Protein AF-A0A3M2A9G2-F1 (afdb_monomer_lite)

Radius of gyration: 32.05 Å; chains: 1; bounding box: 90×82×94 Å

pLDDT: mean 74.88, std 25.93, range [30.84, 98.81]

Secondary structure (DSSP, 8-state):
---PPPPPP--------------PPPPP-PPPPP---------------------------------------PPPP----------------------------------------------------------------------------------EEEEEEEE--SSSTHHHHHHIIIIIHHHHHHHHTTGGG--SEEEEEEEES--BS-PPP-EETTEE---TTSSSSEETT-TTHHHHHHHHTS--SB-GGGPBPB----SS-TT----HHHHHHHHTSTTGGGTTTTT-S-TTSEEEEEEE-SS----B-TTS-B--HHHHHHHHHHTTSSGGGEEEEEEEBSSSEE-SS-EE-B-HHHHHHHHHHHTTT-EEEEEGGG--HHHHHHHHHHHHHHHTTS----

Structure (mmCIF, N/CA/C/O backbone):
data_AF-A0A3M2A9G2-F1
#
_entry.id   AF-A0A3M2A9G2-F1
#
loop_
_atom_site.group_PDB
_atom_site.id
_atom_site.type_symbol
_atom_site.label_atom_id
_atom_site.label_alt_id
_atom_site.label_comp_id
_atom_site.label_asym_id
_atom_site.label_entity_id
_atom_site.label_seq_id
_atom_site.pdbx_PDB_ins_code
_atom_site.Cartn_x
_atom_site.Cartn_y
_atom_site.Cartn_z
_atom_site.occupancy
_atom_site.B_iso_or_equiv
_atom_site.auth_seq_id
_atom_site.auth_comp_id
_atom_site.auth_asym_id
_atom_site.auth_atom_id
_atom_site.pdbx_PDB_model_num
ATOM 1 N N . MET A 1 1 ? 32.021 -18.984 40.369 1.00 47.16 1 MET A N 1
ATOM 2 C CA . MET A 1 1 ? 30.982 -18.150 41.006 1.00 47.16 1 MET A CA 1
ATOM 3 C C . MET A 1 1 ? 29.652 -18.614 40.449 1.00 47.16 1 MET A C 1
ATOM 5 O O . MET A 1 1 ? 29.306 -18.253 39.336 1.00 47.16 1 MET A O 1
ATOM 9 N N . SER A 1 2 ? 29.020 -19.534 41.176 1.00 45.06 2 SER A N 1
ATOM 10 C CA . SER A 1 2 ? 27.722 -20.128 40.849 1.00 45.06 2 SER A CA 1
ATOM 11 C C . SER A 1 2 ? 26.631 -19.107 41.165 1.00 45.06 2 SER A C 1
ATOM 13 O O . SER A 1 2 ? 26.707 -18.471 42.217 1.00 45.06 2 SER A O 1
ATOM 15 N N . ARG A 1 3 ? 25.655 -18.920 40.275 1.00 52.47 3 ARG A N 1
ATOM 16 C CA . ARG A 1 3 ? 24.421 -18.194 40.588 1.00 52.47 3 ARG A CA 1
ATOM 17 C C . ARG A 1 3 ? 23.249 -19.131 40.351 1.00 52.47 3 ARG A C 1
ATOM 19 O O . ARG A 1 3 ? 23.037 -19.592 39.234 1.00 52.47 3 ARG A O 1
ATOM 26 N N . ASP A 1 4 ? 22.576 -19.415 41.455 1.00 56.94 4 ASP A N 1
ATOM 27 C CA . ASP A 1 4 ? 21.369 -20.213 41.572 1.00 56.94 4 ASP A CA 1
ATOM 28 C C . ASP A 1 4 ? 20.184 -19.527 40.881 1.00 56.94 4 ASP A C 1
ATOM 30 O O . ASP A 1 4 ? 19.992 -18.315 41.000 1.00 56.94 4 ASP A O 1
ATOM 34 N N . ALA A 1 5 ? 19.382 -20.326 40.179 1.00 55.22 5 ALA A N 1
ATOM 35 C CA . ALA A 1 5 ? 18.057 -19.958 39.694 1.00 55.22 5 ALA A CA 1
ATOM 36 C C . ALA A 1 5 ? 16.988 -20.404 40.717 1.00 55.22 5 ALA A C 1
ATOM 38 O O . ALA A 1 5 ? 17.153 -21.466 41.324 1.00 55.22 5 ALA A O 1
ATOM 39 N N . PRO A 1 6 ? 15.899 -19.639 40.924 1.00 58.66 6 PRO A N 1
ATOM 40 C CA . PRO A 1 6 ? 14.812 -20.033 41.820 1.00 58.66 6 PRO A CA 1
ATOM 41 C C . PRO A 1 6 ? 13.831 -21.029 41.157 1.00 58.66 6 PRO A C 1
ATOM 43 O O . PRO A 1 6 ? 13.781 -21.114 39.926 1.00 58.66 6 PRO A O 1
ATOM 46 N N . PRO A 1 7 ? 13.064 -21.798 41.959 1.00 61.69 7 PRO A N 1
ATOM 47 C CA . PRO A 1 7 ? 12.241 -22.905 41.479 1.00 61.69 7 PRO A CA 1
ATOM 48 C C . PRO A 1 7 ? 10.905 -22.434 40.889 1.00 61.69 7 PRO A C 1
ATOM 50 O O . PRO A 1 7 ? 10.378 -21.384 41.250 1.00 61.69 7 PRO A O 1
ATOM 53 N N . ARG A 1 8 ? 10.368 -23.247 39.973 1.00 50.00 8 ARG A N 1
ATOM 54 C CA . ARG A 1 8 ? 9.016 -23.128 39.420 1.00 50.00 8 ARG A CA 1
ATOM 55 C C . ARG A 1 8 ? 8.030 -23.809 40.368 1.00 50.00 8 ARG A C 1
ATOM 57 O O . ARG A 1 8 ? 8.241 -24.967 40.716 1.00 50.00 8 ARG A O 1
ATOM 64 N N . ASP A 1 9 ? 6.979 -23.092 40.750 1.00 52.78 9 ASP A N 1
ATOM 65 C CA . ASP A 1 9 ? 5.850 -23.641 41.494 1.00 52.78 9 ASP A CA 1
ATOM 66 C C . ASP A 1 9 ? 4.874 -24.334 40.533 1.00 52.78 9 ASP A C 1
ATOM 68 O O . ASP A 1 9 ? 4.316 -23.716 39.622 1.00 52.78 9 ASP A O 1
ATOM 72 N N . ASP A 1 10 ? 4.681 -25.633 40.758 1.00 45.62 10 ASP A N 1
ATOM 73 C CA . ASP A 1 10 ? 3.654 -26.463 40.140 1.00 45.62 10 ASP A CA 1
ATOM 74 C C . ASP A 1 10 ? 2.282 -26.139 40.753 1.00 45.62 10 ASP A C 1
ATOM 76 O O . ASP A 1 10 ? 2.024 -26.414 41.928 1.00 45.62 10 ASP A O 1
ATOM 80 N N . VAL A 1 11 ? 1.370 -25.588 39.949 1.00 51.56 11 VAL A N 1
ATOM 81 C CA . VAL A 1 11 ? -0.047 -25.456 40.315 1.00 51.56 11 VAL A CA 1
ATOM 82 C C . VAL A 1 11 ? -0.813 -26.655 39.767 1.00 51.56 11 VAL A C 1
ATOM 84 O O . VAL A 1 11 ? -1.068 -26.771 38.570 1.00 51.56 11 VAL A O 1
ATOM 87 N N . ALA A 1 12 ? -1.195 -27.546 40.678 1.00 47.69 12 ALA A N 1
ATOM 88 C CA . ALA A 1 12 ? -2.173 -28.596 40.446 1.00 47.69 12 ALA A CA 1
ATOM 89 C C . ALA A 1 12 ? -3.587 -27.999 40.332 1.00 47.69 12 ALA A C 1
ATOM 91 O O . ALA A 1 12 ? -4.037 -27.290 41.233 1.00 47.69 12 ALA A O 1
ATOM 92 N N . LEU A 1 13 ? -4.310 -28.336 39.261 1.00 45.44 13 LEU A N 1
ATOM 93 C CA . LEU A 1 13 ? -5.758 -28.145 39.160 1.00 45.44 13 LEU A CA 1
ATOM 94 C C . LEU A 1 13 ? -6.442 -29.516 39.121 1.00 45.44 13 LEU A C 1
ATOM 96 O O . LEU A 1 13 ? -6.479 -30.188 38.093 1.00 45.44 13 LEU A O 1
ATOM 100 N N . ASP A 1 14 ? -6.968 -29.911 40.280 1.00 48.59 14 ASP A N 1
ATOM 101 C CA . ASP A 1 14 ? -8.044 -30.891 40.441 1.00 48.59 14 ASP A CA 1
ATOM 102 C C . ASP A 1 14 ? -9.372 -30.119 40.528 1.00 48.59 14 ASP A C 1
ATOM 104 O O . ASP A 1 14 ? -9.434 -29.057 41.153 1.00 48.59 14 ASP A O 1
ATOM 108 N N . GLY A 1 15 ? -10.432 -30.615 39.889 1.00 44.97 15 GLY A N 1
ATOM 109 C CA . GLY A 1 15 ? -11.699 -29.885 39.840 1.00 44.97 15 GLY A CA 1
ATOM 110 C C . GLY A 1 15 ? -12.766 -30.458 38.919 1.00 44.97 15 GLY A C 1
ATOM 111 O O . GLY A 1 15 ? -13.205 -29.814 37.974 1.00 44.97 15 GLY A O 1
ATOM 112 N N . THR A 1 16 ? -13.196 -31.678 39.217 1.00 45.38 16 THR A N 1
ATOM 113 C CA . THR A 1 16 ? -14.441 -32.303 38.744 1.00 45.38 16 THR A CA 1
ATOM 114 C C . THR A 1 16 ? -15.693 -31.398 38.804 1.00 45.38 16 THR A C 1
ATOM 116 O O . THR A 1 16 ? -15.899 -30.669 39.770 1.00 45.38 16 THR A O 1
ATOM 119 N N . GLY A 1 17 ? -16.619 -31.565 37.845 1.00 36.78 17 GLY A N 1
ATOM 120 C CA . GLY A 1 17 ? -18.058 -31.426 38.124 1.00 36.78 17 GLY A CA 1
ATOM 121 C C . GLY A 1 17 ? -18.934 -30.726 37.076 1.00 36.78 17 GLY A C 1
ATOM 122 O O . GLY A 1 17 ? -18.749 -29.558 36.769 1.00 36.78 17 GLY A O 1
ATOM 123 N N . GLY A 1 18 ? -20.009 -31.412 36.662 1.00 37.34 18 GLY A N 1
ATOM 124 C CA . GLY A 1 18 ? -21.300 -30.742 36.450 1.00 37.34 18 GLY A CA 1
ATOM 125 C C . GLY A 1 18 ? -21.882 -30.749 35.038 1.00 37.34 18 GLY A C 1
ATOM 126 O O . GLY A 1 18 ? -21.982 -29.711 34.394 1.00 37.34 18 GLY A O 1
ATOM 127 N N . GLY A 1 19 ? -22.386 -31.902 34.591 1.00 46.75 19 GLY A N 1
ATOM 128 C CA . GLY A 1 19 ? -23.297 -31.973 33.449 1.00 46.75 19 GLY A CA 1
ATOM 129 C C . GLY A 1 19 ? -24.630 -31.266 33.731 1.00 46.75 19 GLY A C 1
ATOM 130 O O . GLY A 1 19 ? -25.329 -31.594 34.688 1.00 46.75 19 GLY A O 1
ATOM 131 N N . GLY A 1 20 ? -25.009 -30.336 32.854 1.00 39.00 20 GLY A N 1
ATOM 132 C CA . GLY A 1 20 ? -26.287 -29.629 32.891 1.00 39.00 20 GLY A CA 1
ATOM 133 C C . GLY A 1 20 ? -26.903 -29.507 31.500 1.00 39.00 20 GLY A C 1
ATOM 134 O O . GLY A 1 20 ? -26.732 -28.500 30.823 1.00 39.00 20 GLY A O 1
ATOM 135 N N . ARG A 1 21 ? -27.661 -30.527 31.073 1.00 46.06 21 ARG A N 1
ATOM 136 C CA . ARG A 1 21 ? -28.533 -30.455 29.888 1.00 46.06 21 ARG A CA 1
ATOM 137 C C . ARG A 1 21 ? -29.661 -29.454 30.149 1.00 46.06 21 ARG A C 1
ATOM 139 O O . ARG A 1 21 ? -30.577 -29.755 30.913 1.00 46.06 21 ARG A O 1
ATOM 146 N N . ARG A 1 22 ? -29.649 -28.308 29.467 1.00 44.62 22 ARG A N 1
ATOM 147 C CA . ARG A 1 22 ? -30.828 -27.442 29.325 1.00 44.62 22 ARG A CA 1
ATOM 148 C C . ARG A 1 22 ? -31.389 -27.585 27.914 1.00 44.62 22 ARG A C 1
ATOM 150 O O . ARG A 1 22 ? -30.748 -27.225 26.936 1.00 44.62 22 ARG A O 1
ATOM 157 N N . LYS A 1 23 ? -32.600 -28.140 27.830 1.00 46.69 23 LYS A N 1
ATOM 158 C CA . LYS A 1 23 ? -33.470 -28.050 26.654 1.00 46.69 23 LYS A CA 1
ATOM 159 C C . LYS A 1 23 ? -33.882 -26.585 26.508 1.00 46.69 23 LYS A C 1
ATOM 161 O O . LYS A 1 23 ? -34.568 -26.082 27.395 1.00 46.69 23 LYS A O 1
ATOM 166 N N . SER A 1 24 ? -33.477 -25.926 25.426 1.00 42.03 24 SER A N 1
ATOM 167 C CA . SER A 1 24 ? -34.030 -24.624 25.053 1.00 42.03 24 SER A CA 1
ATOM 168 C C . SER A 1 24 ? -35.071 -24.820 23.958 1.00 42.03 24 SER A C 1
ATOM 170 O O . SER A 1 24 ? -34.843 -25.530 22.979 1.00 42.03 24 SER A O 1
ATOM 172 N N . ALA A 1 25 ? -36.253 -24.267 24.204 1.00 38.50 25 ALA A N 1
ATOM 173 C CA . ALA A 1 25 ? -37.430 -24.399 23.371 1.00 38.50 25 ALA A CA 1
ATOM 174 C C . ALA A 1 25 ? -37.285 -23.569 22.090 1.00 38.50 25 ALA A C 1
ATOM 176 O O . ALA A 1 25 ? -36.962 -22.384 22.128 1.00 38.50 25 ALA A O 1
ATOM 177 N N . HIS A 1 26 ? -37.576 -24.215 20.965 1.00 36.66 26 HIS A N 1
ATOM 178 C CA . HIS A 1 26 ? -37.719 -23.611 19.649 1.00 36.66 26 HIS A CA 1
ATOM 179 C C . HIS A 1 26 ? -38.883 -22.604 19.668 1.00 36.66 26 HIS A C 1
ATOM 181 O O . HIS A 1 26 ? -40.025 -22.976 19.948 1.00 36.66 26 HIS A O 1
ATOM 187 N N . ARG A 1 27 ? -38.597 -21.330 19.379 1.00 39.25 27 ARG A N 1
ATOM 188 C CA . ARG A 1 27 ? -39.601 -20.324 19.010 1.00 39.25 27 ARG A CA 1
ATOM 189 C C . ARG A 1 27 ? -39.558 -20.136 17.489 1.00 39.25 27 ARG A C 1
ATOM 191 O O . ARG A 1 27 ? -38.460 -19.994 16.958 1.00 39.25 27 ARG A O 1
ATOM 198 N N . PRO A 1 28 ? -40.705 -20.121 16.791 1.00 38.22 28 PRO A N 1
ATOM 199 C CA . PRO A 1 28 ? -40.745 -19.838 15.364 1.00 38.22 28 PRO A CA 1
ATOM 200 C C . PRO A 1 28 ? -40.532 -18.337 15.140 1.00 38.22 28 PRO A C 1
ATOM 202 O O . PRO A 1 28 ? -41.290 -17.517 15.661 1.00 38.22 28 PRO A O 1
ATOM 205 N N . VAL A 1 29 ? -39.495 -17.983 14.382 1.00 44.16 29 VAL A N 1
ATOM 206 C CA . VAL A 1 29 ? -39.301 -16.625 13.868 1.00 44.16 29 VAL A CA 1
ATOM 207 C C . VAL A 1 29 ? -40.131 -16.508 12.594 1.00 44.16 29 VAL A C 1
ATOM 209 O O . VAL A 1 29 ? -39.918 -17.224 11.619 1.00 44.16 29 VAL A O 1
ATOM 212 N N . SER A 1 30 ? -41.143 -15.650 12.643 1.00 45.25 30 SER A N 1
ATOM 213 C CA . SER A 1 30 ? -41.950 -15.246 11.499 1.00 45.25 30 SER A CA 1
ATOM 214 C C . SER A 1 30 ? -41.139 -14.325 10.588 1.00 45.25 30 SER A C 1
ATOM 216 O O . SER A 1 30 ? -40.681 -13.272 11.026 1.00 45.25 30 SER A O 1
ATOM 218 N N . ASN A 1 31 ? -41.011 -14.740 9.331 1.00 39.94 31 ASN A N 1
ATOM 219 C CA . ASN A 1 31 ? -40.402 -14.028 8.210 1.00 39.94 31 ASN A CA 1
ATOM 220 C C . ASN A 1 31 ? -41.147 -12.708 7.910 1.00 39.94 31 ASN A C 1
ATOM 222 O O . ASN A 1 31 ? -42.349 -12.773 7.630 1.00 39.94 31 ASN A O 1
ATOM 226 N N . PRO A 1 32 ? -40.498 -11.529 7.896 1.00 45.34 32 PRO A N 1
ATOM 227 C CA . PRO A 1 32 ? -40.993 -10.395 7.137 1.00 45.34 32 PRO A CA 1
ATOM 228 C C . PRO A 1 32 ? -40.431 -10.431 5.708 1.00 45.34 32 PRO A C 1
ATOM 230 O O . PRO A 1 32 ? -39.304 -10.843 5.458 1.00 45.34 32 PRO A O 1
ATOM 233 N N . ALA A 1 33 ? -41.292 -10.050 4.771 1.00 34.72 33 ALA A N 1
ATOM 234 C CA . ALA A 1 33 ? -41.111 -10.119 3.331 1.00 34.72 33 ALA A CA 1
ATOM 235 C C . ALA A 1 33 ? -39.822 -9.447 2.823 1.00 34.72 33 ALA A C 1
ATOM 237 O O . ALA A 1 33 ? -39.508 -8.320 3.205 1.00 34.72 33 ALA A O 1
ATOM 238 N N . MET A 1 34 ? -39.144 -10.131 1.895 1.00 34.91 34 MET A N 1
ATOM 239 C CA . MET A 1 34 ? -38.126 -9.545 1.028 1.00 34.91 34 MET A CA 1
ATOM 240 C C . MET A 1 34 ? -38.757 -8.430 0.189 1.00 34.91 34 MET A C 1
ATOM 242 O O . MET A 1 34 ? -39.712 -8.663 -0.554 1.00 34.91 34 MET A O 1
ATOM 246 N N . PHE A 1 35 ? -38.202 -7.229 0.305 1.00 35.25 35 PHE A N 1
ATOM 247 C CA . PHE A 1 35 ? -38.319 -6.204 -0.719 1.00 35.25 35 PHE A CA 1
ATOM 248 C C . PHE A 1 35 ? -37.322 -6.552 -1.826 1.00 35.25 35 PHE A C 1
ATOM 250 O O . PHE A 1 35 ? -36.113 -6.490 -1.615 1.00 35.25 35 PHE A O 1
ATOM 257 N N . GLU A 1 36 ? -37.835 -6.919 -2.997 1.00 34.91 36 GLU A N 1
ATOM 258 C CA . GLU A 1 36 ? -37.062 -6.927 -4.236 1.00 34.91 36 GLU A CA 1
ATOM 259 C C . GLU A 1 36 ? -36.547 -5.503 -4.489 1.00 34.91 36 GLU A C 1
ATOM 261 O O . GLU A 1 36 ? -37.326 -4.582 -4.751 1.00 34.91 36 GLU A O 1
ATOM 266 N N . ARG A 1 37 ? -35.233 -5.302 -4.374 1.00 38.19 37 ARG A N 1
ATOM 267 C CA . ARG A 1 37 ? -34.565 -4.120 -4.918 1.00 38.19 37 ARG A CA 1
ATOM 268 C C . ARG A 1 37 ? -34.054 -4.480 -6.316 1.00 38.19 37 ARG A C 1
ATOM 270 O O . ARG A 1 37 ? -33.320 -5.459 -6.439 1.00 38.19 37 ARG A O 1
ATOM 277 N N . PRO A 1 38 ? -34.452 -3.751 -7.372 1.00 41.56 38 PRO A N 1
ATOM 278 C CA . PRO A 1 38 ? -33.949 -4.009 -8.709 1.00 41.56 38 PRO A CA 1
ATOM 279 C C . PRO A 1 38 ? -32.482 -3.581 -8.785 1.00 41.56 38 PRO A C 1
ATOM 281 O O . PRO A 1 38 ? -32.141 -2.450 -8.443 1.00 41.56 38 PRO A O 1
ATOM 284 N N . TRP A 1 39 ? -31.638 -4.495 -9.254 1.00 33.16 39 TRP A N 1
ATOM 285 C CA . TRP A 1 39 ? -30.286 -4.211 -9.715 1.00 33.16 39 TRP A CA 1
ATOM 286 C C . TRP A 1 39 ? -30.361 -3.132 -10.800 1.00 33.16 39 TRP A C 1
ATOM 288 O O . TRP A 1 39 ? -30.905 -3.360 -11.884 1.00 33.16 39 TRP A O 1
ATOM 298 N N . VAL A 1 40 ? -29.863 -1.936 -10.494 1.00 37.06 40 VAL A N 1
ATOM 299 C CA . VAL A 1 40 ? -29.602 -0.914 -11.505 1.00 37.06 40 VAL A CA 1
ATOM 300 C C . VAL A 1 40 ? -28.334 -1.352 -12.219 1.00 37.06 40 VAL A C 1
ATOM 302 O O . VAL A 1 40 ? -27.242 -1.284 -11.667 1.00 37.06 40 VAL A O 1
ATOM 305 N N . ALA A 1 41 ? -28.501 -1.848 -13.441 1.00 33.62 41 ALA A N 1
ATOM 306 C CA . ALA A 1 41 ? -27.407 -2.049 -14.370 1.00 33.62 41 ALA A CA 1
ATOM 307 C C . ALA A 1 41 ? -26.714 -0.699 -14.613 1.00 33.62 41 ALA A C 1
ATOM 309 O O . ALA A 1 41 ? -27.254 0.160 -15.315 1.00 33.62 41 ALA A O 1
ATOM 310 N N . TYR A 1 42 ? -25.524 -0.512 -14.046 1.00 37.88 42 TYR A N 1
ATOM 311 C CA . TYR A 1 42 ? -24.590 0.491 -14.537 1.00 37.88 42 TYR A CA 1
ATOM 312 C C . TYR A 1 42 ? -24.004 -0.034 -15.849 1.00 37.88 42 TYR A C 1
ATOM 314 O O . TYR A 1 42 ? -23.007 -0.744 -15.893 1.00 37.88 42 TYR A O 1
ATOM 322 N N . CYS A 1 43 ? -24.692 0.276 -16.948 1.00 32.00 43 CYS A N 1
ATOM 323 C CA . CYS A 1 43 ? -24.075 0.242 -18.262 1.00 32.00 43 CYS A CA 1
ATOM 324 C C . CYS A 1 43 ? -23.073 1.394 -18.348 1.00 32.00 43 CYS A C 1
ATOM 326 O O . CYS A 1 43 ? -23.448 2.554 -18.174 1.00 32.00 43 CYS A O 1
ATOM 328 N N . ALA A 1 44 ? -21.833 1.050 -18.685 1.00 38.00 44 ALA A N 1
ATOM 329 C CA . ALA A 1 44 ? -20.789 1.955 -19.131 1.00 38.00 44 ALA A CA 1
ATOM 330 C C . ALA A 1 44 ? -21.340 3.008 -20.110 1.00 38.00 44 ALA A C 1
ATOM 332 O O . ALA A 1 44 ? -21.734 2.699 -21.240 1.00 38.00 44 ALA A O 1
ATOM 333 N N . ALA A 1 45 ? -21.369 4.266 -19.675 1.00 34.09 45 ALA A N 1
ATOM 334 C CA . ALA A 1 45 ? -21.555 5.400 -20.562 1.00 34.09 45 ALA A CA 1
ATOM 335 C C . ALA A 1 45 ? -20.174 5.817 -21.071 1.00 34.09 45 ALA A C 1
ATOM 337 O O . ALA A 1 45 ? -19.435 6.527 -20.398 1.00 34.09 45 ALA A O 1
ATOM 338 N N . ALA A 1 46 ? -19.828 5.351 -22.270 1.00 35.75 46 ALA A N 1
ATOM 339 C CA . ALA A 1 46 ? -18.668 5.829 -23.003 1.00 35.75 46 ALA A CA 1
ATOM 340 C C . ALA A 1 46 ? -18.744 7.359 -23.167 1.00 35.75 46 ALA A C 1
ATOM 342 O O . ALA A 1 46 ? -19.675 7.885 -23.787 1.00 35.75 46 ALA A O 1
ATOM 343 N N . VAL A 1 47 ? -17.754 8.068 -22.624 1.00 34.84 47 VAL A N 1
ATOM 344 C CA . VAL A 1 47 ? -17.550 9.500 -22.849 1.00 34.84 47 VAL A CA 1
ATOM 345 C C . VAL A 1 47 ? -17.101 9.691 -24.297 1.00 34.84 47 VAL A C 1
ATOM 347 O O . VAL A 1 47 ? -15.947 9.482 -24.662 1.00 34.84 47 VAL A O 1
ATOM 350 N N . LEU A 1 48 ? -18.043 10.076 -25.156 1.00 30.84 48 LEU A N 1
ATOM 351 C CA . LEU A 1 48 ? -17.758 10.512 -26.517 1.00 30.84 48 LEU A CA 1
ATOM 352 C C . LEU A 1 48 ? -17.311 11.984 -26.468 1.00 30.84 48 LEU A C 1
ATOM 354 O O . LEU A 1 48 ? -18.142 12.893 -26.436 1.00 30.84 48 LEU A O 1
ATOM 358 N N . VAL A 1 49 ? -15.999 12.233 -26.452 1.00 34.47 49 VAL A N 1
ATOM 359 C CA . VAL A 1 49 ? -15.437 13.585 -26.610 1.00 34.47 49 VAL A CA 1
ATOM 360 C C . VAL A 1 49 ? -15.698 14.059 -28.042 1.00 34.47 49 VAL A C 1
ATOM 362 O O . VAL A 1 49 ? -15.028 13.660 -28.994 1.00 34.47 49 VAL A O 1
ATOM 365 N N . ALA A 1 50 ? -16.705 14.916 -28.205 1.00 37.59 50 ALA A N 1
ATOM 366 C CA . ALA A 1 50 ? -16.969 15.613 -29.452 1.00 37.59 50 ALA A CA 1
ATOM 367 C C . ALA A 1 50 ? -16.021 16.813 -29.586 1.00 37.59 50 ALA A C 1
ATOM 369 O O . ALA A 1 50 ? -16.177 17.839 -28.925 1.00 37.59 50 ALA A O 1
ATOM 370 N N . ALA A 1 51 ? -15.057 16.685 -30.494 1.00 40.81 51 ALA A N 1
ATOM 371 C CA . ALA A 1 51 ? -14.297 17.802 -31.023 1.00 40.81 51 ALA A CA 1
ATOM 372 C C . ALA A 1 51 ? -15.230 18.777 -31.766 1.00 40.81 51 ALA A C 1
ATOM 374 O O . ALA A 1 51 ? -15.817 18.433 -32.790 1.00 40.81 51 ALA A O 1
ATOM 375 N N . CYS A 1 52 ? -15.305 20.017 -31.288 1.00 38.22 52 CYS A N 1
ATOM 376 C CA . CYS A 1 52 ? -15.732 21.165 -32.081 1.00 38.22 52 CYS A CA 1
ATOM 377 C C . CYS A 1 52 ? -14.697 22.269 -31.895 1.00 38.22 52 CYS A C 1
ATOM 379 O O . CYS A 1 52 ? -14.642 22.937 -30.866 1.00 38.22 52 CYS A O 1
ATOM 381 N N . GLY A 1 53 ? -13.846 22.421 -32.905 1.00 31.92 53 GLY A N 1
ATOM 382 C CA . GLY A 1 53 ? -12.919 23.531 -32.993 1.00 31.92 53 GLY A CA 1
ATOM 383 C C . GLY A 1 53 ? -13.584 24.816 -33.484 1.00 31.92 53 GLY A C 1
ATOM 384 O O . GLY A 1 53 ? -14.548 24.784 -34.249 1.00 31.92 53 GLY A O 1
ATOM 385 N N . SER A 1 54 ? -12.889 25.915 -33.186 1.00 39.44 54 SER A N 1
ATOM 386 C CA . SER A 1 54 ? -12.525 27.019 -34.094 1.00 39.44 54 SER A CA 1
ATOM 387 C C . SER A 1 54 ? -13.051 28.412 -33.738 1.00 39.44 54 SER A C 1
ATOM 389 O O . SER A 1 54 ? -14.252 28.656 -33.676 1.00 39.44 54 SER A O 1
ATOM 391 N N . ASN A 1 55 ? -12.071 29.326 -33.748 1.00 35.56 55 ASN A N 1
ATOM 392 C CA . ASN A 1 55 ? -12.109 30.785 -33.902 1.00 35.56 55 ASN A CA 1
ATOM 393 C C . ASN A 1 55 ? -12.342 31.561 -32.598 1.00 35.56 55 ASN A C 1
ATOM 395 O O . ASN A 1 55 ? -13.406 31.496 -32.008 1.00 35.56 55 ASN A O 1
ATOM 399 N N . GLY A 1 56 ? -11.400 32.344 -32.079 1.00 35.00 56 GLY A N 1
ATOM 400 C CA . GLY A 1 56 ? -10.271 33.027 -32.705 1.00 35.00 56 GLY A CA 1
ATOM 401 C C . GLY A 1 56 ? -10.409 34.511 -32.387 1.00 35.00 56 GLY A C 1
ATOM 402 O O . GLY A 1 56 ? -11.464 35.076 -32.649 1.00 35.00 56 GLY A O 1
ATOM 403 N N . SER A 1 57 ? -9.377 35.135 -31.823 1.00 41.50 57 SER A N 1
ATOM 404 C CA . SER A 1 57 ? -9.124 36.578 -31.915 1.00 41.50 57 SER A CA 1
ATOM 405 C C . SER A 1 57 ? -7.711 36.865 -31.424 1.00 41.50 57 SER A C 1
ATOM 407 O O . SER A 1 57 ? -7.374 36.609 -30.272 1.00 41.50 57 SER A O 1
ATOM 409 N N . ASN A 1 58 ? -6.905 37.368 -32.357 1.00 42.31 58 ASN A N 1
ATOM 410 C CA . ASN A 1 58 ? -5.668 38.093 -32.112 1.00 42.31 58 ASN A CA 1
ATOM 411 C C . ASN A 1 58 ? -5.886 39.162 -31.041 1.00 42.31 58 ASN A C 1
ATOM 413 O O . ASN A 1 58 ? -6.842 39.929 -31.157 1.00 42.31 58 ASN A O 1
ATOM 417 N N . ASP A 1 59 ? -4.911 39.344 -30.156 1.00 44.53 59 ASP A N 1
ATOM 418 C CA . ASP A 1 59 ? -4.456 40.708 -29.938 1.00 44.53 59 ASP A CA 1
ATOM 419 C C . ASP A 1 59 ? -2.941 40.782 -29.797 1.00 44.53 59 ASP A C 1
A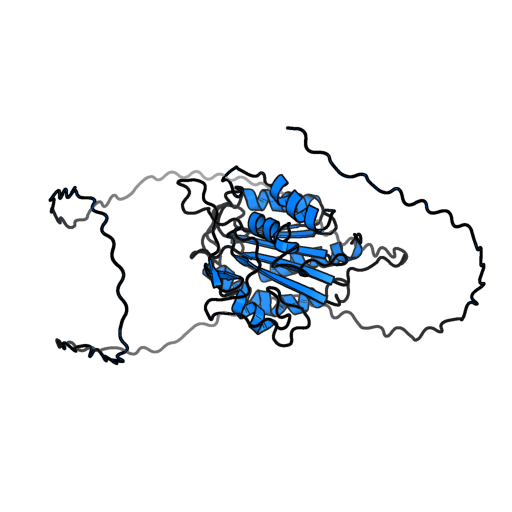TOM 421 O O . ASP A 1 59 ? -2.269 39.880 -29.296 1.00 44.53 59 ASP A O 1
ATOM 425 N N . THR A 1 60 ? -2.419 41.850 -30.376 1.00 40.59 60 THR A N 1
ATOM 426 C CA . THR A 1 60 ? -1.020 42.044 -30.721 1.00 40.59 60 THR A CA 1
ATOM 427 C C . THR A 1 60 ? -0.451 43.125 -29.807 1.00 40.59 60 THR A C 1
ATOM 429 O O . THR A 1 60 ? -1.082 44.154 -29.607 1.00 40.59 60 THR A O 1
ATOM 432 N N . GLN A 1 61 ? 0.822 42.950 -29.452 1.00 40.31 61 GLN A N 1
ATOM 433 C CA . GLN A 1 61 ? 1.847 44.003 -29.402 1.00 40.31 61 GLN A CA 1
ATOM 434 C C . GLN A 1 61 ? 2.110 44.825 -28.123 1.00 40.31 61 GLN A C 1
ATOM 436 O O . GLN A 1 61 ? 1.222 45.388 -27.499 1.00 40.31 61 GLN A O 1
ATOM 441 N N . ALA A 1 62 ? 3.431 45.017 -27.949 1.00 37.34 62 ALA A N 1
ATOM 442 C CA . ALA A 1 62 ? 4.176 46.075 -27.251 1.00 37.34 62 ALA A CA 1
ATOM 443 C C . ALA A 1 62 ? 4.137 46.024 -25.710 1.00 37.34 62 ALA A C 1
ATOM 445 O O . ALA A 1 62 ? 3.081 46.073 -25.108 1.00 37.34 62 ALA A O 1
ATOM 446 N N . GLY A 1 63 ? 5.242 45.912 -24.970 1.00 38.62 63 GLY A N 1
ATOM 447 C CA . GLY A 1 63 ? 6.620 46.339 -25.211 1.00 38.62 63 GLY A CA 1
ATOM 448 C C . GLY A 1 63 ? 6.930 47.519 -24.291 1.00 38.62 63 GLY A C 1
ATOM 449 O O . GLY A 1 63 ? 6.271 48.534 -24.437 1.00 38.62 63 GLY A O 1
ATOM 450 N N . THR A 1 64 ? 7.919 47.398 -23.397 1.00 44.75 64 THR A N 1
ATOM 451 C CA . THR A 1 64 ? 8.779 48.504 -22.924 1.00 44.75 64 THR A CA 1
ATOM 452 C C . THR A 1 64 ? 9.951 47.970 -22.102 1.00 44.75 64 THR A C 1
ATOM 454 O O . THR A 1 64 ? 9.766 47.199 -21.163 1.00 44.75 64 THR A O 1
ATOM 457 N N . ASP A 1 65 ? 11.133 48.454 -22.472 1.00 44.00 65 ASP A N 1
ATOM 458 C CA . ASP A 1 65 ? 12.384 48.468 -21.722 1.00 44.00 65 ASP A CA 1
ATOM 459 C C . ASP A 1 65 ? 12.281 49.161 -20.351 1.00 44.00 65 ASP A C 1
ATOM 461 O O . ASP A 1 65 ? 11.519 50.115 -20.180 1.00 44.00 65 ASP A O 1
ATOM 465 N N . GLY A 1 66 ? 13.208 48.796 -19.457 1.00 39.28 66 GLY A N 1
ATOM 466 C CA . GLY A 1 66 ? 13.903 49.763 -18.601 1.00 39.28 66 GLY A CA 1
ATOM 467 C C . GLY A 1 66 ? 13.772 49.563 -17.090 1.00 39.28 66 GLY A C 1
ATOM 468 O O . GLY A 1 66 ? 12.670 49.545 -16.552 1.00 39.28 66 GLY A O 1
ATOM 469 N N . GLY A 1 67 ? 14.915 49.544 -16.391 1.00 36.59 67 GLY A N 1
ATOM 470 C CA . GLY A 1 67 ? 14.975 49.972 -14.988 1.00 36.59 67 GLY A CA 1
ATOM 471 C C . GLY A 1 67 ? 15.967 49.236 -14.093 1.00 36.59 67 GLY A C 1
ATOM 472 O O . GLY A 1 67 ? 15.588 48.323 -13.371 1.00 36.59 67 GLY A O 1
ATOM 473 N N . GLU A 1 68 ? 17.220 49.695 -14.079 1.00 45.75 68 GLU A N 1
ATOM 474 C CA . GLU A 1 68 ? 18.154 49.498 -12.964 1.00 45.75 68 GLU A CA 1
ATOM 475 C C . GLU A 1 68 ? 17.588 50.089 -11.657 1.00 45.75 68 GLU A C 1
ATOM 477 O O . GLU A 1 68 ? 16.962 51.150 -11.667 1.00 45.75 68 GLU A O 1
ATOM 482 N N . GLY A 1 69 ? 17.878 49.462 -10.514 1.00 40.03 69 GLY A N 1
ATOM 483 C CA . GLY A 1 69 ? 17.570 50.039 -9.205 1.00 40.03 69 GLY A CA 1
ATOM 484 C C . GLY A 1 69 ? 18.031 49.175 -8.037 1.00 40.03 69 GLY A C 1
ATOM 485 O O . GLY A 1 69 ? 17.292 48.324 -7.557 1.00 40.03 69 GLY A O 1
ATOM 486 N N . GLY A 1 70 ? 19.261 49.406 -7.571 1.00 43.19 70 GLY A N 1
ATOM 487 C CA . GLY A 1 70 ? 19.786 48.824 -6.338 1.00 43.19 70 GLY A CA 1
ATOM 488 C C . GLY A 1 70 ? 19.111 49.383 -5.081 1.00 43.19 70 GLY A C 1
ATOM 489 O O . GLY A 1 70 ? 18.734 50.552 -5.023 1.00 43.19 70 GLY A O 1
ATOM 490 N N . GLY A 1 71 ? 19.014 48.547 -4.048 1.00 38.59 71 GLY A N 1
ATOM 491 C CA . GLY A 1 71 ? 18.492 48.926 -2.739 1.00 38.59 71 GLY A CA 1
ATOM 492 C C . GLY A 1 71 ? 18.942 47.954 -1.656 1.00 38.59 71 GLY A C 1
ATOM 493 O O . GLY A 1 71 ? 18.335 46.913 -1.443 1.00 38.59 71 GLY A O 1
ATOM 494 N N . THR A 1 72 ? 20.027 48.306 -0.972 1.00 45.69 72 THR A N 1
ATOM 495 C CA . THR A 1 72 ? 20.501 47.693 0.273 1.00 45.69 72 THR A CA 1
ATOM 496 C C . THR A 1 72 ? 19.540 48.006 1.424 1.00 45.69 72 THR A C 1
ATOM 498 O O . THR A 1 72 ? 19.283 49.180 1.691 1.00 45.69 72 THR A O 1
ATOM 501 N N . GLY A 1 73 ? 19.064 46.982 2.140 1.00 37.56 73 GLY A N 1
ATOM 502 C CA . GLY A 1 73 ? 18.201 47.120 3.317 1.00 37.56 73 GLY A CA 1
ATOM 503 C C . GLY A 1 73 ? 18.639 46.198 4.453 1.00 37.56 73 GLY A C 1
ATOM 504 O O . GLY A 1 73 ? 18.431 44.994 4.414 1.00 37.56 73 GLY A O 1
ATOM 505 N N . THR A 1 74 ? 19.284 46.801 5.443 1.00 37.28 74 THR A N 1
ATOM 506 C CA . THR A 1 74 ? 19.840 46.261 6.691 1.00 37.28 74 THR A CA 1
ATOM 507 C C . THR A 1 74 ? 18.798 45.609 7.611 1.00 37.28 74 THR A C 1
ATOM 509 O O . THR A 1 74 ? 17.823 46.256 7.989 1.00 37.28 74 THR A O 1
ATOM 512 N N . SER A 1 75 ? 19.065 44.379 8.065 1.00 47.25 75 SER A N 1
ATOM 513 C CA . SER A 1 75 ? 18.319 43.700 9.135 1.00 47.25 75 SER A CA 1
ATOM 514 C C . SER A 1 75 ? 18.740 44.204 10.518 1.00 47.25 75 SER A C 1
ATOM 516 O O . SER A 1 75 ? 19.913 44.142 10.889 1.00 47.25 75 SER A O 1
ATOM 518 N N . GLY A 1 76 ? 17.769 44.700 11.287 1.00 42.25 76 GLY A N 1
ATOM 519 C CA . GLY A 1 76 ? 17.925 45.081 12.689 1.00 42.25 76 GLY A CA 1
ATOM 520 C C . GLY A 1 76 ? 17.799 43.874 13.619 1.00 42.25 76 GLY A C 1
ATOM 521 O O . GLY A 1 76 ? 16.779 43.191 13.628 1.00 42.25 76 GLY A O 1
ATOM 522 N N . ALA A 1 77 ? 18.837 43.638 14.419 1.00 37.81 77 ALA A N 1
ATOM 523 C CA . ALA A 1 77 ? 18.841 42.687 15.522 1.00 37.81 77 ALA A CA 1
ATOM 524 C C . ALA A 1 77 ? 18.152 43.294 16.758 1.00 37.81 77 ALA A C 1
ATOM 526 O O . ALA A 1 77 ? 18.485 44.405 17.173 1.00 37.81 77 ALA A O 1
ATOM 527 N N . THR A 1 78 ? 17.221 42.551 17.363 1.00 46.84 78 THR A N 1
ATOM 528 C CA . THR A 1 78 ? 16.626 42.884 18.666 1.00 46.84 78 THR A CA 1
ATOM 529 C C . THR A 1 78 ? 17.285 42.039 19.749 1.00 46.84 78 THR A C 1
ATOM 531 O O . THR A 1 78 ? 17.131 40.821 19.783 1.00 46.84 78 THR A O 1
ATOM 534 N N . THR A 1 79 ? 18.014 42.703 20.642 1.00 37.19 79 THR A N 1
ATOM 535 C CA . THR A 1 79 ? 18.624 42.129 21.843 1.00 37.19 79 THR A CA 1
ATOM 536 C C . THR A 1 79 ? 17.671 42.321 23.023 1.00 37.19 79 THR A C 1
ATOM 538 O O . THR A 1 79 ? 17.357 43.460 23.367 1.00 37.19 79 THR A O 1
ATOM 541 N N . ILE A 1 80 ? 17.252 41.241 23.688 1.00 45.28 80 ILE A N 1
ATOM 542 C CA . ILE A 1 80 ? 16.673 41.309 25.038 1.00 45.28 80 ILE A CA 1
ATOM 543 C C . ILE A 1 80 ? 17.686 40.715 26.012 1.00 45.28 80 ILE A C 1
ATOM 545 O O . ILE A 1 80 ? 18.030 39.538 25.954 1.00 45.28 80 ILE A O 1
ATOM 549 N N . ALA A 1 81 ? 18.179 41.575 26.898 1.00 38.97 81 ALA A N 1
ATOM 550 C CA . ALA A 1 81 ? 19.005 41.219 28.036 1.00 38.97 81 ALA A CA 1
ATOM 551 C C . ALA A 1 81 ? 18.120 40.783 29.209 1.00 38.97 81 ALA A C 1
ATOM 553 O O . ALA A 1 81 ? 17.144 41.456 29.541 1.00 38.97 81 ALA A O 1
ATOM 554 N N . THR A 1 82 ? 18.504 39.723 29.919 1.00 44.38 82 THR A N 1
ATOM 555 C CA . THR A 1 82 ? 18.168 39.587 31.342 1.00 44.38 82 THR A CA 1
ATOM 556 C C . THR A 1 82 ? 19.329 38.934 32.084 1.00 44.38 82 THR A C 1
ATOM 558 O O . THR A 1 82 ? 19.828 37.873 31.726 1.00 44.38 82 THR A O 1
ATOM 561 N N . SER A 1 83 ? 19.789 39.659 33.095 1.00 49.38 83 SER A N 1
ATOM 562 C CA . SER A 1 83 ? 20.884 39.385 34.019 1.00 49.38 83 SER A CA 1
ATOM 563 C C . SER A 1 83 ? 20.501 38.387 35.117 1.00 49.38 83 SER A C 1
ATOM 565 O O . SER A 1 83 ? 19.405 38.483 35.662 1.00 49.38 83 SER A O 1
ATOM 567 N N . GLY A 1 84 ? 21.444 37.547 35.551 1.00 40.25 84 GLY A N 1
ATOM 568 C CA . GLY A 1 84 ? 21.326 36.761 36.785 1.00 40.25 84 GLY A CA 1
ATOM 569 C C . GLY A 1 84 ? 22.582 35.940 37.067 1.00 40.25 84 GLY A C 1
ATOM 570 O O . GLY A 1 84 ? 22.952 35.103 36.262 1.00 40.25 84 GLY A O 1
ATOM 571 N N . ALA A 1 85 ? 23.278 36.230 38.164 1.00 37.59 85 ALA A N 1
ATOM 572 C CA . ALA A 1 85 ? 24.686 35.917 38.385 1.00 37.59 85 ALA A CA 1
ATOM 573 C C . ALA A 1 85 ? 25.003 34.559 39.058 1.00 37.59 85 ALA A C 1
ATOM 575 O O . ALA A 1 85 ? 24.226 34.041 39.852 1.00 37.59 85 ALA A O 1
ATOM 576 N N . THR A 1 86 ? 26.271 34.155 38.872 1.00 40.41 86 THR A N 1
ATOM 577 C CA . THR A 1 86 ? 27.191 33.450 39.805 1.00 40.41 86 THR A CA 1
ATOM 578 C C . THR A 1 86 ? 26.936 31.990 40.204 1.00 40.41 86 THR A C 1
ATOM 580 O O . THR A 1 86 ? 26.096 31.716 41.049 1.00 40.41 86 THR A O 1
ATOM 583 N N . ALA A 1 87 ? 27.848 31.095 39.793 1.00 37.91 87 ALA A N 1
ATOM 584 C CA . ALA A 1 87 ? 28.885 30.542 40.682 1.00 37.91 87 ALA A CA 1
ATOM 585 C C . ALA A 1 87 ? 29.964 29.758 39.903 1.00 37.91 87 ALA A C 1
ATOM 587 O O . ALA A 1 87 ? 29.671 28.987 38.994 1.00 37.91 87 ALA A O 1
ATOM 588 N N . SER A 1 88 ? 31.220 29.983 40.296 1.00 42.62 88 SER A N 1
ATOM 589 C CA . SER A 1 88 ? 32.446 29.326 39.835 1.00 42.62 88 SER A CA 1
ATOM 590 C C . SER A 1 88 ? 32.509 27.828 40.143 1.00 42.62 88 SER A C 1
ATOM 592 O O . SER A 1 88 ? 32.228 27.435 41.272 1.00 42.62 88 SER A O 1
ATOM 594 N N . ALA A 1 89 ? 33.090 27.044 39.231 1.00 43.34 89 ALA A N 1
ATOM 595 C CA . ALA A 1 89 ? 34.044 25.990 39.586 1.00 43.34 89 ALA A CA 1
ATOM 596 C C . ALA A 1 89 ? 34.975 25.649 38.408 1.00 43.34 89 ALA A C 1
ATOM 598 O O . ALA A 1 89 ? 34.577 25.560 37.253 1.00 43.34 89 ALA A O 1
ATOM 599 N N . THR A 1 90 ? 36.240 25.500 38.770 1.00 40.91 90 THR A N 1
ATOM 600 C CA . THR A 1 90 ? 37.460 25.338 37.979 1.00 40.91 90 THR A CA 1
ATOM 601 C C . THR A 1 90 ? 37.699 23.886 37.538 1.00 40.91 90 THR A C 1
ATOM 603 O O . THR A 1 90 ? 37.510 22.980 38.342 1.00 40.91 90 THR A O 1
ATOM 606 N N . SER A 1 91 ? 38.213 23.664 36.320 1.00 44.50 91 SER A N 1
ATOM 607 C CA . SER A 1 91 ? 39.280 22.686 35.958 1.00 44.50 91 SER A CA 1
ATOM 608 C C . SER A 1 91 ? 39.449 22.685 34.426 1.00 44.50 91 SER A C 1
ATOM 610 O O . SER A 1 91 ? 38.532 22.353 33.693 1.00 44.50 91 SER A O 1
ATOM 612 N N . GLN A 1 92 ? 40.463 23.347 33.859 1.00 40.12 92 GLN A N 1
ATOM 613 C CA . GLN A 1 92 ? 41.800 22.815 33.539 1.00 40.12 92 GLN A CA 1
ATOM 614 C C . GLN A 1 92 ? 41.815 21.395 32.949 1.00 40.12 92 GLN A C 1
ATOM 616 O O . GLN A 1 92 ? 41.665 20.414 33.667 1.00 40.12 92 GLN A O 1
ATOM 621 N N . GLY A 1 93 ? 42.115 21.319 31.649 1.00 39.03 93 GLY A N 1
ATOM 622 C CA . GLY A 1 93 ? 42.422 20.090 30.922 1.00 39.03 93 GLY A CA 1
ATOM 623 C C . GLY A 1 93 ? 42.841 20.392 29.483 1.00 39.03 93 GLY A C 1
ATOM 624 O O . GLY A 1 93 ? 42.023 20.368 28.575 1.00 39.03 93 GLY A O 1
ATOM 625 N N . SER A 1 94 ? 44.112 20.745 29.305 1.00 43.97 94 SER A N 1
ATOM 626 C CA . SER A 1 94 ? 44.777 21.032 28.032 1.00 43.97 94 SER A CA 1
ATOM 627 C C . SER A 1 94 ? 44.810 19.833 27.076 1.00 43.97 94 SER A C 1
ATOM 629 O O . SER A 1 94 ? 45.212 18.749 27.486 1.00 43.97 94 SER A O 1
ATOM 631 N N . ALA A 1 95 ? 44.579 20.066 25.780 1.00 40.97 95 ALA A N 1
ATOM 632 C CA . ALA A 1 95 ? 45.258 19.334 24.709 1.00 40.97 95 ALA A CA 1
ATOM 633 C C . ALA A 1 95 ? 45.380 20.213 23.453 1.00 40.97 95 ALA A C 1
ATOM 635 O O . ALA A 1 95 ? 44.419 20.818 22.989 1.00 40.97 95 ALA A O 1
ATOM 636 N N . SER A 1 96 ? 46.620 20.316 22.980 1.00 41.19 96 SER A N 1
ATOM 637 C CA . SER A 1 96 ? 47.099 21.081 21.830 1.00 41.19 96 SER A CA 1
ATOM 638 C C . SER A 1 96 ? 47.106 20.259 20.541 1.00 41.19 96 SER A C 1
ATOM 640 O O . SER A 1 96 ? 47.152 19.034 20.591 1.00 41.19 96 SER A O 1
ATOM 642 N N . ALA A 1 97 ? 47.283 21.013 19.449 1.00 41.09 97 ALA A N 1
ATOM 643 C CA . ALA A 1 97 ? 47.805 20.675 18.118 1.00 41.09 97 ALA A CA 1
ATOM 644 C C . ALA A 1 97 ? 46.740 20.286 17.074 1.00 41.09 97 ALA A C 1
ATOM 646 O O . ALA A 1 97 ? 46.080 19.267 17.196 1.00 41.09 97 ALA A O 1
ATOM 647 N N . SER A 1 98 ? 46.415 21.164 16.115 1.00 40.75 98 SER A N 1
ATOM 648 C CA . SER A 1 98 ? 47.232 21.701 14.999 1.00 40.75 98 SER A CA 1
ATOM 649 C C . SER A 1 98 ? 47.311 20.723 13.831 1.00 40.75 98 SER A C 1
ATOM 651 O O . SER A 1 98 ? 48.005 19.716 13.909 1.00 40.75 98 SER A O 1
ATOM 653 N N . GLY A 1 99 ? 46.665 21.088 12.724 1.00 40.28 99 GLY A N 1
ATOM 654 C CA . GLY A 1 99 ? 46.728 20.353 11.465 1.00 40.28 99 GLY A CA 1
ATOM 655 C C . GLY A 1 99 ? 45.926 21.017 10.350 1.00 40.28 99 GLY A C 1
ATOM 656 O O . GLY A 1 99 ? 45.067 20.386 9.752 1.00 40.28 99 GLY A O 1
ATOM 657 N N . THR A 1 100 ? 46.170 22.301 10.090 1.00 43.41 100 THR A N 1
ATOM 658 C CA . THR A 1 100 ? 45.688 23.001 8.893 1.00 43.41 100 THR A CA 1
ATOM 659 C C . THR A 1 100 ? 46.516 22.553 7.689 1.00 43.41 100 THR A C 1
ATOM 661 O O . THR A 1 100 ? 47.743 22.631 7.715 1.00 43.41 100 THR A O 1
ATOM 664 N N . SER A 1 101 ? 45.872 22.120 6.609 1.00 43.62 101 SER A N 1
ATOM 665 C CA . SER A 1 101 ? 46.502 22.029 5.290 1.00 43.62 101 SER A CA 1
ATOM 666 C C . SER A 1 101 ? 45.534 22.548 4.241 1.00 43.62 101 SER A C 1
ATOM 668 O O . SER A 1 101 ? 44.543 21.914 3.896 1.00 43.62 101 SER A O 1
ATOM 670 N N . ALA A 1 102 ? 45.838 23.762 3.795 1.00 42.59 102 ALA A N 1
ATOM 671 C CA . ALA A 1 102 ? 45.296 24.377 2.605 1.00 42.59 102 ALA A CA 1
ATOM 672 C C . ALA A 1 102 ? 46.064 23.849 1.387 1.00 42.59 102 ALA A C 1
ATOM 674 O O . ALA A 1 102 ? 47.296 23.845 1.389 1.00 42.59 102 ALA A O 1
ATOM 675 N N . SER A 1 103 ? 45.346 23.486 0.328 1.00 45.78 103 SER A N 1
ATOM 676 C CA . SER A 1 103 ? 45.906 23.397 -1.019 1.00 45.78 103 SER A CA 1
ATOM 677 C C . SER A 1 103 ? 44.986 24.105 -2.005 1.00 45.78 103 SER A C 1
ATOM 679 O O . SER A 1 103 ? 43.892 23.661 -2.337 1.00 45.78 103 SER A O 1
ATOM 681 N N . THR A 1 104 ? 45.495 25.252 -2.422 1.00 37.94 104 THR A N 1
ATOM 682 C CA . THR A 1 104 ? 45.169 26.093 -3.568 1.00 37.94 104 THR A CA 1
ATOM 683 C C . THR A 1 104 ? 45.027 25.348 -4.897 1.00 37.94 104 THR A C 1
ATOM 685 O O . THR A 1 104 ? 45.920 24.595 -5.272 1.00 37.94 104 THR A O 1
ATOM 688 N N . GLY A 1 105 ? 44.020 25.767 -5.672 1.00 35.47 105 GLY A N 1
ATOM 689 C CA . GLY A 1 105 ? 44.189 26.149 -7.079 1.00 35.47 105 GLY A CA 1
ATOM 690 C C . GLY A 1 105 ? 43.755 25.133 -8.136 1.00 35.47 105 GLY A C 1
ATOM 691 O O . GLY A 1 105 ? 44.402 24.113 -8.312 1.00 35.47 105 GLY A O 1
ATOM 692 N N . SER A 1 106 ? 42.757 25.493 -8.946 1.00 45.03 106 SER A N 1
ATOM 693 C CA . SER A 1 106 ? 42.991 25.766 -10.371 1.00 45.03 106 SER A CA 1
ATOM 694 C C . SER A 1 106 ? 41.729 26.320 -11.032 1.00 45.03 106 SER A C 1
ATOM 696 O O . SER A 1 106 ? 40.669 25.704 -11.030 1.00 45.03 106 SER A O 1
ATOM 698 N N . SER A 1 107 ? 41.877 27.512 -11.591 1.00 47.72 107 SER A N 1
ATOM 699 C CA . SER A 1 107 ? 40.931 28.222 -12.440 1.00 47.72 107 SER A CA 1
ATOM 700 C C . SER A 1 107 ? 41.317 28.040 -13.908 1.00 47.72 107 SER A C 1
ATOM 702 O O . SER A 1 107 ? 42.460 28.312 -14.274 1.00 47.72 107 SER A O 1
ATOM 704 N N . GLY A 1 108 ? 40.352 27.678 -14.747 1.00 38.22 108 GLY A N 1
ATOM 705 C CA . GLY A 1 108 ? 40.437 27.676 -16.210 1.00 38.22 108 GLY A CA 1
ATOM 706 C C . GLY A 1 108 ? 39.328 26.781 -16.760 1.00 38.22 108 GLY A C 1
ATOM 707 O O . GLY A 1 108 ? 39.117 25.700 -16.238 1.00 38.22 108 GLY A O 1
ATOM 708 N N . GLY A 1 109 ? 38.534 27.137 -17.755 1.00 34.94 109 GLY A N 1
ATOM 709 C CA . GLY A 1 109 ? 38.468 28.307 -18.612 1.00 34.94 109 GLY A CA 1
ATOM 710 C C . GLY A 1 109 ? 37.336 28.037 -19.607 1.00 34.94 109 GLY A C 1
ATOM 711 O O . GLY A 1 109 ? 37.144 26.904 -20.041 1.00 34.94 109 GLY A O 1
ATOM 712 N N . GLN A 1 110 ? 36.562 29.070 -19.921 1.00 45.53 110 GLN A N 1
ATOM 713 C CA . GLN A 1 110 ? 35.529 29.053 -20.954 1.00 45.53 110 GLN A CA 1
ATOM 714 C C . GLN A 1 110 ? 36.112 28.662 -22.319 1.00 45.53 110 GLN A C 1
ATOM 716 O O . GLN A 1 110 ? 37.147 29.197 -22.706 1.00 45.53 110 GLN A O 1
ATOM 721 N N . THR A 1 111 ? 35.383 27.859 -23.097 1.00 42.38 111 THR A N 1
ATOM 722 C CA . THR A 1 111 ? 35.244 28.079 -24.546 1.00 42.38 111 THR A CA 1
ATOM 723 C C . THR A 1 111 ? 33.852 27.666 -25.009 1.00 42.38 111 THR A C 1
ATOM 725 O O . THR A 1 111 ? 33.246 26.719 -24.519 1.00 42.38 111 THR A O 1
ATOM 728 N N . SER A 1 112 ? 33.349 28.470 -25.929 1.00 50.06 112 SER A N 1
ATOM 729 C CA . SER A 1 112 ? 32.010 28.524 -26.488 1.00 50.06 112 SER A CA 1
ATOM 730 C C . SER A 1 112 ? 31.983 27.975 -27.922 1.00 50.06 112 SER A C 1
ATOM 732 O O . SER A 1 112 ? 32.924 28.210 -28.672 1.00 50.06 112 SER A O 1
ATOM 734 N N . SER A 1 113 ? 30.852 27.354 -28.290 1.00 48.19 113 SER A N 1
ATOM 735 C CA . SER A 1 113 ? 30.138 27.417 -29.590 1.00 48.19 113 SER A CA 1
ATOM 736 C C . SER A 1 113 ? 30.857 27.128 -30.924 1.00 48.19 113 SER A C 1
ATOM 738 O O . SER A 1 113 ? 31.734 27.889 -31.319 1.00 48.19 113 SER A O 1
ATOM 740 N N . THR A 1 114 ? 30.341 26.150 -31.690 1.00 37.44 114 THR A N 1
ATOM 741 C CA . THR A 1 114 ? 29.850 26.177 -33.110 1.00 37.44 114 THR A CA 1
ATOM 742 C C . THR A 1 114 ? 29.800 24.727 -33.630 1.00 37.44 114 THR A C 1
ATOM 744 O O . THR A 1 114 ? 30.769 23.996 -33.487 1.00 37.44 114 THR A O 1
ATOM 747 N N . ASP A 1 115 ? 28.631 24.152 -33.922 1.00 40.00 115 ASP A N 1
ATOM 748 C CA . ASP A 1 115 ? 27.801 24.251 -35.140 1.00 40.00 115 ASP A CA 1
ATOM 749 C C . ASP A 1 115 ? 28.377 23.561 -36.400 1.00 40.00 115 ASP A C 1
ATOM 751 O O . ASP A 1 115 ? 29.569 23.623 -36.682 1.00 40.00 115 ASP A O 1
ATOM 755 N N . SER A 1 116 ? 27.448 22.990 -37.179 1.00 44.19 116 SER A N 1
ATOM 756 C CA . SER A 1 116 ? 27.523 22.551 -38.578 1.00 44.19 116 SER A CA 1
ATOM 757 C C . SER A 1 116 ? 28.048 21.139 -38.888 1.00 44.19 116 SER A C 1
ATOM 759 O O . SER A 1 116 ? 29.238 20.892 -39.065 1.00 44.19 116 SER A O 1
ATOM 761 N N . GLY A 1 117 ? 27.094 20.225 -39.105 1.00 40.62 117 GLY A N 1
ATOM 762 C CA . GLY A 1 117 ? 27.307 18.901 -39.695 1.00 40.62 117 GLY A CA 1
ATOM 763 C C . GLY A 1 117 ? 26.064 18.374 -40.415 1.00 40.62 117 GLY A C 1
ATOM 764 O O . GLY A 1 117 ? 25.480 17.374 -40.016 1.00 40.62 117 GLY A O 1
ATOM 765 N N . THR A 1 118 ? 25.636 19.077 -41.463 1.00 44.50 118 THR A N 1
ATOM 766 C CA . THR A 1 118 ? 24.598 18.665 -42.418 1.00 44.50 118 THR A CA 1
ATOM 767 C C . THR A 1 118 ? 25.085 17.465 -43.243 1.00 44.50 118 THR A C 1
ATOM 769 O O . THR A 1 118 ? 26.101 17.560 -43.928 1.00 44.50 118 THR A O 1
ATOM 772 N N . GLY A 1 119 ? 24.349 16.349 -43.219 1.00 44.19 119 GLY A N 1
ATOM 773 C CA . GLY A 1 119 ? 24.613 15.160 -44.036 1.00 44.19 119 GLY A CA 1
ATOM 774 C C . GLY A 1 119 ? 23.323 14.593 -44.622 1.00 44.19 119 GLY A C 1
ATOM 775 O O . GLY A 1 119 ? 22.583 13.877 -43.958 1.00 44.19 119 GLY A O 1
ATOM 776 N N . THR A 1 120 ? 23.049 14.962 -45.867 1.00 42.28 120 THR A N 1
ATOM 777 C CA . THR A 1 120 ? 21.892 14.591 -46.683 1.00 42.28 120 THR A CA 1
ATOM 778 C C . THR A 1 120 ? 22.044 13.215 -47.352 1.00 42.28 120 THR A C 1
ATOM 780 O O . THR A 1 120 ? 23.078 12.907 -47.930 1.00 42.28 120 THR A O 1
ATOM 783 N N . THR A 1 121 ? 20.937 12.463 -47.331 1.00 39.78 121 THR A N 1
ATOM 784 C CA . THR A 1 121 ? 20.311 11.695 -48.433 1.00 39.78 121 THR A CA 1
ATOM 785 C C . THR A 1 121 ? 21.070 10.568 -49.159 1.00 39.78 121 THR A C 1
ATOM 787 O O . THR A 1 121 ? 22.039 10.804 -49.869 1.00 39.78 121 THR A O 1
ATOM 790 N N . ALA A 1 122 ? 20.438 9.383 -49.158 1.00 40.84 122 ALA A N 1
ATOM 791 C CA . ALA A 1 122 ? 19.995 8.600 -50.333 1.00 40.84 122 ALA A CA 1
ATOM 792 C C . ALA A 1 122 ? 20.308 7.097 -50.209 1.00 40.84 122 ALA A C 1
ATOM 794 O O . ALA A 1 122 ? 21.461 6.681 -50.202 1.00 40.84 122 ALA A O 1
ATOM 795 N N . GLY A 1 123 ? 19.256 6.274 -50.193 1.00 39.91 123 GLY A N 1
ATOM 796 C CA . GLY A 1 123 ? 19.366 4.816 -50.184 1.00 39.91 123 GLY A CA 1
ATOM 797 C C . GLY A 1 123 ? 18.026 4.135 -50.437 1.00 39.91 123 GLY A C 1
ATOM 798 O O . GLY A 1 123 ? 17.429 3.567 -49.533 1.00 39.91 123 GLY A O 1
ATOM 799 N N . SER A 1 124 ? 17.543 4.248 -51.673 1.00 47.16 124 SER A N 1
ATOM 800 C CA . SER A 1 124 ? 16.382 3.542 -52.218 1.00 47.16 124 SER A CA 1
ATOM 801 C C . SER A 1 124 ? 16.561 2.020 -52.190 1.00 47.16 124 SER A C 1
ATOM 803 O O . SER A 1 124 ? 17.624 1.522 -52.555 1.00 47.16 124 SER A O 1
ATOM 805 N N . GLY A 1 125 ? 15.494 1.274 -51.896 1.00 46.25 125 GLY A N 1
ATOM 806 C CA . GLY A 1 125 ? 15.470 -0.177 -52.098 1.00 46.25 125 GLY A CA 1
ATOM 807 C C . GLY A 1 125 ? 14.172 -0.818 -51.624 1.00 46.25 125 GLY A C 1
ATOM 808 O O . GLY A 1 125 ? 14.106 -1.338 -50.519 1.00 46.25 125 GLY A O 1
ATOM 809 N N . GLY A 1 126 ? 13.127 -0.758 -52.450 1.00 44.34 126 GLY A N 1
ATOM 810 C CA . GLY A 1 126 ? 11.872 -1.454 -52.181 1.00 44.34 126 GLY A CA 1
ATOM 811 C C . GLY A 1 126 ? 11.994 -2.970 -52.333 1.00 44.34 126 GLY A C 1
ATOM 812 O O . GLY A 1 126 ? 12.815 -3.463 -53.101 1.00 44.34 126 GLY A O 1
ATOM 813 N N . THR A 1 127 ? 11.113 -3.715 -51.670 1.00 46.56 127 THR A N 1
ATOM 814 C CA . THR A 1 127 ? 10.607 -4.999 -52.171 1.00 46.56 127 THR A CA 1
ATOM 815 C C . THR A 1 127 ? 9.198 -5.200 -51.627 1.00 46.56 127 THR A C 1
ATOM 817 O O . THR A 1 127 ? 8.977 -5.240 -50.421 1.00 46.56 127 THR A O 1
ATOM 820 N N . ALA A 1 128 ? 8.239 -5.286 -52.546 1.00 50.44 128 ALA A N 1
ATOM 821 C CA . ALA A 1 128 ? 6.865 -5.663 -52.270 1.00 50.44 128 ALA A CA 1
ATOM 822 C C . ALA A 1 128 ? 6.814 -7.150 -51.890 1.00 50.44 128 ALA A C 1
ATOM 824 O O . ALA A 1 128 ? 7.185 -8.008 -52.690 1.00 50.44 128 ALA A O 1
ATOM 825 N N . GLY A 1 129 ? 6.351 -7.439 -50.675 1.00 47.31 129 GLY A N 1
ATOM 826 C CA . GLY A 1 129 ? 6.052 -8.784 -50.195 1.00 47.31 129 GLY A CA 1
ATOM 827 C C . GLY A 1 129 ? 4.558 -8.924 -49.943 1.00 47.31 129 GLY A C 1
ATOM 828 O O . GLY A 1 129 ? 4.072 -8.624 -48.859 1.00 47.31 129 GLY A O 1
ATOM 829 N N . THR A 1 130 ? 3.829 -9.363 -50.963 1.00 53.19 130 THR A N 1
ATOM 830 C CA . THR A 1 130 ? 2.421 -9.757 -50.876 1.00 53.19 130 THR A CA 1
ATOM 831 C C . THR A 1 130 ? 2.334 -11.092 -50.135 1.00 53.19 130 THR A C 1
ATOM 833 O O . THR A 1 130 ? 2.657 -12.134 -50.701 1.00 53.19 130 THR A O 1
ATOM 836 N N . GLY A 1 131 ? 1.910 -11.068 -48.872 1.00 48.59 131 GLY A N 1
ATOM 837 C CA . GLY A 1 131 ? 1.685 -12.260 -48.054 1.00 48.59 131 GLY A CA 1
ATOM 838 C C . GLY A 1 131 ? 0.293 -12.231 -47.443 1.00 48.59 131 GLY A C 1
ATOM 839 O O . GLY A 1 131 ? 0.093 -11.670 -46.373 1.00 48.59 131 GLY A O 1
ATOM 840 N N . GLY A 1 132 ? -0.678 -12.810 -48.150 1.00 52.22 132 GLY A N 1
ATOM 841 C CA . GLY A 1 132 ? -2.005 -13.075 -47.612 1.00 52.22 132 GLY A CA 1
ATOM 842 C C . GLY A 1 132 ? -1.930 -14.157 -46.538 1.00 52.22 132 GLY A C 1
ATOM 843 O O . GLY A 1 132 ? -1.542 -15.288 -46.821 1.00 52.22 132 GLY A O 1
ATOM 844 N N . GLY A 1 133 ? -2.324 -13.799 -45.321 1.00 40.69 133 GLY A N 1
ATOM 845 C CA . GLY A 1 133 ? -2.488 -14.706 -44.193 1.00 40.69 133 GLY A CA 1
ATOM 846 C C . GLY A 1 133 ? -3.789 -14.376 -43.482 1.00 40.69 133 GLY A C 1
ATOM 847 O O . GLY A 1 133 ? -3.820 -13.570 -42.564 1.00 40.69 133 GLY A O 1
ATOM 848 N N . SER A 1 134 ? -4.877 -14.977 -43.960 1.00 55.00 134 SER A N 1
ATOM 849 C CA . SER A 1 134 ? -6.135 -15.079 -43.229 1.00 55.00 134 SER A CA 1
ATOM 850 C C . SER A 1 134 ? -5.876 -15.894 -41.961 1.00 55.00 134 SER A C 1
ATOM 852 O O . SER A 1 134 ? -5.563 -17.080 -42.052 1.00 55.00 134 SER A O 1
ATOM 854 N N . GLN A 1 135 ? -5.973 -15.266 -40.790 1.00 46.16 135 GLN A N 1
ATOM 855 C CA . GLN A 1 135 ? -6.085 -15.971 -39.516 1.00 46.16 135 GLN A CA 1
ATOM 856 C C . GLN A 1 135 ? -7.292 -15.437 -38.750 1.00 46.16 135 GLN A C 1
ATOM 858 O O . GLN A 1 135 ? -7.581 -14.243 -38.745 1.00 46.16 135 GLN A O 1
ATOM 863 N N . GLY A 1 136 ? -8.072 -16.396 -38.262 1.00 43.09 136 GLY A N 1
ATOM 864 C CA . GLY A 1 136 ? -9.477 -16.254 -37.939 1.00 43.09 136 GLY A CA 1
ATOM 865 C C . GLY A 1 136 ? -9.754 -15.445 -36.684 1.00 43.09 136 GLY A C 1
ATOM 866 O O . GLY A 1 136 ? -9.106 -15.584 -35.652 1.00 43.09 136 GLY A O 1
ATOM 867 N N . THR A 1 137 ? -10.821 -14.668 -36.788 1.00 43.53 137 THR A N 1
ATOM 868 C CA . THR A 1 137 ? -11.617 -14.133 -35.693 1.00 43.53 137 THR A CA 1
ATOM 869 C C . THR A 1 137 ? -12.252 -15.282 -34.904 1.00 43.53 137 THR A C 1
ATOM 871 O O . THR A 1 137 ? -13.355 -15.743 -35.198 1.00 43.53 137 THR A O 1
ATOM 874 N N . GLY A 1 138 ? -11.536 -15.765 -33.890 1.00 40.53 138 GLY A N 1
ATOM 875 C CA . GLY A 1 138 ? -12.071 -16.637 -32.848 1.00 40.53 138 GLY A CA 1
ATOM 876 C C . GLY A 1 138 ? -12.884 -15.826 -31.843 1.00 40.53 138 GLY A C 1
ATOM 877 O O . GLY A 1 138 ? -12.399 -15.513 -30.763 1.00 40.53 138 GLY A O 1
ATOM 878 N N . GLY A 1 139 ? -14.114 -15.468 -32.212 1.00 45.56 139 GLY A N 1
ATOM 879 C CA . GLY A 1 139 ? -15.110 -14.927 -31.291 1.00 45.56 139 GLY A CA 1
ATOM 880 C C . GLY A 1 139 ? -15.580 -16.008 -30.318 1.00 45.56 139 GLY A C 1
ATOM 881 O O . GLY A 1 139 ? -16.547 -16.713 -30.592 1.00 45.56 139 GLY A O 1
ATOM 882 N N . GLY A 1 140 ? -14.881 -16.145 -29.195 1.00 36.84 140 GLY A N 1
ATOM 883 C CA . GLY A 1 140 ? -15.298 -16.944 -28.048 1.00 36.84 140 GLY A CA 1
ATOM 884 C C . GLY A 1 140 ? -16.056 -16.076 -27.052 1.00 36.84 140 GLY A C 1
ATOM 885 O O . GLY A 1 140 ? -15.508 -15.686 -26.031 1.00 36.84 140 GLY A O 1
ATOM 886 N N . SER A 1 141 ? -17.312 -15.751 -27.362 1.00 47.50 141 SER A N 1
ATOM 887 C CA . SER A 1 141 ? -18.238 -15.185 -26.381 1.00 47.50 141 SER A CA 1
ATOM 888 C C . SER A 1 141 ? -18.602 -16.287 -25.385 1.00 47.50 141 SER A C 1
ATOM 890 O O . SER A 1 141 ? -19.474 -17.117 -25.643 1.00 47.50 141 SER A O 1
ATOM 892 N N . ALA A 1 142 ? -17.881 -16.344 -24.268 1.00 42.03 142 ALA A N 1
ATOM 893 C CA . ALA A 1 142 ? -18.218 -17.204 -23.146 1.00 42.03 142 ALA A CA 1
ATOM 894 C C . ALA A 1 142 ? -19.283 -16.510 -22.286 1.00 42.03 142 ALA A C 1
ATOM 896 O O . ALA A 1 142 ? -19.019 -16.022 -21.195 1.00 42.03 142 ALA A O 1
ATOM 897 N N . THR A 1 143 ? -20.520 -16.466 -22.785 1.00 46.00 143 THR A N 1
ATOM 898 C CA . THR A 1 143 ? -21.700 -16.174 -21.958 1.00 46.00 143 THR A CA 1
ATOM 899 C C . THR A 1 143 ? -22.069 -17.441 -21.181 1.00 46.00 143 THR A C 1
ATOM 901 O O . THR A 1 143 ? -23.040 -18.132 -21.480 1.00 46.00 143 THR A O 1
ATOM 904 N N . GLY A 1 144 ? -21.227 -17.800 -20.215 1.00 39.28 144 GLY A N 1
ATOM 905 C CA . GLY A 1 144 ? -21.435 -18.915 -19.296 1.00 39.28 144 GLY A CA 1
ATOM 906 C C . GLY A 1 144 ? -22.112 -18.446 -18.016 1.00 39.28 144 GLY A C 1
ATOM 907 O O . GLY A 1 144 ? -21.514 -18.518 -16.953 1.00 39.28 144 GLY A O 1
ATOM 908 N N . GLY A 1 145 ? -23.349 -17.951 -18.121 1.00 43.97 145 GLY A N 1
ATOM 909 C CA . GLY A 1 145 ? -24.202 -17.620 -16.976 1.00 43.97 145 GLY A CA 1
ATOM 910 C C . GLY A 1 145 ? -24.647 -18.883 -16.240 1.00 43.97 145 GLY A C 1
ATOM 911 O O . GLY A 1 145 ? -25.782 -19.331 -16.381 1.00 43.97 145 GLY A O 1
ATOM 912 N N . GLY A 1 146 ? -23.731 -19.490 -15.492 1.00 38.38 146 GLY A N 1
ATOM 913 C CA . GLY A 1 146 ? -24.032 -20.525 -14.518 1.00 38.38 146 GLY A CA 1
ATOM 914 C C . GLY A 1 146 ? -24.346 -19.867 -13.187 1.00 38.38 146 GLY A C 1
ATOM 915 O O . GLY A 1 146 ? -23.455 -19.703 -12.364 1.00 38.38 146 GLY A O 1
ATOM 916 N N . THR A 1 147 ? -25.605 -19.486 -12.966 1.00 43.34 147 THR A N 1
ATOM 917 C CA . THR A 1 147 ? -26.091 -19.089 -11.640 1.00 43.34 147 THR A CA 1
ATOM 918 C C . THR A 1 147 ? -26.044 -20.321 -10.740 1.00 43.34 147 THR A C 1
ATOM 920 O O . THR A 1 147 ? -27.008 -21.087 -10.645 1.00 43.34 147 THR A O 1
ATOM 923 N N . ALA A 1 148 ? -24.889 -20.564 -10.125 1.00 43.84 148 ALA A N 1
ATOM 924 C CA . ALA A 1 148 ? -24.738 -21.566 -9.092 1.00 43.84 148 ALA A CA 1
ATOM 925 C C . ALA A 1 148 ? -25.616 -21.134 -7.916 1.00 43.84 148 ALA A C 1
ATOM 927 O O . ALA A 1 148 ? -25.243 -20.313 -7.088 1.00 43.84 148 ALA A O 1
ATOM 928 N N . THR A 1 149 ? -26.825 -21.688 -7.861 1.00 48.34 149 THR A N 1
ATOM 929 C CA . THR A 1 149 ? -27.680 -21.653 -6.673 1.00 48.34 149 THR A CA 1
ATOM 930 C C . THR A 1 149 ? -27.077 -22.636 -5.664 1.00 48.34 149 THR A C 1
ATOM 932 O O . THR A 1 149 ? -27.612 -23.717 -5.421 1.00 48.34 149 THR A O 1
ATOM 935 N N . GLY A 1 150 ? -25.875 -22.316 -5.181 1.00 46.78 150 GLY A N 1
ATOM 936 C CA . GLY A 1 150 ? -25.193 -23.031 -4.114 1.00 46.78 150 GLY A CA 1
ATOM 937 C C . GLY A 1 150 ? -25.891 -22.705 -2.804 1.00 46.78 150 GLY A C 1
ATOM 938 O O . GLY A 1 150 ? -26.099 -21.540 -2.480 1.00 46.78 150 GLY A O 1
ATOM 939 N N . GLY A 1 151 ? -26.333 -23.739 -2.090 1.00 47.00 151 GLY A N 1
ATOM 940 C CA . GLY A 1 151 ? -27.036 -23.589 -0.825 1.00 47.00 151 GLY A CA 1
ATOM 941 C C . GLY A 1 151 ? -26.244 -22.728 0.155 1.00 47.00 151 GLY A C 1
ATOM 942 O O . GLY A 1 151 ? -25.069 -22.976 0.401 1.00 47.00 151 GLY A O 1
ATOM 943 N N . THR A 1 152 ? -26.934 -21.747 0.726 1.00 45.12 152 THR A N 1
ATOM 944 C CA . THR A 1 152 ? -26.521 -20.880 1.829 1.00 45.12 152 THR A CA 1
ATOM 945 C C . THR A 1 152 ? -26.250 -21.692 3.099 1.00 45.12 152 THR A C 1
ATOM 947 O O . THR A 1 152 ? -26.985 -21.642 4.084 1.00 45.12 152 THR A O 1
ATOM 950 N N . THR A 1 153 ? -25.165 -22.459 3.123 1.00 52.12 153 THR A N 1
ATOM 951 C CA . THR A 1 153 ? -24.374 -22.532 4.352 1.00 52.12 153 THR A CA 1
ATOM 952 C C . THR A 1 153 ? -23.889 -21.111 4.572 1.00 52.12 153 THR A C 1
ATOM 954 O O . THR A 1 153 ? -23.203 -20.596 3.701 1.00 52.12 153 THR A O 1
ATOM 957 N N . GLY A 1 154 ? -24.362 -20.451 5.633 1.00 59.34 154 GLY A N 1
ATOM 958 C CA . GLY A 1 154 ? -24.060 -19.050 5.932 1.00 59.34 154 GLY A CA 1
ATOM 959 C C . GLY A 1 154 ? -22.565 -18.836 6.129 1.00 59.34 154 GLY A C 1
ATOM 960 O O . GLY A 1 154 ? -22.101 -18.830 7.267 1.00 59.34 154 GLY A O 1
ATOM 961 N N . GLY A 1 155 ? -21.840 -18.733 5.014 1.00 65.88 155 GLY A N 1
ATOM 962 C CA . GLY A 1 155 ? -20.455 -18.317 4.957 1.00 65.88 155 GLY A CA 1
ATOM 963 C C . GLY A 1 155 ? -20.364 -16.967 5.636 1.00 65.88 155 GLY A C 1
ATOM 964 O O . GLY A 1 155 ? -21.240 -16.116 5.463 1.00 65.88 155 GLY A O 1
ATOM 965 N N . ILE A 1 156 ? -19.365 -16.836 6.497 1.00 70.62 156 ILE A N 1
ATOM 966 C CA . ILE A 1 156 ? -19.036 -15.563 7.110 1.00 70.62 156 ILE A CA 1
ATOM 967 C C . ILE A 1 156 ? -18.560 -14.700 5.949 1.00 70.62 156 ILE A C 1
ATOM 969 O O . ILE A 1 156 ? -17.510 -14.968 5.381 1.00 70.62 156 ILE A O 1
ATOM 973 N N . VAL A 1 157 ? -19.386 -13.747 5.538 1.00 82.94 157 VAL A N 1
ATOM 974 C CA . VAL A 1 157 ? -18.950 -12.713 4.606 1.00 82.94 157 VAL A CA 1
ATOM 975 C C . VAL A 1 157 ? -18.023 -11.801 5.399 1.00 82.94 157 VAL A C 1
ATOM 977 O O . VAL A 1 157 ? -18.349 -11.478 6.547 1.00 82.94 157 VAL A O 1
ATOM 980 N N . CYS A 1 158 ? -16.872 -11.433 4.834 1.00 88.62 158 CYS A N 1
ATOM 981 C CA . CYS A 1 158 ? -16.015 -10.423 5.447 1.00 88.62 158 CYS A CA 1
ATOM 982 C C . CYS A 1 158 ? -16.882 -9.179 5.718 1.00 88.62 158 CYS A C 1
ATOM 984 O O . CYS A 1 158 ? -17.613 -8.712 4.846 1.00 88.62 158 CYS A O 1
ATOM 986 N N . THR A 1 159 ? -16.856 -8.669 6.943 1.00 93.75 159 THR A N 1
ATOM 987 C CA . THR A 1 159 ? -17.510 -7.394 7.265 1.00 93.75 159 THR A CA 1
ATOM 988 C C . THR A 1 159 ? -16.496 -6.270 7.367 1.00 93.75 159 THR A C 1
ATOM 990 O O . THR A 1 159 ? -16.880 -5.130 7.602 1.00 93.75 159 THR A O 1
ATOM 993 N N . LYS A 1 160 ? -15.202 -6.575 7.214 1.00 95.94 160 LYS A N 1
ATOM 994 C CA . LYS A 1 160 ? -14.124 -5.620 7.422 1.00 95.94 160 LYS A CA 1
ATOM 995 C C . LYS A 1 160 ? -12.981 -5.800 6.441 1.00 95.94 160 LYS A C 1
ATOM 997 O O . LYS A 1 160 ? -12.671 -6.925 6.042 1.00 95.94 160 LYS A O 1
ATOM 1002 N N . VAL A 1 161 ? -12.327 -4.692 6.109 1.00 97.12 161 VAL A N 1
ATOM 1003 C CA . VAL A 1 161 ? -11.133 -4.669 5.257 1.00 97.12 161 VAL A CA 1
ATOM 1004 C C . VAL A 1 161 ? -10.076 -3.759 5.881 1.00 97.12 161 VAL A C 1
ATOM 1006 O O . VAL A 1 161 ? -10.367 -2.627 6.247 1.00 97.12 161 VAL A O 1
ATOM 1009 N N . ASP A 1 162 ? -8.840 -4.228 5.986 1.00 98.38 162 ASP A N 1
ATOM 1010 C CA . ASP A 1 162 ? -7.690 -3.382 6.305 1.00 98.38 162 ASP A CA 1
ATOM 1011 C C . ASP A 1 162 ? -6.973 -3.064 4.987 1.00 98.38 162 ASP A C 1
ATOM 1013 O O . ASP A 1 162 ? -6.628 -3.978 4.242 1.00 98.38 162 ASP A O 1
ATOM 1017 N N . VAL A 1 163 ? -6.758 -1.789 4.672 1.00 98.44 163 VAL A N 1
ATOM 1018 C CA . VAL A 1 163 ? -6.190 -1.318 3.403 1.00 98.44 163 VAL A CA 1
ATOM 1019 C C . VAL A 1 163 ? -4.843 -0.647 3.654 1.00 98.44 163 VAL A C 1
ATOM 1021 O O . VAL A 1 163 ? -4.750 0.261 4.480 1.00 98.44 163 VAL A O 1
ATOM 1024 N N . VAL A 1 164 ? -3.800 -1.069 2.937 1.00 98.62 164 VAL A N 1
ATOM 1025 C CA . VAL A 1 164 ? -2.462 -0.454 2.986 1.00 98.62 164 VAL A CA 1
ATOM 1026 C C . VAL A 1 164 ? -2.095 0.088 1.619 1.00 98.62 164 VAL A C 1
ATOM 1028 O O . VAL A 1 164 ? -2.007 -0.681 0.666 1.00 98.62 164 VAL A O 1
ATOM 1031 N N . PHE A 1 165 ? -1.804 1.383 1.543 1.00 98.56 165 PHE A N 1
ATOM 1032 C CA . PHE A 1 165 ? -1.166 2.008 0.390 1.00 98.56 165 PHE A CA 1
ATOM 1033 C C . PHE A 1 165 ? 0.307 2.247 0.685 1.00 98.56 165 PHE A C 1
ATOM 1035 O O . PHE A 1 165 ? 0.642 3.017 1.583 1.00 98.56 165 PHE A O 1
ATOM 1042 N N . ALA A 1 166 ? 1.172 1.580 -0.072 1.00 98.31 166 ALA A N 1
ATOM 1043 C CA . ALA A 1 166 ? 2.599 1.838 -0.115 1.00 98.31 166 ALA A CA 1
ATOM 1044 C C . ALA A 1 166 ? 2.936 2.437 -1.482 1.00 98.31 166 ALA A C 1
ATOM 1046 O O . ALA A 1 166 ? 2.800 1.772 -2.509 1.00 98.31 166 ALA A O 1
ATOM 1047 N N . VAL A 1 167 ? 3.304 3.713 -1.489 1.00 98.06 167 VAL A N 1
ATOM 1048 C CA . VAL A 1 167 ? 3.376 4.515 -2.713 1.00 98.06 167 VAL A CA 1
ATOM 1049 C C . VAL A 1 167 ? 4.748 5.144 -2.816 1.00 98.06 167 VAL A C 1
ATOM 1051 O O . VAL A 1 167 ? 5.194 5.827 -1.899 1.00 98.06 167 VAL A O 1
ATOM 1054 N N . ASP A 1 168 ? 5.400 4.923 -3.939 1.00 96.75 168 ASP A N 1
ATOM 1055 C CA . ASP A 1 168 ? 6.603 5.636 -4.325 1.00 96.75 168 ASP A CA 1
ATOM 1056 C C . ASP A 1 168 ? 6.360 7.154 -4.344 1.00 96.75 168 ASP A C 1
ATOM 1058 O O . ASP A 1 168 ? 5.440 7.653 -4.997 1.00 96.75 168 ASP A O 1
ATOM 1062 N N . ASN A 1 169 ? 7.145 7.877 -3.541 1.00 95.56 169 ASN A N 1
ATOM 1063 C CA . ASN A 1 169 ? 7.039 9.322 -3.371 1.00 95.56 169 ASN A CA 1
ATOM 1064 C C . ASN A 1 169 ? 8.113 10.089 -4.150 1.00 95.56 169 ASN A C 1
ATOM 1066 O O . ASN A 1 169 ? 8.344 11.271 -3.862 1.00 95.56 169 ASN A O 1
ATOM 1070 N N . SER A 1 170 ? 8.752 9.435 -5.119 1.00 94.56 170 SER A N 1
ATOM 1071 C CA . SER A 1 170 ? 9.744 10.036 -5.990 1.00 94.56 170 SER A CA 1
ATOM 1072 C C . SER A 1 170 ? 9.172 11.228 -6.772 1.00 94.56 170 SER A C 1
ATOM 1074 O O . SER A 1 170 ? 7.963 11.478 -6.896 1.00 94.56 170 SER A O 1
ATOM 1076 N N . GLY A 1 171 ? 10.077 12.046 -7.309 1.00 93.88 171 GLY A N 1
ATOM 1077 C CA . GLY A 1 171 ? 9.697 13.217 -8.098 1.00 93.88 171 GLY A CA 1
ATOM 1078 C C . GLY A 1 171 ? 9.029 12.874 -9.436 1.00 93.88 171 GLY A C 1
ATOM 1079 O O . GLY A 1 171 ? 8.352 13.737 -9.998 1.00 93.88 171 GLY A O 1
ATOM 1080 N N . SER A 1 172 ? 9.223 11.659 -9.959 1.00 94.38 172 SER A N 1
ATOM 1081 C CA . SER A 1 172 ? 8.597 11.188 -11.200 1.00 94.38 172 SER A CA 1
ATOM 1082 C C . SER A 1 172 ? 7.146 10.752 -10.995 1.00 94.38 172 SER A C 1
ATOM 1084 O O . SER A 1 172 ? 6.342 10.971 -11.899 1.00 94.38 172 SER A O 1
ATOM 1086 N N . MET A 1 173 ? 6.795 10.307 -9.785 1.00 95.94 173 MET A N 1
ATOM 1087 C CA . MET A 1 173 ? 5.471 9.804 -9.390 1.00 95.94 173 MET A CA 1
ATOM 1088 C C . MET A 1 173 ? 4.405 10.875 -9.090 1.00 95.94 173 MET A C 1
ATOM 1090 O O . MET A 1 173 ? 3.304 10.583 -8.617 1.00 95.94 173 MET A O 1
ATOM 1094 N N . GLN A 1 174 ? 4.690 12.158 -9.321 1.00 95.38 174 GLN A N 1
ATOM 1095 C CA . GLN A 1 174 ? 3.784 13.241 -8.908 1.00 95.38 174 GLN A CA 1
ATOM 1096 C C . GLN A 1 174 ? 2.440 13.228 -9.655 1.00 95.38 174 GLN A C 1
ATOM 1098 O O . GLN A 1 174 ? 1.416 13.641 -9.104 1.00 95.38 174 GLN A O 1
ATOM 1103 N N . GLN A 1 175 ? 2.409 12.744 -10.899 1.00 95.19 175 GLN A N 1
ATOM 1104 C CA . GLN A 1 175 ? 1.173 12.661 -11.682 1.00 95.19 175 GLN A CA 1
ATOM 1105 C C . GLN A 1 175 ? 0.285 11.511 -11.192 1.00 95.19 175 GLN A C 1
ATOM 1107 O O . GLN A 1 175 ? -0.937 11.649 -11.133 1.00 95.19 175 GLN A O 1
ATOM 1112 N N . GLU A 1 176 ? 0.909 10.402 -10.822 1.00 95.69 176 GLU A N 1
ATOM 1113 C CA . GLU A 1 176 ? 0.327 9.206 -10.238 1.00 95.69 176 GLU A CA 1
ATOM 1114 C C . GLU A 1 176 ? -0.295 9.518 -8.876 1.00 95.69 176 GLU A C 1
ATOM 1116 O O . GLU A 1 176 ? -1.475 9.239 -8.653 1.00 95.69 176 GLU A O 1
ATOM 1121 N N . ILE A 1 177 ? 0.458 10.188 -7.997 1.00 96.06 177 ILE A N 1
ATOM 1122 C CA . ILE A 1 177 ? -0.020 10.636 -6.683 1.00 96.06 177 ILE A CA 1
ATOM 1123 C C . ILE A 1 177 ? -1.211 11.587 -6.842 1.00 96.06 177 ILE A C 1
ATOM 1125 O O . ILE A 1 177 ? -2.228 11.415 -6.169 1.00 96.06 177 ILE A O 1
ATOM 1129 N N . ALA A 1 178 ? -1.143 12.548 -7.771 1.00 95.25 178 ALA A N 1
ATOM 1130 C CA . ALA A 1 178 ? -2.258 13.456 -8.039 1.00 95.25 178 ALA A CA 1
ATOM 1131 C C . ALA A 1 178 ? -3.510 12.720 -8.558 1.00 95.25 178 ALA A C 1
ATOM 1133 O O . ALA A 1 178 ? -4.634 13.085 -8.207 1.00 95.25 178 ALA A O 1
ATOM 1134 N N . ALA A 1 179 ? -3.337 11.676 -9.375 1.00 93.94 179 ALA A N 1
ATOM 1135 C CA . ALA A 1 179 ? -4.443 10.838 -9.833 1.00 93.94 179 ALA A CA 1
ATOM 1136 C C . ALA A 1 179 ? -5.062 10.024 -8.684 1.00 93.94 179 ALA A C 1
ATOM 1138 O O . ALA A 1 179 ? -6.287 9.893 -8.629 1.00 93.94 179 ALA A O 1
ATOM 1139 N N . MET A 1 180 ? -4.240 9.541 -7.745 1.00 94.31 180 MET A N 1
ATOM 1140 C CA . MET A 1 180 ? -4.721 8.866 -6.540 1.00 94.31 180 MET A CA 1
ATOM 1141 C C . MET A 1 180 ? -5.466 9.804 -5.592 1.00 94.31 180 MET A C 1
ATOM 1143 O O . MET A 1 180 ? -6.507 9.419 -5.080 1.00 94.31 180 MET A O 1
ATOM 1147 N N . GLN A 1 181 ? -4.998 11.040 -5.404 1.00 93.06 181 GLN A N 1
ATOM 1148 C CA . GLN A 1 181 ? -5.674 12.038 -4.564 1.00 93.06 181 GLN A CA 1
ATOM 1149 C C . GLN A 1 181 ? -7.035 12.496 -5.110 1.00 93.06 181 GLN A C 1
ATOM 1151 O O . GLN A 1 181 ? -7.867 12.960 -4.337 1.00 93.06 181 GLN A O 1
ATOM 1156 N N . GLY A 1 182 ? -7.236 12.436 -6.429 1.00 91.50 182 GLY A N 1
ATOM 1157 C CA . GLY A 1 182 ? -8.454 12.908 -7.085 1.00 91.50 182 GLY A CA 1
ATOM 1158 C C . GLY A 1 182 ? -9.372 11.762 -7.525 1.00 91.50 182 GLY A C 1
ATOM 1159 O O . GLY A 1 182 ? -9.971 11.115 -6.669 1.00 91.50 182 GLY A O 1
ATOM 1160 N N . PRO A 1 183 ? -9.500 11.484 -8.840 1.00 87.56 183 PRO A N 1
ATOM 1161 C CA . PRO A 1 183 ? -10.552 10.607 -9.368 1.00 87.56 183 PRO A CA 1
ATOM 1162 C C . PRO A 1 183 ? -10.604 9.200 -8.764 1.00 87.56 183 PRO A C 1
ATOM 1164 O O . PRO A 1 183 ? -11.686 8.640 -8.608 1.00 87.56 183 PRO A O 1
ATOM 1167 N N . VAL A 1 184 ? -9.447 8.626 -8.419 1.00 88.75 184 VAL A N 1
ATOM 1168 C CA . VAL A 1 184 ? -9.387 7.293 -7.808 1.00 88.75 184 VAL A CA 1
ATOM 1169 C C . VAL A 1 184 ? -10.000 7.322 -6.412 1.00 88.75 184 VAL A C 1
ATOM 1171 O O . VAL A 1 184 ? -10.889 6.523 -6.115 1.00 88.75 184 VAL A O 1
ATOM 1174 N N . PHE A 1 185 ? -9.553 8.241 -5.552 1.00 90.25 185 PHE A N 1
ATOM 1175 C CA . PHE A 1 185 ? -10.044 8.288 -4.180 1.00 90.25 185 PHE A CA 1
ATOM 1176 C C . PHE A 1 185 ? -11.452 8.863 -4.059 1.00 90.25 185 PHE A C 1
ATOM 1178 O O . PHE A 1 185 ? -12.180 8.451 -3.167 1.00 90.25 185 PHE A O 1
ATOM 1185 N N . ASP A 1 186 ? -11.894 9.710 -4.990 1.00 89.50 186 ASP A N 1
ATOM 1186 C CA . ASP A 1 186 ? -13.289 10.165 -5.038 1.00 89.50 186 ASP A CA 1
ATOM 1187 C C . ASP A 1 186 ? -14.282 8.985 -5.113 1.00 89.50 186 ASP A C 1
ATOM 1189 O O . ASP A 1 186 ? -15.417 9.093 -4.647 1.00 89.50 186 ASP A O 1
ATOM 1193 N N . ALA A 1 187 ? -13.874 7.855 -5.706 1.00 89.44 187 ALA A N 1
ATOM 1194 C CA . ALA A 1 187 ? -14.711 6.667 -5.863 1.00 89.44 187 ALA A CA 1
ATOM 1195 C C . ALA A 1 187 ? -14.376 5.534 -4.879 1.00 89.44 187 ALA A C 1
ATOM 1197 O O . ALA A 1 187 ? -15.253 4.734 -4.544 1.00 89.44 187 ALA A O 1
ATOM 1198 N N . LEU A 1 188 ? -13.123 5.431 -4.434 1.00 90.69 188 LEU A N 1
ATOM 1199 C CA . LEU A 1 188 ? -12.631 4.262 -3.709 1.00 90.69 188 LEU A CA 1
ATOM 1200 C C . LEU A 1 188 ? -13.362 3.983 -2.379 1.00 90.69 188 LEU A C 1
ATOM 1202 O O . LEU A 1 188 ? -13.776 2.836 -2.201 1.00 90.69 188 LEU A O 1
ATOM 1206 N N . PRO A 1 189 ? -13.552 4.940 -1.444 1.00 90.38 189 PRO A N 1
ATOM 1207 C CA . PRO A 1 189 ? -14.260 4.674 -0.191 1.00 90.38 189 PRO A CA 1
ATOM 1208 C C . PRO A 1 189 ? -15.674 4.142 -0.423 1.00 90.38 189 PRO A C 1
ATOM 1210 O O . PRO A 1 189 ? -16.068 3.148 0.187 1.00 90.38 189 PRO A O 1
ATOM 1213 N N . ASP A 1 190 ? -16.411 4.752 -1.355 1.00 89.62 190 ASP A N 1
ATOM 1214 C CA . ASP A 1 190 ? -17.760 4.320 -1.722 1.00 89.62 190 ASP A CA 1
ATOM 1215 C C . ASP A 1 190 ? -17.753 2.907 -2.321 1.00 89.62 190 ASP A C 1
ATOM 1217 O O . ASP A 1 190 ? -18.621 2.096 -1.995 1.00 89.62 190 ASP A O 1
ATOM 1221 N N . GLN A 1 191 ? -16.775 2.585 -3.172 1.00 92.19 191 GLN A N 1
ATOM 1222 C CA . GLN A 1 191 ? -16.639 1.254 -3.768 1.00 92.19 191 GLN A CA 1
ATOM 1223 C C . GLN A 1 191 ? -16.260 0.190 -2.731 1.00 92.19 191 GLN A C 1
ATOM 1225 O O . GLN A 1 191 ? -16.856 -0.887 -2.726 1.00 92.19 191 GLN A O 1
ATOM 1230 N N . LEU A 1 192 ? -15.330 0.493 -1.819 1.00 90.69 192 LEU A N 1
ATOM 1231 C CA . LEU A 1 192 ? -14.958 -0.406 -0.725 1.00 90.69 192 LEU A CA 1
ATOM 1232 C C . LEU A 1 192 ? -16.155 -0.696 0.179 1.00 90.69 192 LEU A C 1
ATOM 1234 O O . LEU A 1 192 ? -16.408 -1.855 0.486 1.00 90.69 192 LEU A O 1
ATOM 1238 N N . LEU A 1 193 ? -16.959 0.314 0.524 1.00 90.06 193 LEU A N 1
ATOM 1239 C CA . LEU A 1 193 ? -18.182 0.130 1.312 1.00 90.06 193 LEU A CA 1
ATOM 1240 C C . LEU A 1 193 ? -19.255 -0.716 0.610 1.00 90.06 193 LEU A C 1
ATOM 1242 O O . LEU A 1 193 ? -20.212 -1.122 1.262 1.00 90.06 193 LEU A O 1
ATOM 1246 N N . MET A 1 194 ? -19.134 -0.998 -0.690 1.00 88.50 194 MET A N 1
ATOM 1247 C CA . MET A 1 194 ? -20.060 -1.869 -1.428 1.00 88.50 194 MET A CA 1
ATOM 1248 C C . MET A 1 194 ? -19.588 -3.328 -1.538 1.00 88.50 194 MET A C 1
ATOM 1250 O O . MET A 1 194 ? -20.399 -4.189 -1.892 1.00 88.50 194 MET A O 1
ATOM 1254 N N . VAL A 1 195 ? -18.326 -3.619 -1.203 1.00 88.25 195 VAL A N 1
ATOM 1255 C CA . VAL A 1 195 ? -17.737 -4.972 -1.179 1.00 88.25 195 VAL A CA 1
ATOM 1256 C C . VAL A 1 195 ? -18.549 -5.903 -0.274 1.00 88.25 195 VAL A C 1
ATOM 1258 O O . VAL A 1 195 ? -19.052 -5.492 0.766 1.00 88.25 195 VAL A O 1
ATOM 1261 N N . GLY A 1 196 ? -18.715 -7.169 -0.653 1.00 76.69 196 GLY A N 1
ATOM 1262 C CA . GLY A 1 196 ? -19.350 -8.204 0.165 1.00 76.69 196 GLY A CA 1
ATOM 1263 C C . GLY A 1 196 ? -20.855 -8.007 0.381 1.00 76.69 196 GLY A C 1
ATOM 1264 O O . GLY A 1 196 ? -21.440 -8.640 1.258 1.00 76.69 196 GLY A O 1
ATOM 1265 N N . ASN A 1 197 ? -21.523 -7.178 -0.430 1.00 81.69 197 ASN A N 1
ATOM 1266 C CA . ASN A 1 197 ? -22.865 -6.619 -0.168 1.00 81.69 197 ASN A CA 1
ATOM 1267 C C . ASN A 1 197 ? -22.907 -5.564 0.954 1.00 81.69 197 ASN A C 1
ATOM 1269 O O . ASN A 1 197 ? -23.976 -5.323 1.528 1.00 81.69 197 ASN A O 1
ATOM 1273 N N . GLY A 1 198 ? -21.774 -4.932 1.236 1.00 84.62 198 GLY A N 1
ATOM 1274 C CA . GLY A 1 198 ? -21.599 -3.948 2.290 1.00 84.62 198 GLY A CA 1
ATOM 1275 C C . GLY A 1 198 ? -20.637 -4.448 3.354 1.00 84.62 198 GLY A C 1
ATOM 1276 O O . GLY A 1 198 ? -21.026 -5.290 4.164 1.00 84.62 198 GLY A O 1
ATOM 1277 N N . ILE A 1 199 ? -19.417 -3.912 3.378 1.00 91.88 199 ILE A N 1
ATOM 1278 C CA . ILE A 1 199 ? -18.555 -4.033 4.556 1.00 91.88 199 ILE A CA 1
ATOM 1279 C C . ILE A 1 199 ? -19.030 -3.032 5.612 1.00 91.88 199 ILE A C 1
ATOM 1281 O O . ILE A 1 199 ? -19.517 -1.948 5.288 1.00 91.88 199 ILE A O 1
ATOM 1285 N N . ASP A 1 200 ? -18.912 -3.415 6.877 1.00 93.06 200 ASP A N 1
ATOM 1286 C CA . ASP A 1 200 ? -19.268 -2.572 8.015 1.00 93.06 200 ASP A CA 1
ATOM 1287 C C . ASP A 1 200 ? -18.189 -1.513 8.270 1.00 93.06 200 ASP A C 1
ATOM 1289 O O . ASP A 1 200 ? -18.504 -0.396 8.670 1.00 93.06 200 ASP A O 1
ATOM 1293 N N . GLU A 1 201 ? -16.919 -1.874 8.061 1.00 95.25 201 GLU A N 1
ATOM 1294 C CA . GLU A 1 201 ? -15.779 -1.049 8.451 1.00 95.25 201 GLU A CA 1
ATOM 1295 C C . GLU A 1 201 ? -14.564 -1.289 7.548 1.00 95.25 201 GLU A C 1
ATOM 1297 O O . GLU A 1 201 ? -14.296 -2.415 7.129 1.00 95.25 201 GLU A O 1
ATOM 1302 N N . PHE A 1 202 ? -13.770 -0.249 7.305 1.00 97.44 202 PHE A N 1
ATOM 1303 C CA . PHE A 1 202 ? -12.392 -0.439 6.865 1.00 97.44 202 PHE A CA 1
ATOM 1304 C C . PHE A 1 202 ? -11.410 0.435 7.635 1.00 97.44 202 PHE A C 1
ATOM 1306 O O . PHE A 1 202 ? -11.734 1.548 8.059 1.00 97.44 202 PHE A O 1
ATOM 1313 N N . HIS A 1 203 ? -10.188 -0.071 7.779 1.00 98.31 203 HIS A N 1
ATOM 1314 C CA . HIS A 1 203 ? -9.031 0.719 8.179 1.00 98.31 203 HIS A CA 1
ATOM 1315 C C . HIS A 1 203 ? -8.202 1.053 6.943 1.00 98.31 203 HIS A C 1
ATOM 1317 O O . HIS A 1 203 ? -7.987 0.186 6.106 1.00 98.31 203 HIS A O 1
ATOM 1323 N N . LEU A 1 204 ? -7.711 2.284 6.827 1.00 98.19 204 LEU A N 1
ATOM 1324 C CA . LEU A 1 204 ? -6.866 2.714 5.713 1.00 98.19 204 LEU A CA 1
ATOM 1325 C C . LEU A 1 204 ? -5.569 3.327 6.241 1.00 98.19 204 LEU A C 1
ATOM 1327 O O . LEU A 1 204 ? -5.581 4.330 6.954 1.00 98.19 204 LEU A O 1
ATOM 1331 N N . GLY A 1 205 ? -4.448 2.712 5.883 1.00 98.38 205 GLY A N 1
ATOM 1332 C CA . GLY A 1 205 ? -3.104 3.190 6.166 1.00 98.38 205 GLY A CA 1
ATOM 1333 C C . GLY A 1 205 ? -2.384 3.589 4.884 1.00 98.38 205 GLY A C 1
ATOM 1334 O O . GLY A 1 205 ? -2.476 2.891 3.878 1.00 98.38 205 GLY A O 1
ATOM 1335 N N . VAL A 1 206 ? -1.634 4.687 4.938 1.00 98.38 206 VAL A N 1
ATOM 1336 C CA . VAL A 1 206 ? -0.772 5.154 3.845 1.00 98.38 206 VAL A CA 1
ATOM 1337 C C . VAL A 1 206 ? 0.672 5.203 4.335 1.00 98.38 206 VAL A C 1
ATOM 1339 O O . VAL A 1 206 ? 0.929 5.544 5.492 1.00 98.38 206 VAL A O 1
ATOM 1342 N N . LYS A 1 207 ? 1.617 4.843 3.471 1.00 97.75 207 LYS A N 1
ATOM 1343 C CA . LYS A 1 207 ? 3.049 5.019 3.686 1.00 97.75 207 LYS A CA 1
ATOM 1344 C C . LYS A 1 207 ? 3.746 5.275 2.347 1.00 97.75 207 LYS A C 1
ATOM 1346 O O . LYS A 1 207 ? 3.355 4.706 1.331 1.00 97.75 207 LYS A O 1
ATOM 1351 N N . ASN A 1 208 ? 4.789 6.099 2.352 1.00 97.06 208 ASN A N 1
ATOM 1352 C CA . ASN A 1 208 ? 5.698 6.178 1.211 1.00 97.06 208 ASN A CA 1
ATOM 1353 C C . ASN A 1 208 ? 6.491 4.872 1.016 1.00 97.06 208 ASN A C 1
ATOM 1355 O O . ASN A 1 208 ? 6.555 4.040 1.918 1.00 97.06 208 ASN A O 1
ATOM 1359 N N . ALA A 1 209 ? 7.126 4.690 -0.137 1.00 96.81 209 ALA A N 1
ATOM 1360 C CA . ALA A 1 209 ? 7.871 3.478 -0.467 1.00 96.81 209 ALA A CA 1
ATOM 1361 C C . ALA A 1 209 ? 9.183 3.279 0.317 1.00 96.81 209 ALA A C 1
ATOM 1363 O O . ALA A 1 209 ? 9.855 2.267 0.119 1.00 96.81 209 ALA A O 1
ATOM 1364 N N . CYS A 1 210 ? 9.529 4.173 1.246 1.00 96.19 210 CYS A N 1
ATOM 1365 C CA . CYS A 1 210 ? 10.666 3.999 2.138 1.00 96.19 210 CYS A CA 1
ATOM 1366 C C . CYS A 1 210 ? 10.308 3.082 3.332 1.00 96.19 210 CYS A C 1
ATOM 1368 O O . CYS A 1 210 ? 9.569 3.484 4.241 1.00 96.19 210 CYS A O 1
ATOM 1370 N N . PRO A 1 211 ? 10.878 1.869 3.437 1.00 96.06 211 PRO A N 1
ATOM 1371 C CA . PRO A 1 211 ? 10.411 0.832 4.365 1.00 96.06 211 PRO A CA 1
ATOM 1372 C C . PRO A 1 211 ? 10.738 1.093 5.845 1.00 96.06 211 PRO A C 1
ATOM 1374 O O . PRO A 1 211 ? 10.239 0.372 6.720 1.00 96.06 211 PRO A O 1
ATOM 1377 N N . LYS A 1 212 ? 11.575 2.092 6.166 1.00 95.25 212 LYS A N 1
ATOM 1378 C CA . LYS A 1 212 ? 12.003 2.396 7.541 1.00 95.25 212 LYS A CA 1
ATOM 1379 C C . LYS A 1 212 ? 11.558 3.792 7.992 1.00 95.25 212 LYS A C 1
ATOM 1381 O O . LYS A 1 212 ? 11.786 4.742 7.266 1.00 95.25 212 LYS A O 1
ATOM 1386 N N . PRO A 1 213 ? 11.065 3.943 9.233 1.00 96.44 213 PRO A N 1
ATOM 1387 C CA . PRO A 1 213 ? 10.480 2.868 10.030 1.00 96.44 213 PRO A CA 1
ATOM 1388 C C . PRO A 1 213 ? 9.221 2.320 9.335 1.00 96.44 213 PRO A C 1
ATOM 1390 O O . PRO A 1 213 ? 8.598 3.016 8.546 1.00 96.44 213 PRO A O 1
ATOM 1393 N N . GLY A 1 214 ? 8.794 1.101 9.670 1.00 97.19 214 GLY A N 1
ATOM 1394 C CA . GLY A 1 214 ? 7.570 0.494 9.122 1.00 97.19 214 GLY A CA 1
ATOM 1395 C C . GLY A 1 214 ? 6.265 1.108 9.651 1.00 97.19 214 GLY A C 1
ATOM 1396 O O . GLY A 1 214 ? 5.305 0.386 9.885 1.00 97.19 214 GLY A O 1
ATOM 1397 N N . TYR A 1 215 ? 6.229 2.407 9.943 1.00 98.25 215 TYR A N 1
ATOM 1398 C CA . TYR A 1 215 ? 5.073 3.069 10.547 1.00 98.25 215 TYR A CA 1
ATOM 1399 C C . TYR A 1 215 ? 4.242 3.755 9.473 1.00 98.25 215 TYR A C 1
ATOM 1401 O O . TYR A 1 215 ? 4.795 4.445 8.618 1.00 98.25 215 TYR A O 1
ATOM 1409 N N . LEU A 1 216 ? 2.924 3.585 9.550 1.00 98.50 216 LEU A N 1
ATOM 1410 C CA . LEU A 1 216 ? 1.996 4.330 8.706 1.00 98.50 216 LEU A CA 1
ATOM 1411 C C . LEU A 1 216 ? 2.131 5.832 8.970 1.00 98.50 216 LEU A C 1
ATOM 1413 O O . LEU A 1 216 ? 2.415 6.252 10.100 1.00 98.50 216 LEU A O 1
ATOM 1417 N N . HIS A 1 217 ? 1.937 6.617 7.918 1.00 98.25 217 HIS A N 1
ATOM 1418 C CA . HIS A 1 217 ? 1.995 8.070 7.949 1.00 98.25 217 HIS A CA 1
ATOM 1419 C C . HIS A 1 217 ? 0.777 8.659 8.669 1.00 98.25 217 HIS A C 1
ATOM 1421 O O . HIS A 1 217 ? -0.340 8.161 8.563 1.00 98.25 217 HIS A O 1
ATOM 1427 N N . ASP A 1 218 ? 1.001 9.749 9.399 1.00 97.94 218 ASP A N 1
ATOM 1428 C CA . ASP A 1 218 ? -0.035 10.582 10.030 1.00 97.94 218 ASP A CA 1
ATOM 1429 C C . ASP A 1 218 ? 0.220 12.085 9.807 1.00 97.94 218 ASP A C 1
ATOM 1431 O O . ASP A 1 218 ? -0.385 12.937 10.462 1.00 97.94 218 ASP A O 1
ATOM 1435 N N . THR A 1 219 ? 1.155 12.404 8.911 1.00 97.50 219 THR A N 1
ATOM 1436 C CA . THR A 1 219 ? 1.665 13.742 8.616 1.00 97.50 219 THR A CA 1
ATOM 1437 C C . THR A 1 219 ? 1.822 13.856 7.102 1.00 97.50 219 THR A C 1
ATOM 1439 O O . THR A 1 219 ? 2.350 12.937 6.484 1.00 97.50 219 THR A O 1
ATOM 1442 N N . GLY A 1 220 ? 1.356 14.964 6.532 1.00 96.19 220 GLY A N 1
ATOM 1443 C CA . GLY A 1 220 ? 1.611 15.364 5.145 1.00 96.19 220 GLY A CA 1
ATOM 1444 C C . GLY A 1 220 ? 2.483 16.619 5.084 1.00 96.19 220 GLY A C 1
ATOM 1445 O O . GLY A 1 220 ? 3.001 17.075 6.110 1.00 96.19 220 GLY A O 1
ATOM 1446 N N . ASP A 1 221 ? 2.597 17.235 3.907 1.00 94.94 221 ASP A N 1
ATOM 1447 C CA . ASP A 1 221 ? 3.366 18.477 3.709 1.00 94.94 221 ASP A CA 1
ATOM 1448 C C . ASP A 1 221 ? 2.851 19.626 4.597 1.00 94.94 221 ASP A C 1
ATOM 1450 O O . ASP A 1 221 ? 3.624 20.388 5.189 1.00 94.94 221 ASP A O 1
ATOM 1454 N N . GLY A 1 222 ? 1.530 19.698 4.800 1.00 95.56 222 GLY A N 1
ATOM 1455 C CA . GLY A 1 222 ? 0.897 20.651 5.716 1.00 95.56 222 GLY A CA 1
ATOM 1456 C C . GLY A 1 222 ? 1.107 20.392 7.221 1.00 95.56 222 GLY A C 1
ATOM 1457 O O . GLY A 1 222 ? 0.697 21.225 8.041 1.00 95.56 222 GLY A O 1
ATOM 1458 N N . GLY A 1 223 ? 1.728 19.274 7.614 1.00 96.62 223 GLY A N 1
ATOM 1459 C CA . GLY A 1 223 ? 1.866 18.827 9.004 1.00 96.62 223 GLY A CA 1
ATOM 1460 C C . GLY A 1 223 ? 0.895 17.693 9.386 1.00 96.62 223 GLY A C 1
A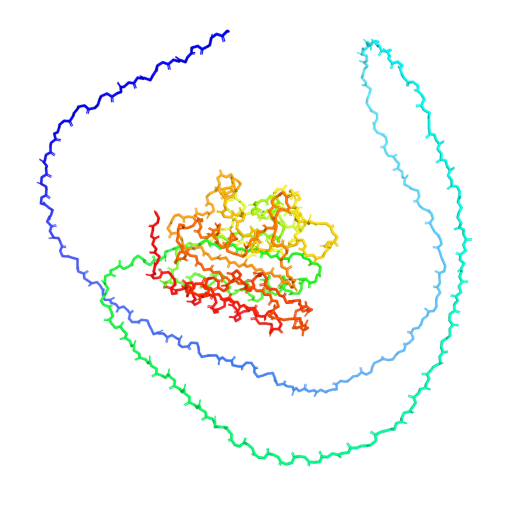TOM 1461 O O . GLY A 1 223 ? 0.460 16.940 8.519 1.00 96.62 223 GLY A O 1
ATOM 1462 N N . PRO A 1 224 ? 0.575 17.509 10.685 1.00 97.50 224 PRO A N 1
ATOM 1463 C CA . PRO A 1 224 ? -0.219 16.364 11.147 1.00 97.50 224 PRO A CA 1
ATOM 1464 C C . PRO A 1 224 ? -1.642 16.314 10.563 1.00 97.50 224 PRO A C 1
ATOM 1466 O O . PRO A 1 224 ? -2.382 17.299 10.642 1.00 97.50 224 PRO A O 1
ATOM 1469 N N . CYS A 1 225 ? -2.068 15.138 10.095 1.00 97.12 225 CYS A N 1
ATOM 1470 C CA . CYS A 1 225 ? -3.329 14.913 9.377 1.00 97.12 225 CYS A CA 1
ATOM 1471 C C . CYS A 1 225 ? -4.577 14.698 10.252 1.00 97.12 225 CYS A C 1
ATOM 1473 O O . CYS A 1 225 ? -5.652 14.417 9.737 1.00 97.12 225 CYS A O 1
ATOM 1475 N N . ASN A 1 226 ? -4.472 14.902 11.571 1.00 97.00 226 ASN A N 1
ATOM 1476 C CA . ASN A 1 226 ? -5.589 14.936 12.534 1.00 97.00 226 ASN A CA 1
ATOM 1477 C C . ASN A 1 226 ? -6.645 13.821 12.365 1.00 97.00 226 ASN A C 1
ATOM 1479 O O . ASN A 1 226 ? -7.842 14.102 12.454 1.00 97.00 226 ASN A O 1
ATOM 1483 N N . PHE A 1 227 ? -6.215 12.572 12.162 1.00 98.19 227 PHE A N 1
ATOM 1484 C CA . PHE A 1 227 ? -7.134 11.449 11.970 1.00 98.19 227 PHE A CA 1
ATOM 1485 C C . PHE A 1 227 ? -8.109 11.289 13.143 1.00 98.19 227 PHE A C 1
ATOM 1487 O O . PHE A 1 227 ? -7.721 11.329 14.316 1.00 98.19 227 PHE A O 1
ATOM 1494 N N . SER A 1 228 ? -9.380 11.049 12.828 1.00 98.00 228 SER A N 1
ATOM 1495 C CA . SER A 1 228 ? -10.480 10.862 13.782 1.00 98.00 228 SER A CA 1
ATOM 1496 C C . SER A 1 228 ? -10.254 9.706 14.762 1.00 98.00 228 SER A C 1
ATOM 1498 O O . SER A 1 228 ? -10.737 9.743 15.896 1.00 98.00 228 SER A O 1
ATOM 1500 N N . THR A 1 229 ? -9.466 8.712 14.355 1.00 97.81 229 THR A N 1
ATOM 1501 C CA . THR A 1 229 ? -9.045 7.562 15.165 1.00 97.81 229 THR A CA 1
ATOM 1502 C C . THR A 1 229 ? -8.073 7.957 16.285 1.00 97.81 229 THR A C 1
ATOM 1504 O O . THR A 1 229 ? -7.926 7.231 17.272 1.00 97.81 229 THR A O 1
ATOM 1507 N N . GLY A 1 230 ? -7.379 9.095 16.149 1.00 97.81 230 GLY A N 1
ATOM 1508 C CA . GLY A 1 230 ? -6.222 9.450 16.975 1.00 97.81 230 GLY A CA 1
ATOM 1509 C C . GLY A 1 230 ? -5.045 8.478 16.815 1.00 97.81 230 GLY A C 1
ATOM 1510 O O . GLY A 1 230 ? -4.203 8.383 17.713 1.00 97.81 230 GLY A O 1
ATOM 1511 N N . LYS A 1 231 ? -5.029 7.711 15.720 1.00 98.19 231 LYS A N 1
ATOM 1512 C CA . LYS A 1 231 ? -3.986 6.757 15.319 1.00 98.19 231 LYS A CA 1
ATOM 1513 C C . LYS A 1 231 ? -3.310 7.243 14.037 1.00 98.19 231 LYS A C 1
ATOM 1515 O O . LYS A 1 231 ? -3.653 8.304 13.537 1.00 98.19 231 LYS A O 1
ATOM 1520 N N . ASN A 1 232 ? -2.367 6.465 13.513 1.00 98.19 232 ASN A N 1
ATOM 1521 C CA . ASN A 1 232 ? -1.725 6.691 12.216 1.00 98.19 232 ASN A CA 1
ATOM 1522 C C . ASN A 1 232 ? -2.410 5.926 11.071 1.00 98.19 232 ASN A C 1
ATOM 1524 O O . ASN A 1 232 ? -1.771 5.494 10.121 1.00 98.19 232 ASN A O 1
ATOM 1528 N N . TRP A 1 233 ? -3.719 5.720 11.188 1.00 98.50 233 TRP A N 1
ATOM 1529 C CA . TRP A 1 233 ? -4.570 5.135 10.160 1.00 98.50 233 TRP A CA 1
ATOM 1530 C C . TRP A 1 233 ? -5.974 5.730 10.264 1.00 98.50 233 TRP A C 1
ATOM 1532 O O . TRP A 1 233 ? -6.396 6.183 11.334 1.00 98.50 233 TRP A O 1
ATOM 1542 N N . MET A 1 234 ? -6.689 5.735 9.148 1.00 98.31 234 MET A N 1
ATOM 1543 C CA . MET A 1 234 ? -8.048 6.255 9.016 1.00 98.31 234 MET A CA 1
ATOM 1544 C C . MET A 1 234 ? -9.070 5.129 9.169 1.00 98.31 234 MET A C 1
ATOM 1546 O O . MET A 1 234 ? -8.775 3.975 8.870 1.00 98.31 234 MET A O 1
ATOM 1550 N N . SER A 1 235 ? -10.276 5.469 9.614 1.00 97.44 235 SER A N 1
ATOM 1551 C CA . SER A 1 235 ? -11.418 4.550 9.674 1.00 97.44 235 SER A CA 1
ATOM 1552 C C . SER A 1 235 ? -12.488 5.008 8.690 1.00 97.44 235 SER A C 1
ATOM 1554 O O . SER A 1 235 ? -12.681 6.213 8.507 1.00 97.44 235 SER A O 1
ATOM 1556 N N . SER A 1 236 ? -13.217 4.061 8.104 1.00 96.38 236 SER A N 1
ATOM 1557 C CA . SER A 1 236 ? -14.386 4.322 7.257 1.00 96.38 236 SER A CA 1
ATOM 1558 C C . SER A 1 236 ? -15.469 5.169 7.932 1.00 96.38 236 SER A C 1
ATOM 1560 O O . SER A 1 236 ? -16.216 5.862 7.249 1.00 96.38 236 SER A O 1
ATOM 1562 N N . ASP A 1 237 ? -15.537 5.156 9.267 1.00 96.25 237 ASP A N 1
ATOM 1563 C CA . ASP A 1 237 ? -16.488 5.951 10.054 1.00 96.25 237 ASP A CA 1
ATOM 1564 C C . ASP A 1 237 ? -16.039 7.410 10.265 1.00 96.25 237 ASP A C 1
ATOM 1566 O O . ASP A 1 237 ? -16.724 8.199 10.931 1.00 96.25 237 ASP A O 1
ATOM 1570 N N . SER A 1 238 ? -14.878 7.792 9.726 1.00 96.75 238 SER A N 1
ATOM 1571 C CA . SER A 1 238 ? -14.364 9.151 9.836 1.00 96.75 238 SER A CA 1
ATOM 1572 C C . SER A 1 238 ? -15.294 10.150 9.134 1.00 96.75 238 SER A C 1
ATOM 1574 O O . SER A 1 238 ? -15.522 10.048 7.928 1.00 96.75 238 SER A O 1
ATOM 1576 N N . PRO A 1 239 ? -15.785 11.196 9.828 1.00 96.56 239 PRO A N 1
ATOM 1577 C CA . PRO A 1 239 ? -16.597 12.232 9.190 1.00 96.56 239 PRO A CA 1
ATOM 1578 C C . PRO A 1 239 ? -15.782 13.139 8.254 1.00 96.56 239 PRO A C 1
ATOM 1580 O O . PRO A 1 239 ? -16.368 13.997 7.598 1.00 96.56 239 PRO A O 1
ATOM 1583 N N . ASN A 1 240 ? -14.451 12.997 8.238 1.00 96.50 240 ASN A N 1
ATOM 1584 C CA . ASN A 1 240 ? -13.529 13.796 7.434 1.00 96.50 240 ASN A CA 1
ATOM 1585 C C . ASN A 1 240 ? -12.589 12.910 6.601 1.00 96.50 240 ASN A C 1
ATOM 1587 O O . ASN A 1 240 ? -11.478 13.349 6.311 1.00 96.50 240 ASN A O 1
ATOM 1591 N N . LEU A 1 241 ? -12.998 11.684 6.249 1.00 95.62 241 LEU A N 1
ATOM 1592 C CA . LEU A 1 241 ? -12.131 10.711 5.576 1.00 95.62 241 LEU A CA 1
ATOM 1593 C C . LEU A 1 241 ? -11.409 11.303 4.354 1.00 95.62 241 LEU A C 1
ATOM 1595 O O . LEU A 1 241 ? -10.194 11.177 4.255 1.00 95.62 241 LEU A O 1
ATOM 1599 N N . ASP A 1 242 ? -12.124 12.026 3.489 1.00 94.81 242 ASP A N 1
ATOM 1600 C CA . ASP A 1 242 ? -11.541 12.655 2.294 1.00 94.81 242 ASP A CA 1
ATOM 1601 C C . ASP A 1 242 ? -10.421 13.645 2.638 1.00 94.81 242 ASP A C 1
ATOM 1603 O O . ASP A 1 242 ? -9.388 13.687 1.978 1.00 94.81 242 ASP A O 1
ATOM 1607 N N . ALA A 1 243 ? -10.597 14.434 3.703 1.00 96.19 243 ALA A N 1
ATOM 1608 C CA . ALA A 1 243 ? -9.598 15.406 4.139 1.00 96.19 243 ALA A CA 1
ATOM 1609 C C . ALA A 1 243 ? -8.405 14.739 4.841 1.00 96.19 243 ALA A C 1
ATOM 1611 O O . ALA A 1 243 ? -7.273 15.200 4.700 1.00 96.19 243 ALA A O 1
ATOM 1612 N N . GLU A 1 244 ? -8.653 13.668 5.597 1.00 97.50 244 GLU A N 1
ATOM 1613 C CA . GLU A 1 244 ? -7.608 12.859 6.232 1.00 97.50 244 GLU A CA 1
ATOM 1614 C C . GLU A 1 244 ? -6.736 12.182 5.169 1.00 97.50 244 GLU A C 1
ATOM 1616 O O . GLU A 1 244 ? -5.508 12.273 5.233 1.00 97.50 244 GLU A O 1
ATOM 1621 N N . TYR A 1 245 ? -7.369 11.588 4.153 1.00 97.25 245 TYR A N 1
ATOM 1622 C CA . TYR A 1 245 ? -6.682 10.940 3.045 1.00 97.25 245 TYR A CA 1
ATOM 1623 C C . TYR A 1 245 ? -5.904 11.940 2.194 1.00 97.25 245 TYR A C 1
ATOM 1625 O O . TYR A 1 245 ? -4.714 11.745 1.961 1.00 97.25 245 TYR A O 1
ATOM 1633 N N . ALA A 1 246 ? -6.542 13.041 1.783 1.00 95.81 246 ALA A N 1
ATOM 1634 C CA . ALA A 1 246 ? -5.878 14.077 1.001 1.00 95.81 246 ALA A CA 1
ATOM 1635 C C . ALA A 1 246 ? -4.628 14.609 1.717 1.00 95.81 246 ALA A C 1
ATOM 1637 O O . ALA A 1 246 ? -3.594 14.766 1.080 1.00 95.81 246 ALA A O 1
ATOM 1638 N N . CYS A 1 247 ? -4.698 14.815 3.038 1.00 97.56 247 CYS A N 1
ATOM 1639 C CA . CYS A 1 247 ? -3.543 15.239 3.824 1.00 97.56 247 CYS A CA 1
ATOM 1640 C C . CYS A 1 247 ? -2.409 14.209 3.805 1.00 97.56 247 CYS A C 1
ATOM 1642 O O . CYS A 1 247 ? -1.269 14.567 3.535 1.00 97.56 247 CYS A O 1
ATOM 1644 N N . VAL A 1 248 ? -2.690 12.933 4.087 1.00 97.44 248 VAL A N 1
ATOM 1645 C CA . VAL A 1 248 ? -1.616 11.927 4.192 1.00 97.44 248 VAL A CA 1
ATOM 1646 C C . VAL A 1 248 ? -1.037 11.543 2.831 1.00 97.44 248 VAL A C 1
ATOM 1648 O O . VAL A 1 248 ? 0.101 11.097 2.745 1.00 97.44 248 VAL A O 1
ATOM 1651 N N . MET A 1 249 ? -1.799 11.751 1.758 1.00 96.56 249 MET A N 1
ATOM 1652 C CA . MET A 1 249 ? -1.317 11.583 0.394 1.00 96.56 249 MET A CA 1
ATOM 1653 C C . MET A 1 249 ? -0.438 12.739 -0.091 1.00 96.56 249 MET A C 1
ATOM 1655 O O . MET A 1 249 ? 0.121 12.630 -1.182 1.00 96.56 249 MET A O 1
ATOM 1659 N N . GLU A 1 250 ? -0.281 13.831 0.665 1.00 95.31 250 GLU A N 1
ATOM 1660 C CA . GLU A 1 250 ? 0.812 14.795 0.469 1.00 95.31 250 GLU A CA 1
ATOM 1661 C C . GLU A 1 250 ? 2.130 14.154 0.937 1.00 95.31 250 GLU A C 1
ATOM 1663 O O . GLU A 1 250 ? 2.733 14.591 1.917 1.00 95.31 250 GLU A O 1
ATOM 1668 N N . LEU A 1 251 ? 2.530 13.063 0.274 1.00 93.88 251 LEU A N 1
ATOM 1669 C CA . LEU A 1 251 ? 3.653 12.221 0.671 1.00 93.88 251 LEU A CA 1
ATOM 1670 C C . LEU A 1 251 ? 4.930 13.058 0.743 1.00 93.88 251 LEU A C 1
ATOM 1672 O O . LEU A 1 251 ? 5.362 13.654 -0.244 1.00 93.88 251 LEU A O 1
ATOM 1676 N N . THR A 1 252 ? 5.544 13.075 1.922 1.00 92.06 252 THR A N 1
ATOM 1677 C CA . THR A 1 252 ? 6.852 13.692 2.144 1.00 92.06 252 THR A CA 1
ATOM 1678 C C . THR A 1 252 ? 7.842 12.655 2.656 1.00 92.06 252 THR A C 1
ATOM 1680 O O . THR A 1 252 ? 7.465 11.535 3.009 1.00 92.06 252 THR A O 1
ATOM 1683 N N . ASP A 1 253 ? 9.108 13.050 2.779 1.00 92.00 253 ASP A N 1
ATOM 1684 C CA . ASP A 1 253 ? 10.119 12.243 3.465 1.00 92.00 253 ASP A CA 1
ATOM 1685 C C . ASP A 1 253 ? 9.813 12.078 4.961 1.00 92.00 253 ASP A C 1
ATOM 1687 O O . ASP A 1 253 ? 10.470 11.285 5.623 1.00 92.00 253 ASP A O 1
ATOM 1691 N N . ALA A 1 254 ? 8.876 12.844 5.529 1.00 92.00 254 ALA A N 1
ATOM 1692 C CA . ALA A 1 254 ? 8.456 12.747 6.918 1.00 92.00 254 ALA A CA 1
ATOM 1693 C C . ALA A 1 254 ? 7.053 12.132 7.027 1.00 92.00 254 ALA A C 1
ATOM 1695 O O . ALA A 1 254 ? 6.074 12.686 6.536 1.00 92.00 254 ALA A O 1
ATOM 1696 N N . GLY A 1 255 ? 6.963 11.007 7.732 1.00 93.88 255 GLY A N 1
ATOM 1697 C CA . GLY A 1 255 ? 5.722 10.274 7.946 1.00 93.88 255 GLY A CA 1
ATOM 1698 C C . GLY A 1 255 ? 5.230 10.403 9.384 1.00 93.88 255 GLY A C 1
ATOM 1699 O O . GLY A 1 255 ? 4.826 11.464 9.848 1.00 93.88 255 GLY A O 1
ATOM 1700 N N . TYR A 1 256 ? 5.278 9.301 10.129 1.00 95.56 256 TYR A N 1
ATOM 1701 C CA . TYR A 1 256 ? 4.753 9.227 11.495 1.00 95.56 256 TYR A CA 1
ATOM 1702 C C . TYR A 1 256 ? 5.344 10.294 12.434 1.00 95.56 256 TYR A C 1
ATOM 1704 O O . TYR A 1 256 ? 6.549 10.309 12.691 1.00 95.56 256 TYR A O 1
ATOM 1712 N N . MET A 1 257 ? 4.497 11.150 13.006 1.00 95.69 257 MET A N 1
ATOM 1713 C CA . MET A 1 257 ? 4.848 12.251 13.906 1.00 95.69 257 MET A CA 1
ATOM 1714 C C . MET A 1 257 ? 5.956 13.171 13.361 1.00 95.69 257 MET A C 1
ATOM 1716 O O . MET A 1 257 ? 6.768 13.695 14.133 1.00 95.69 257 MET A O 1
ATOM 1720 N N . GLY A 1 258 ? 6.017 13.346 12.037 1.00 93.69 258 GLY A N 1
ATOM 1721 C CA . GLY A 1 258 ? 7.064 14.113 11.362 1.00 93.69 258 GLY A CA 1
ATOM 1722 C C . GLY A 1 258 ? 8.460 13.484 11.451 1.00 93.69 258 GLY A C 1
ATOM 1723 O O . GLY A 1 258 ? 9.461 14.189 11.320 1.00 93.69 258 GLY A O 1
ATOM 1724 N N . MET A 1 259 ? 8.559 12.182 11.740 1.00 95.31 259 MET A N 1
ATOM 1725 C CA . MET A 1 259 ? 9.824 11.455 11.656 1.00 95.31 259 MET A CA 1
ATOM 1726 C C . MET A 1 259 ? 10.156 11.167 10.199 1.00 95.31 259 MET A C 1
ATOM 1728 O O . MET A 1 259 ? 9.291 10.715 9.454 1.00 95.31 259 MET A O 1
ATOM 1732 N N . ASN A 1 260 ? 11.419 11.365 9.830 1.00 96.06 260 ASN A N 1
ATOM 1733 C CA . ASN A 1 260 ? 11.877 11.036 8.489 1.00 96.06 260 ASN A CA 1
ATOM 1734 C C . ASN A 1 260 ? 11.832 9.526 8.250 1.00 96.06 260 ASN A C 1
ATOM 1736 O O . ASN A 1 260 ? 12.366 8.750 9.055 1.00 96.06 260 ASN A O 1
ATOM 1740 N N . ASP A 1 261 ? 11.267 9.146 7.117 1.00 95.12 261 ASP A N 1
ATOM 1741 C CA . ASP A 1 261 ? 11.454 7.841 6.530 1.00 95.12 261 ASP A CA 1
ATOM 1742 C C . ASP A 1 261 ? 12.857 7.716 5.933 1.00 95.12 261 ASP A C 1
ATOM 1744 O O . ASP A 1 261 ? 13.577 8.686 5.682 1.00 95.12 261 ASP A O 1
ATOM 1748 N N . GLN A 1 262 ? 13.286 6.474 5.808 1.00 93.81 262 GLN A N 1
ATOM 1749 C CA . GLN A 1 262 ? 14.582 6.077 5.309 1.00 93.81 262 GLN A CA 1
ATOM 1750 C 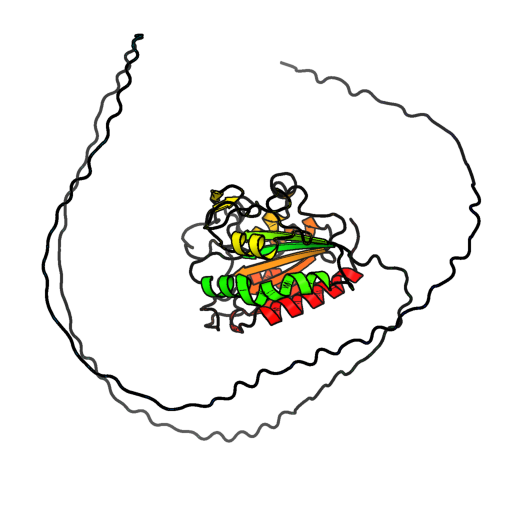C . GLN A 1 262 ? 14.337 4.979 4.294 1.00 93.81 262 GLN A C 1
ATOM 1752 O O . GLN A 1 262 ? 13.960 3.855 4.645 1.00 93.81 262 GLN A O 1
ATOM 1757 N N . CYS A 1 263 ? 14.558 5.323 3.039 1.00 92.50 263 CYS A N 1
ATOM 1758 C CA . CYS A 1 263 ? 14.730 4.331 2.009 1.00 92.50 263 CYS A CA 1
ATOM 1759 C C . CYS A 1 263 ? 16.017 3.541 2.290 1.00 92.50 263 CYS A C 1
ATOM 1761 O O . CYS A 1 263 ? 16.918 3.985 3.023 1.00 92.50 263 CYS A O 1
ATOM 1763 N N . VAL A 1 264 ? 16.039 2.289 1.844 1.00 85.25 264 VAL A N 1
ATOM 1764 C CA . VAL A 1 264 ? 17.215 1.438 2.001 1.00 85.25 264 VAL A CA 1
ATOM 1765 C C . VAL A 1 264 ? 17.849 1.358 0.634 1.00 85.25 264 VAL A C 1
ATOM 1767 O O . VAL A 1 264 ? 17.251 0.798 -0.268 1.00 85.25 264 VAL A O 1
ATOM 1770 N N . ASP A 1 265 ? 19.060 1.893 0.541 1.00 79.06 265 ASP A N 1
ATOM 1771 C CA . ASP A 1 265 ? 19.926 1.815 -0.632 1.00 79.06 265 ASP A CA 1
ATOM 1772 C C . ASP A 1 265 ? 21.123 0.915 -0.280 1.00 79.06 265 ASP A C 1
ATOM 1774 O O . ASP A 1 265 ? 21.766 1.092 0.771 1.00 79.06 265 ASP A O 1
ATOM 1778 N N . ALA A 1 266 ? 21.418 -0.072 -1.130 1.00 59.09 266 ALA A N 1
ATOM 1779 C CA . ALA A 1 266 ? 22.612 -0.905 -1.035 1.00 59.09 266 ALA A CA 1
ATOM 1780 C C . ALA A 1 266 ? 23.719 -0.508 -2.033 1.00 59.09 266 ALA A C 1
ATOM 1782 O O . ALA A 1 266 ? 24.382 -1.370 -2.607 1.00 59.09 266 ALA A O 1
ATOM 1783 N N . GLY A 1 267 ? 24.062 0.776 -2.160 1.00 64.19 267 GLY A N 1
ATOM 1784 C CA . GLY A 1 267 ? 25.368 1.192 -2.678 1.00 64.19 267 GLY A CA 1
ATOM 1785 C C . GLY A 1 267 ? 25.351 2.355 -3.663 1.00 64.19 267 GLY A C 1
ATOM 1786 O O . GLY A 1 267 ? 25.346 3.510 -3.251 1.00 64.19 267 GLY A O 1
ATOM 1787 N N . ASP A 1 268 ? 25.553 2.044 -4.948 1.00 56.88 268 ASP A N 1
ATOM 1788 C CA . ASP A 1 268 ? 25.658 3.022 -6.047 1.00 56.88 268 ASP A CA 1
ATOM 1789 C C . ASP A 1 268 ? 24.326 3.172 -6.827 1.00 56.88 268 ASP A C 1
ATOM 1791 O O . ASP A 1 268 ? 24.305 3.884 -7.834 1.00 56.88 268 ASP A O 1
ATOM 1795 N N . LEU A 1 269 ? 23.245 2.514 -6.389 1.00 55.12 269 LEU A N 1
ATOM 1796 C CA . LEU A 1 269 ? 21.938 2.432 -7.065 1.00 55.12 269 LEU A CA 1
ATOM 1797 C C . LEU A 1 269 ? 21.012 3.569 -6.615 1.00 55.12 269 LEU A C 1
ATOM 1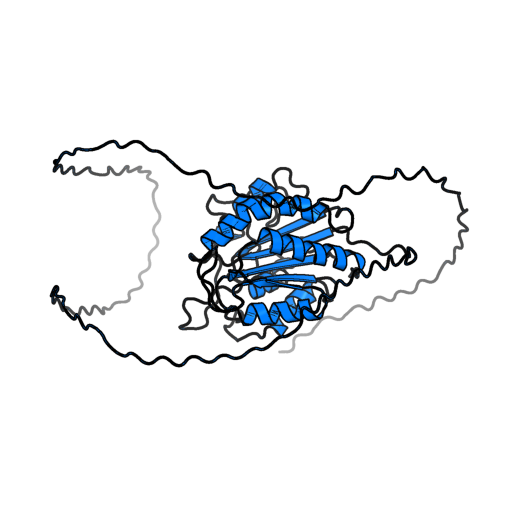799 O O . LEU A 1 269 ? 19.949 3.356 -6.057 1.00 55.12 269 LEU A O 1
ATOM 1803 N N . LYS A 1 270 ? 21.483 4.801 -6.823 1.00 59.12 270 LYS A N 1
ATOM 1804 C CA . LYS A 1 270 ? 20.952 6.056 -6.254 1.00 59.12 270 LYS A CA 1
ATOM 1805 C C . LYS A 1 270 ? 19.520 6.442 -6.670 1.00 59.12 270 LYS A C 1
ATOM 1807 O O . LYS A 1 270 ? 19.161 7.603 -6.471 1.00 59.12 270 LYS A O 1
ATOM 1812 N N . ASP A 1 271 ? 18.812 5.562 -7.354 1.00 62.91 271 ASP A N 1
ATOM 1813 C CA . ASP A 1 271 ? 17.542 5.806 -8.024 1.00 62.91 271 ASP A CA 1
ATOM 1814 C C . ASP A 1 271 ? 16.556 4.630 -7.946 1.00 62.91 271 ASP A C 1
ATOM 1816 O O . ASP A 1 271 ? 15.560 4.707 -8.634 1.00 62.91 271 ASP A O 1
ATOM 1820 N N . ASP A 1 272 ? 16.814 3.581 -7.151 1.00 68.50 272 ASP A N 1
ATOM 1821 C CA . ASP A 1 272 ? 15.875 2.455 -6.947 1.00 68.50 272 ASP A CA 1
ATOM 1822 C C . ASP A 1 272 ? 15.679 2.152 -5.432 1.00 68.50 272 ASP A C 1
ATOM 1824 O O . ASP A 1 272 ? 15.517 0.994 -5.021 1.00 68.50 272 ASP A O 1
ATOM 1828 N N . ASP A 1 273 ? 15.807 3.159 -4.552 1.00 82.62 273 ASP A N 1
ATOM 1829 C CA . ASP A 1 273 ? 15.791 2.947 -3.096 1.00 82.62 273 ASP A CA 1
ATOM 1830 C C . ASP A 1 273 ? 14.379 2.827 -2.487 1.00 82.62 273 ASP A C 1
ATOM 1832 O O . ASP A 1 273 ? 14.212 2.338 -1.353 1.00 82.62 273 ASP A O 1
ATOM 1836 N N . GLU A 1 274 ? 13.362 3.187 -3.265 1.00 92.88 274 GLU A N 1
ATOM 1837 C CA . GLU A 1 274 ? 11.944 2.998 -3.014 1.00 92.88 274 GLU A CA 1
ATOM 1838 C C . GLU A 1 274 ? 11.504 1.532 -3.219 1.00 92.88 274 GLU A C 1
ATOM 1840 O O . GLU A 1 274 ? 11.718 0.888 -4.242 1.00 92.88 274 GLU A O 1
ATOM 1845 N N . GLN A 1 275 ? 10.840 0.963 -2.209 1.00 96.12 275 GLN A N 1
ATOM 1846 C CA . GLN A 1 275 ? 10.388 -0.433 -2.204 1.00 96.12 275 GLN A CA 1
ATOM 1847 C C . GLN A 1 275 ? 8.947 -0.528 -1.677 1.00 96.12 275 GLN A C 1
ATOM 1849 O O . GLN A 1 275 ? 8.742 -0.905 -0.512 1.00 96.12 275 GLN A O 1
ATOM 1854 N N . PRO A 1 276 ? 7.909 -0.147 -2.449 1.00 97.94 276 PRO A N 1
ATOM 1855 C CA . PRO A 1 276 ? 6.537 -0.119 -1.952 1.00 97.94 276 PRO A CA 1
ATOM 1856 C C . PRO A 1 276 ? 6.025 -1.492 -1.491 1.00 97.94 276 PRO A C 1
ATOM 1858 O O . PRO A 1 276 ? 5.419 -1.576 -0.417 1.00 97.94 276 PRO A O 1
ATOM 1861 N N . ALA A 1 277 ? 6.298 -2.596 -2.194 1.00 98.31 277 ALA A N 1
ATOM 1862 C CA . ALA A 1 277 ? 5.861 -3.913 -1.729 1.00 98.31 277 ALA A CA 1
ATOM 1863 C C . ALA A 1 277 ? 6.564 -4.316 -0.424 1.00 98.31 277 ALA A C 1
ATOM 1865 O O . ALA A 1 277 ? 5.936 -4.841 0.506 1.00 98.31 277 ALA A O 1
ATOM 1866 N N . GLN A 1 278 ? 7.862 -4.023 -0.306 1.00 97.75 278 GLN A N 1
ATOM 1867 C CA . GLN A 1 278 ? 8.597 -4.276 0.929 1.00 97.75 278 GLN A CA 1
ATOM 1868 C C . GLN A 1 278 ? 8.111 -3.393 2.090 1.00 97.75 278 GLN A C 1
ATOM 1870 O O . GLN A 1 278 ? 7.972 -3.862 3.224 1.00 97.75 278 GLN A O 1
ATOM 1875 N N . THR A 1 279 ? 7.810 -2.129 1.811 1.00 98.19 279 THR A N 1
ATOM 1876 C CA . THR A 1 279 ? 7.216 -1.170 2.742 1.00 98.19 279 THR A CA 1
ATOM 1877 C C . THR A 1 279 ? 5.881 -1.677 3.266 1.00 98.19 279 THR A C 1
ATOM 1879 O O . THR A 1 279 ? 5.680 -1.716 4.484 1.00 98.19 279 THR A O 1
ATOM 1882 N N . ALA A 1 280 ? 4.989 -2.129 2.382 1.00 98.62 280 ALA A N 1
ATOM 1883 C CA . ALA A 1 280 ? 3.716 -2.713 2.783 1.00 98.62 280 ALA A CA 1
ATOM 1884 C C . ALA A 1 280 ? 3.932 -3.909 3.720 1.00 98.62 280 ALA A C 1
ATOM 1886 O O . ALA A 1 280 ? 3.328 -3.971 4.793 1.00 98.62 280 ALA A O 1
ATOM 1887 N N . ALA A 1 281 ? 4.870 -4.804 3.385 1.00 98.50 281 ALA A N 1
ATOM 1888 C CA . ALA A 1 281 ? 5.236 -5.931 4.240 1.00 98.50 281 ALA A CA 1
ATOM 1889 C C . ALA A 1 281 ? 5.721 -5.490 5.633 1.00 98.50 281 ALA A C 1
ATOM 1891 O O . ALA A 1 281 ? 5.392 -6.131 6.632 1.00 98.50 281 ALA A O 1
ATOM 1892 N N . ARG A 1 282 ? 6.483 -4.392 5.734 1.00 97.94 282 ARG A N 1
ATOM 1893 C CA . ARG A 1 282 ? 6.959 -3.839 7.015 1.00 97.94 282 ARG A CA 1
ATOM 1894 C C . ARG A 1 282 ? 5.838 -3.255 7.858 1.00 97.94 282 ARG A C 1
ATOM 1896 O O . ARG A 1 282 ? 5.823 -3.482 9.065 1.00 97.94 282 ARG A O 1
ATOM 1903 N N . VAL A 1 283 ? 4.917 -2.534 7.228 1.00 98.56 283 VAL A N 1
ATOM 1904 C CA . VAL A 1 283 ? 3.769 -1.900 7.887 1.00 98.56 283 VAL A CA 1
ATOM 1905 C C . VAL A 1 283 ? 2.883 -2.915 8.598 1.00 98.56 283 VAL A C 1
ATOM 1907 O O . VAL A 1 283 ? 2.413 -2.643 9.705 1.00 98.56 283 VAL A O 1
ATOM 1910 N N . VAL A 1 284 ? 2.687 -4.083 7.983 1.00 98.62 284 VAL A N 1
ATOM 1911 C CA . VAL A 1 284 ? 1.809 -5.147 8.496 1.00 98.62 284 VAL A CA 1
ATOM 1912 C C . VAL A 1 284 ? 2.538 -6.193 9.346 1.00 98.62 284 VAL A C 1
ATOM 1914 O O . VAL A 1 284 ? 1.915 -7.132 9.834 1.00 98.62 284 VAL A O 1
ATOM 1917 N N . SER A 1 285 ? 3.849 -6.040 9.558 1.00 98.38 285 SER A N 1
ATOM 1918 C CA . SER A 1 285 ? 4.666 -6.986 10.327 1.00 98.38 285 SER A CA 1
ATOM 1919 C C . SER A 1 285 ? 5.075 -6.432 11.695 1.00 98.38 285 SER A C 1
ATOM 1921 O O . SER A 1 285 ? 5.246 -5.220 11.865 1.00 98.38 285 SER A O 1
ATOM 1923 N N . PRO A 1 286 ? 5.336 -7.298 12.692 1.00 97.81 286 PRO A N 1
ATOM 1924 C CA . PRO A 1 286 ? 6.065 -6.896 13.885 1.00 97.81 286 PRO A CA 1
ATOM 1925 C C . PRO A 1 286 ? 7.437 -6.281 13.538 1.00 97.81 286 PRO A C 1
ATOM 1927 O O . PRO A 1 286 ? 8.116 -6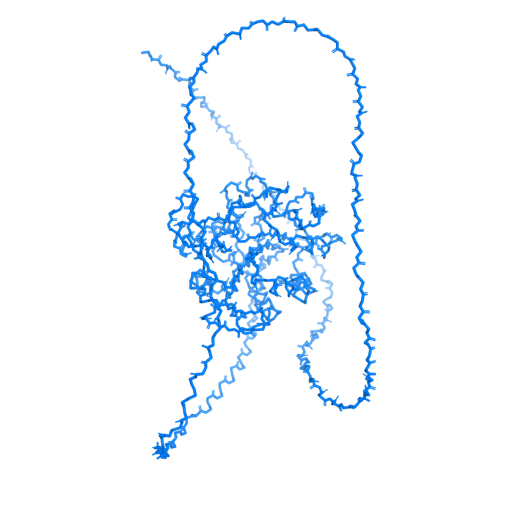.750 12.622 1.00 97.81 286 PRO A O 1
ATOM 1930 N N . PRO A 1 287 ? 7.890 -5.257 14.280 1.00 97.69 287 PRO A N 1
ATOM 1931 C CA . PRO A 1 287 ? 7.247 -4.713 15.474 1.00 97.69 287 PRO A CA 1
ATOM 1932 C C . PRO A 1 287 ? 6.157 -3.665 15.196 1.00 97.69 287 PRO A C 1
ATOM 1934 O O . PRO A 1 287 ? 5.545 -3.199 16.150 1.00 97.69 287 PRO A O 1
ATOM 1937 N N . ALA A 1 288 ? 5.925 -3.256 13.945 1.00 97.94 288 ALA A N 1
ATOM 1938 C CA . ALA A 1 288 ? 5.093 -2.095 13.639 1.00 97.94 288 ALA A CA 1
ATOM 1939 C C . ALA A 1 288 ? 3.647 -2.262 14.130 1.00 97.94 288 ALA A C 1
ATOM 1941 O O . ALA A 1 288 ? 3.143 -1.399 14.851 1.00 97.94 288 ALA A O 1
ATOM 1942 N N . VAL A 1 289 ? 3.018 -3.402 13.827 1.00 98.06 289 VAL A N 1
ATOM 1943 C CA . VAL A 1 289 ? 1.643 -3.734 14.261 1.00 98.06 289 VAL A CA 1
ATOM 1944 C C . VAL A 1 289 ? 1.510 -3.996 15.763 1.00 98.06 289 VAL A C 1
ATOM 1946 O O . VAL A 1 289 ? 0.419 -3.875 16.310 1.00 98.06 289 VAL A O 1
ATOM 1949 N N . ASP A 1 290 ? 2.617 -4.269 16.456 1.00 97.81 290 ASP A N 1
ATOM 1950 C CA . ASP A 1 290 ? 2.645 -4.405 17.919 1.00 97.81 290 ASP A CA 1
ATOM 1951 C C . ASP A 1 290 ? 2.891 -3.061 18.627 1.00 97.81 290 ASP A C 1
ATOM 1953 O O . ASP A 1 290 ? 2.834 -2.976 19.858 1.00 97.81 290 ASP A O 1
ATOM 1957 N N . GLN A 1 291 ? 3.219 -2.010 17.870 1.00 96.81 291 GLN A N 1
ATOM 1958 C CA . GLN A 1 291 ? 3.663 -0.724 18.395 1.00 96.81 291 GLN A CA 1
ATOM 1959 C C . GLN A 1 291 ? 2.889 0.443 17.765 1.00 96.81 291 GLN A C 1
ATOM 1961 O O . GLN A 1 291 ? 1.777 0.742 18.195 1.00 96.81 291 GLN A O 1
ATOM 1966 N N . GLN A 1 292 ? 3.478 1.152 16.801 1.00 98.12 292 GLN A N 1
ATOM 1967 C CA . GLN A 1 292 ? 2.932 2.398 16.260 1.00 98.12 292 GLN A CA 1
ATOM 1968 C C . GLN A 1 292 ? 1.680 2.146 15.419 1.00 98.12 292 GLN A C 1
ATOM 1970 O O . GLN A 1 292 ? 0.732 2.913 15.533 1.00 98.12 292 GLN A O 1
ATOM 1975 N N . ASN A 1 293 ? 1.624 1.028 14.688 1.00 98.50 293 ASN A N 1
ATOM 1976 C CA . ASN A 1 293 ? 0.452 0.614 13.911 1.00 98.50 293 ASN A CA 1
ATOM 1977 C C . ASN A 1 293 ? -0.505 -0.263 14.749 1.00 98.50 293 ASN A C 1
ATOM 1979 O O . ASN A 1 293 ? -1.319 -1.001 14.195 1.00 98.50 293 ASN A O 1
ATOM 1983 N N . ALA A 1 294 ? -0.410 -0.242 16.086 1.00 98.38 294 ALA A N 1
ATOM 1984 C CA . ALA A 1 294 ? -1.239 -1.092 16.936 1.00 98.38 294 ALA A CA 1
ATOM 1985 C C . ALA A 1 294 ? -2.738 -0.820 16.742 1.00 98.38 294 ALA A C 1
ATOM 1987 O O . ALA A 1 294 ? -3.212 0.315 16.868 1.00 98.38 294 ALA A O 1
ATOM 1988 N N . GLY A 1 295 ? -3.480 -1.900 16.490 1.00 97.75 295 GLY A N 1
ATOM 1989 C CA . GLY A 1 295 ? -4.912 -1.873 16.194 1.00 97.75 295 GLY A CA 1
ATOM 1990 C C . GLY A 1 295 ? -5.257 -1.599 14.729 1.00 97.75 295 GLY A C 1
ATOM 1991 O O . GLY A 1 295 ? -6.439 -1.534 14.425 1.00 97.75 295 GLY A O 1
ATOM 1992 N N . PHE A 1 296 ? -4.263 -1.446 13.844 1.00 98.56 296 PHE A N 1
ATOM 1993 C CA . PHE A 1 296 ? -4.505 -1.328 12.407 1.00 98.56 296 PHE A CA 1
ATOM 1994 C C . PHE A 1 296 ? -5.041 -2.638 11.814 1.00 98.56 296 PHE A C 1
ATOM 1996 O O . PHE A 1 296 ? -6.078 -2.621 11.168 1.00 98.56 296 PHE A O 1
ATOM 2003 N N . LEU A 1 297 ? -4.371 -3.769 12.057 1.00 98.12 297 LEU A N 1
ATOM 2004 C CA . LEU A 1 297 ? -4.842 -5.068 11.573 1.00 98.12 297 LEU A CA 1
ATOM 2005 C C . LEU A 1 297 ? -5.940 -5.627 12.475 1.00 98.12 297 LEU A C 1
ATOM 2007 O O . LEU A 1 297 ? -5.766 -5.708 13.694 1.00 98.12 297 LEU A O 1
ATOM 2011 N N . GLN A 1 298 ? -7.034 -6.063 11.861 1.00 96.94 298 GLN A N 1
ATOM 2012 C CA . GLN A 1 298 ? -8.143 -6.730 12.535 1.00 96.94 298 GLN A CA 1
ATOM 2013 C C . GLN A 1 298 ? -8.157 -8.224 12.200 1.00 96.94 298 GLN A C 1
ATOM 2015 O O . GLN A 1 298 ? -7.967 -8.611 11.047 1.00 96.94 298 GLN A O 1
ATOM 2020 N N . ASP A 1 299 ? -8.408 -9.079 13.192 1.00 95.19 299 ASP A N 1
ATOM 2021 C CA . ASP A 1 299 ? -8.365 -10.541 13.015 1.00 95.19 299 ASP A CA 1
ATOM 2022 C C . ASP A 1 299 ? -9.437 -11.058 12.030 1.00 95.19 299 ASP A C 1
ATOM 2024 O O . ASP A 1 299 ? -9.237 -12.067 11.355 1.00 95.19 299 ASP A O 1
ATOM 2028 N N . ASP A 1 300 ? -10.572 -10.356 11.933 1.00 93.44 300 ASP A N 1
ATOM 2029 C CA . ASP A 1 300 ? -11.732 -10.696 11.099 1.00 93.44 300 ASP A CA 1
ATOM 2030 C C . ASP A 1 300 ? -11.830 -9.886 9.793 1.00 93.44 300 ASP A C 1
ATOM 2032 O O . ASP A 1 300 ? -12.843 -9.967 9.096 1.00 93.44 300 ASP A O 1
ATOM 2036 N N . ALA A 1 301 ? -10.790 -9.122 9.448 1.00 95.88 301 ALA A N 1
ATOM 2037 C CA . ALA A 1 301 ? -10.737 -8.344 8.214 1.00 95.88 301 ALA A CA 1
ATOM 2038 C C . ALA A 1 301 ? -9.932 -9.036 7.108 1.00 95.88 301 ALA A C 1
ATOM 2040 O O . ALA A 1 301 ? -8.942 -9.722 7.375 1.00 95.88 301 ALA A O 1
ATOM 2041 N N . LEU A 1 302 ? -10.299 -8.781 5.856 1.00 97.31 302 LEU A N 1
ATOM 2042 C CA . LEU A 1 302 ? -9.439 -9.047 4.701 1.00 97.31 302 LEU A CA 1
ATOM 2043 C C . LEU A 1 302 ? -8.324 -7.984 4.645 1.00 97.31 302 LEU A C 1
ATOM 2045 O O . LEU A 1 302 ? -8.588 -6.826 4.950 1.00 97.31 302 LEU A O 1
ATOM 2049 N N . LEU A 1 303 ? -7.090 -8.338 4.272 1.00 98.25 303 LEU A N 1
ATOM 2050 C CA . LEU A 1 303 ? -6.035 -7.344 4.012 1.00 98.25 303 LEU A CA 1
ATOM 2051 C C . LEU A 1 303 ? -5.995 -7.014 2.520 1.00 98.25 303 LEU A C 1
ATOM 2053 O O . LEU A 1 303 ? -5.734 -7.904 1.720 1.00 98.25 303 LEU A O 1
ATOM 2057 N N . PHE A 1 304 ? -6.187 -5.754 2.145 1.00 98.38 304 PHE A N 1
ATOM 2058 C CA . PHE A 1 304 ? -5.991 -5.268 0.783 1.00 98.38 304 PHE A CA 1
ATOM 2059 C C . PHE A 1 304 ? -4.739 -4.385 0.713 1.00 98.38 304 PHE A C 1
ATOM 2061 O O . PHE A 1 304 ? -4.679 -3.312 1.309 1.00 98.38 304 PHE A O 1
ATOM 2068 N N . VAL A 1 305 ? -3.714 -4.843 0.000 1.00 98.75 305 VAL A N 1
ATOM 2069 C CA . VAL A 1 305 ? -2.446 -4.127 -0.171 1.00 98.75 305 VAL A CA 1
ATOM 2070 C C . VAL A 1 305 ? -2.375 -3.529 -1.566 1.00 98.75 305 VAL A C 1
ATOM 2072 O O . VAL A 1 305 ? -2.619 -4.229 -2.546 1.00 98.75 305 VAL A O 1
ATOM 2075 N N . VAL A 1 306 ? -1.970 -2.266 -1.650 1.00 98.69 306 VAL A N 1
ATOM 2076 C CA . VAL A 1 306 ? -1.588 -1.601 -2.895 1.00 98.69 306 VAL A CA 1
ATOM 2077 C C . VAL A 1 306 ? -0.135 -1.164 -2.792 1.00 98.69 306 VAL A C 1
ATOM 2079 O O . VAL A 1 306 ? 0.229 -0.436 -1.868 1.00 98.69 306 VAL A O 1
ATOM 2082 N N . ALA A 1 307 ? 0.678 -1.617 -3.739 1.00 98.56 307 ALA A N 1
ATOM 2083 C CA . ALA A 1 307 ? 2.069 -1.215 -3.903 1.00 98.56 307 ALA A CA 1
ATOM 2084 C C . ALA A 1 307 ? 2.232 -0.557 -5.277 1.00 98.56 307 ALA A C 1
ATOM 2086 O O . ALA A 1 307 ? 1.840 -1.151 -6.284 1.00 98.56 307 ALA A O 1
ATOM 2087 N N . MET A 1 308 ? 2.764 0.665 -5.316 1.00 98.12 308 MET A N 1
ATOM 2088 C CA . MET A 1 308 ? 2.829 1.469 -6.537 1.00 98.12 308 MET A CA 1
ATOM 2089 C C . MET A 1 308 ? 4.184 2.160 -6.705 1.00 98.12 308 MET A C 1
ATOM 2091 O O . MET A 1 308 ? 4.620 2.834 -5.775 1.00 98.12 308 MET A O 1
ATOM 2095 N N . THR A 1 309 ? 4.795 2.029 -7.884 1.00 97.62 309 THR A N 1
ATOM 2096 C CA . THR A 1 309 ? 6.067 2.673 -8.271 1.00 97.62 309 THR A CA 1
ATOM 2097 C C . THR A 1 309 ? 6.176 2.809 -9.794 1.00 97.62 309 THR A C 1
ATOM 2099 O O . THR A 1 309 ? 5.537 2.047 -10.527 1.00 97.62 309 THR A O 1
ATOM 2102 N N . ASP A 1 310 ? 6.949 3.779 -10.286 1.00 96.75 310 ASP A N 1
ATOM 2103 C CA . ASP A 1 310 ? 7.348 3.873 -11.694 1.00 96.75 310 ASP A CA 1
ATOM 2104 C C . ASP A 1 310 ? 8.719 3.236 -11.978 1.00 96.75 310 ASP A C 1
ATOM 2106 O O . ASP A 1 310 ? 9.181 3.277 -13.118 1.00 96.75 310 ASP A O 1
ATOM 2110 N N . GLU A 1 311 ? 9.338 2.581 -11.001 1.00 94.81 311 GLU A N 1
ATOM 2111 C CA . GLU A 1 311 ? 10.653 1.945 -11.097 1.00 94.81 311 GLU A CA 1
ATOM 2112 C C . GLU A 1 311 ? 10.650 0.469 -10.656 1.00 94.81 311 GLU A C 1
ATOM 2114 O O . GLU A 1 311 ? 9.597 -0.124 -10.399 1.00 94.81 311 GLU A O 1
ATOM 2119 N N . ASP A 1 312 ? 11.816 -0.185 -10.708 1.00 94.75 312 ASP A N 1
ATOM 2120 C CA . ASP A 1 312 ? 11.966 -1.547 -10.186 1.00 94.75 312 ASP A CA 1
ATOM 2121 C C . ASP A 1 312 ? 12.411 -1.482 -8.727 1.00 94.75 312 ASP A C 1
ATOM 2123 O O . ASP A 1 312 ? 13.348 -0.769 -8.398 1.00 94.75 312 ASP A O 1
ATOM 2127 N N . GLU A 1 313 ? 11.777 -2.259 -7.849 1.00 92.62 313 GLU A N 1
ATOM 2128 C CA . GLU A 1 313 ? 12.136 -2.230 -6.428 1.00 92.62 313 GLU A CA 1
ATOM 2129 C C . GLU A 1 313 ? 13.482 -2.927 -6.197 1.00 92.62 313 GLU A C 1
ATOM 2131 O O . GLU A 1 313 ? 13.612 -4.120 -6.502 1.00 92.62 313 GLU A O 1
ATOM 2136 N N . GLU A 1 314 ? 14.454 -2.284 -5.544 1.00 89.94 314 GLU A N 1
ATOM 2137 C CA . GLU A 1 314 ? 15.625 -3.004 -5.035 1.00 89.94 314 GLU A CA 1
ATOM 2138 C C . GLU A 1 314 ? 15.258 -3.758 -3.748 1.00 89.94 314 GLU A C 1
ATOM 2140 O O . GLU A 1 314 ? 15.450 -3.262 -2.648 1.00 89.94 314 GLU A O 1
ATOM 2145 N N . LEU A 1 315 ? 14.727 -4.982 -3.839 1.00 93.31 315 LEU A N 1
ATOM 2146 C CA . LEU A 1 315 ? 14.286 -5.733 -2.653 1.00 93.31 315 LEU A CA 1
ATOM 2147 C C . LEU A 1 315 ? 15.451 -6.051 -1.689 1.00 93.31 315 LEU A C 1
ATOM 2149 O O . LEU A 1 315 ? 16.127 -7.070 -1.846 1.00 93.31 315 LEU A O 1
ATOM 2153 N N . ILE A 1 316 ? 15.656 -5.245 -0.640 1.00 93.25 316 ILE A N 1
ATOM 2154 C CA . ILE A 1 316 ? 16.749 -5.411 0.340 1.00 93.25 316 ILE A CA 1
ATOM 2155 C C . ILE A 1 316 ? 16.306 -5.174 1.786 1.00 93.25 316 ILE A C 1
ATOM 2157 O O . ILE A 1 316 ? 15.562 -4.257 2.101 1.00 93.25 316 ILE A O 1
ATOM 2161 N N . ASP A 1 317 ? 16.766 -6.004 2.722 1.00 92.81 317 ASP A N 1
ATOM 2162 C CA . ASP A 1 317 ? 16.408 -5.918 4.141 1.00 92.81 317 ASP A CA 1
ATOM 2163 C C . ASP A 1 317 ? 17.084 -4.755 4.895 1.00 92.81 317 ASP A C 1
ATOM 2165 O O . ASP A 1 317 ? 17.849 -3.965 4.350 1.00 92.81 317 ASP A O 1
ATOM 2169 N N . ASP A 1 318 ? 16.846 -4.656 6.211 1.00 89.38 318 ASP A N 1
ATOM 2170 C CA . ASP A 1 318 ? 17.390 -3.540 6.998 1.00 89.38 318 ASP A CA 1
ATOM 2171 C C . ASP A 1 318 ? 18.919 -3.497 7.051 1.00 89.38 318 ASP A C 1
ATOM 2173 O O . ASP A 1 318 ? 19.482 -2.449 7.381 1.00 89.38 318 ASP A O 1
ATOM 2177 N N . MET A 1 319 ? 19.560 -4.631 6.780 1.00 89.31 319 MET A N 1
ATOM 2178 C CA . MET A 1 319 ? 21.001 -4.833 6.774 1.00 89.31 319 MET A CA 1
ATOM 2179 C C . MET A 1 319 ? 21.586 -4.725 5.356 1.00 89.31 319 MET A C 1
ATOM 2181 O O . MET A 1 319 ? 22.793 -4.913 5.205 1.00 89.31 319 MET A O 1
ATOM 2185 N N . GLY A 1 320 ? 20.758 -4.424 4.348 1.00 88.88 320 GLY A N 1
ATOM 2186 C CA . GLY A 1 320 ? 21.144 -4.374 2.940 1.00 88.88 320 GLY A CA 1
ATOM 2187 C C . GLY A 1 320 ? 21.331 -5.755 2.308 1.00 88.88 320 GLY A C 1
ATOM 2188 O O . GLY A 1 320 ? 22.025 -5.872 1.302 1.00 88.88 320 GLY A O 1
ATOM 2189 N N . ASN A 1 321 ? 20.786 -6.824 2.904 1.00 92.12 321 ASN A N 1
ATOM 2190 C CA . ASN A 1 321 ? 20.796 -8.135 2.257 1.00 92.12 321 ASN A CA 1
ATOM 2191 C C . ASN A 1 321 ? 19.634 -8.231 1.265 1.00 92.12 321 ASN A C 1
ATOM 2193 O O . ASN A 1 321 ? 18.518 -7.865 1.633 1.00 92.12 321 ASN A O 1
ATOM 2197 N N . PRO A 1 322 ? 19.847 -8.800 0.070 1.00 93.25 322 PRO A N 1
ATOM 2198 C CA . PRO A 1 322 ? 18.778 -8.996 -0.896 1.00 93.25 322 PRO A CA 1
ATOM 2199 C C . PRO A 1 322 ? 17.682 -9.903 -0.338 1.00 93.25 322 PRO A C 1
ATOM 2201 O O . PRO A 1 322 ? 17.958 -10.919 0.304 1.00 93.25 322 PRO A O 1
ATOM 2204 N N . LEU A 1 323 ? 16.444 -9.524 -0.626 1.00 96.19 323 LEU A N 1
ATOM 2205 C CA . LEU A 1 323 ? 15.235 -10.293 -0.409 1.00 96.19 323 LEU A CA 1
ATOM 2206 C C . LEU A 1 323 ? 14.730 -10.817 -1.745 1.00 96.19 323 LEU A C 1
ATOM 2208 O O . LEU A 1 323 ? 14.878 -10.202 -2.797 1.00 96.19 323 LEU A O 1
ATOM 2212 N N . THR A 1 324 ? 14.096 -11.972 -1.694 1.00 97.75 324 THR A N 1
ATOM 2213 C CA . THR A 1 324 ? 13.351 -12.510 -2.825 1.00 97.75 324 THR A CA 1
ATOM 2214 C C . THR A 1 324 ? 11.920 -11.962 -2.833 1.00 97.75 324 THR A C 1
ATOM 2216 O O . THR A 1 324 ? 11.359 -11.704 -1.763 1.00 97.75 324 THR A O 1
ATOM 2219 N N . PRO A 1 325 ? 11.267 -11.884 -4.009 1.00 98.38 325 PRO A N 1
ATOM 2220 C CA . PRO A 1 325 ? 9.830 -11.617 -4.104 1.00 98.38 325 PRO A CA 1
ATOM 2221 C C . PRO A 1 325 ? 8.979 -12.502 -3.177 1.00 98.38 325 PRO A C 1
ATOM 2223 O O . PRO A 1 325 ? 8.057 -12.024 -2.518 1.00 98.38 325 PRO A O 1
ATOM 2226 N N . GLN A 1 326 ? 9.340 -13.786 -3.053 1.00 98.56 326 GLN A N 1
ATOM 2227 C CA . GLN A 1 326 ? 8.652 -14.725 -2.165 1.00 98.56 326 GLN A CA 1
ATOM 2228 C C . GLN A 1 326 ? 8.768 -14.326 -0.690 1.00 98.56 326 GLN A C 1
ATOM 2230 O O . GLN A 1 326 ? 7.777 -14.381 0.025 1.00 98.56 326 GLN A O 1
ATOM 2235 N N . GLU A 1 327 ? 9.940 -13.888 -0.224 1.00 98.50 327 GLU A N 1
ATOM 2236 C CA . GLU A 1 327 ? 10.115 -13.461 1.172 1.00 98.50 327 GLU A CA 1
ATOM 2237 C C . GLU A 1 327 ? 9.299 -12.209 1.510 1.00 98.50 327 GLU A C 1
ATOM 2239 O O . GLU A 1 327 ? 8.856 -12.061 2.651 1.00 98.50 327 GLU A O 1
ATOM 2244 N N . VAL A 1 328 ? 9.093 -11.306 0.546 1.00 98.50 328 VAL A N 1
ATOM 2245 C CA . VAL A 1 328 ? 8.223 -10.135 0.726 1.00 98.50 328 VAL A CA 1
ATOM 2246 C C . VAL A 1 328 ? 6.759 -10.568 0.797 1.00 98.50 328 VAL A C 1
ATOM 2248 O O . VAL A 1 328 ? 6.069 -10.210 1.754 1.00 98.50 328 VAL A O 1
ATOM 2251 N N . ALA A 1 329 ? 6.303 -11.403 -0.141 1.00 98.69 329 ALA A N 1
ATOM 2252 C CA . ALA A 1 329 ? 4.943 -11.940 -0.136 1.00 98.69 329 ALA A CA 1
ATOM 2253 C C . ALA A 1 329 ? 4.637 -12.741 1.143 1.00 98.69 329 ALA A C 1
ATOM 2255 O O . ALA A 1 329 ? 3.606 -12.520 1.775 1.00 98.69 329 ALA A O 1
ATOM 2256 N N . ASP A 1 330 ? 5.559 -13.604 1.582 1.00 98.69 330 ASP A N 1
ATOM 2257 C CA . ASP A 1 330 ? 5.417 -14.415 2.796 1.00 98.69 330 ASP A CA 1
ATOM 2258 C C . ASP A 1 330 ? 5.209 -13.548 4.047 1.00 98.69 330 ASP A C 1
ATOM 2260 O O . ASP A 1 330 ? 4.443 -13.920 4.935 1.00 98.69 330 ASP A O 1
ATOM 2264 N N . ARG A 1 331 ? 5.851 -12.374 4.124 1.00 98.44 331 ARG A N 1
ATOM 2265 C CA . ARG A 1 331 ? 5.659 -11.425 5.237 1.00 98.44 331 ARG A CA 1
ATOM 2266 C C . ARG A 1 331 ? 4.265 -10.807 5.231 1.00 98.44 331 ARG A C 1
ATOM 2268 O O . ARG A 1 331 ? 3.656 -10.697 6.291 1.00 98.44 331 ARG A O 1
ATOM 2275 N N . ILE A 1 332 ? 3.752 -10.437 4.059 1.00 98.62 332 ILE A N 1
ATOM 2276 C CA . ILE A 1 332 ? 2.390 -9.903 3.921 1.00 98.62 332 ILE A CA 1
ATOM 2277 C C . ILE A 1 332 ? 1.369 -10.991 4.277 1.00 98.62 332 ILE A C 1
ATOM 2279 O O . ILE A 1 332 ? 0.466 -10.757 5.076 1.00 98.62 332 ILE A O 1
ATOM 2283 N N . ILE A 1 333 ? 1.545 -12.206 3.753 1.00 98.56 333 ILE A N 1
ATOM 2284 C CA . ILE A 1 333 ? 0.678 -13.355 4.045 1.00 98.56 333 ILE A CA 1
ATOM 2285 C C . ILE A 1 333 ? 0.695 -13.685 5.541 1.00 98.56 333 ILE A C 1
ATOM 2287 O O . ILE A 1 333 ? -0.355 -13.941 6.130 1.00 98.56 333 ILE A O 1
ATOM 2291 N N . ALA A 1 334 ? 1.864 -13.632 6.186 1.00 98.19 334 ALA A N 1
ATOM 2292 C CA . ALA A 1 334 ? 1.994 -13.893 7.616 1.00 98.19 334 ALA A CA 1
ATOM 2293 C C . ALA A 1 334 ? 1.151 -12.942 8.484 1.00 98.19 334 ALA A C 1
ATOM 2295 O O . ALA A 1 334 ? 0.728 -13.352 9.564 1.00 98.19 334 ALA A O 1
ATOM 2296 N N . ALA A 1 335 ? 0.847 -11.727 8.011 1.00 98.00 335 ALA A N 1
ATOM 2297 C CA . ALA A 1 335 ? -0.018 -10.782 8.719 1.00 98.00 335 ALA A CA 1
ATOM 2298 C C . ALA A 1 335 ? -1.474 -11.269 8.852 1.00 98.00 335 ALA A C 1
ATOM 2300 O O . ALA A 1 335 ? -2.172 -10.866 9.780 1.00 98.00 335 ALA A O 1
ATOM 2301 N N . LYS A 1 336 ? -1.928 -12.151 7.950 1.00 97.44 336 LYS A N 1
ATOM 2302 C CA . LYS A 1 336 ? -3.277 -12.747 7.958 1.00 97.44 336 LYS A CA 1
ATOM 2303 C C . LYS A 1 336 ? -3.279 -14.276 8.035 1.00 97.44 336 LYS A C 1
ATOM 2305 O O . LYS A 1 336 ? -4.337 -14.895 7.930 1.00 97.44 336 LYS A O 1
ATOM 2310 N N . GLY A 1 337 ? -2.109 -14.893 8.201 1.00 97.31 337 GLY A N 1
ATOM 2311 C CA . GLY A 1 337 ? -1.899 -16.335 8.356 1.00 97.31 337 GLY A CA 1
ATOM 2312 C C . GLY A 1 337 ? -1.996 -17.165 7.069 1.00 97.31 337 GLY A C 1
ATOM 2313 O O . GLY A 1 337 ? -1.275 -18.155 6.939 1.00 97.31 337 GLY A O 1
ATOM 2314 N N . VAL A 1 338 ? -2.856 -16.784 6.119 1.00 97.00 338 VAL A N 1
ATOM 2315 C CA . VAL A 1 338 ? -3.073 -17.484 4.840 1.00 97.00 338 VAL A CA 1
ATOM 2316 C C . VAL A 1 338 ? -3.244 -16.496 3.687 1.00 97.00 338 VAL A C 1
ATOM 2318 O O . VAL A 1 338 ? -3.756 -15.396 3.883 1.00 97.00 338 VAL A O 1
ATOM 2321 N N . VAL A 1 339 ? -2.835 -16.898 2.478 1.00 97.75 339 VAL A N 1
ATOM 2322 C CA . VAL A 1 339 ? -2.921 -16.053 1.271 1.00 97.75 339 VAL A CA 1
ATOM 2323 C C . VAL A 1 339 ? -4.364 -15.698 0.913 1.00 97.75 339 VAL A C 1
ATOM 2325 O O . VAL A 1 339 ? -4.615 -14.589 0.462 1.00 97.75 339 VAL A O 1
ATOM 2328 N N . ASP A 1 340 ? -5.322 -16.582 1.211 1.00 97.06 340 ASP A N 1
ATOM 2329 C CA . ASP A 1 340 ? -6.745 -16.371 0.910 1.00 97.06 340 ASP A CA 1
ATOM 2330 C C . ASP A 1 340 ? -7.334 -15.133 1.606 1.00 97.06 340 ASP A C 1
ATOM 2332 O O . ASP A 1 340 ? -8.343 -14.602 1.144 1.00 97.06 340 ASP A O 1
ATOM 2336 N N . ASN A 1 341 ? -6.690 -14.670 2.684 1.00 97.50 341 ASN A N 1
ATOM 2337 C CA . ASN A 1 341 ? -7.082 -13.503 3.470 1.00 97.50 341 ASN A CA 1
ATOM 2338 C C . ASN A 1 341 ? -6.343 -12.212 3.056 1.00 97.50 341 ASN A C 1
ATOM 2340 O O . ASN A 1 341 ? -6.419 -11.204 3.767 1.00 97.50 341 ASN A O 1
ATOM 2344 N N . VAL A 1 342 ? -5.605 -12.234 1.946 1.00 98.38 342 VAL A N 1
ATOM 2345 C CA . VAL A 1 342 ? -4.862 -11.085 1.421 1.00 98.38 342 VAL A CA 1
ATOM 2346 C C . VAL A 1 342 ? -5.239 -10.871 -0.037 1.00 98.38 342 VAL A C 1
ATOM 2348 O O . VAL A 1 342 ? -5.274 -11.823 -0.802 1.00 98.38 342 VAL A O 1
ATOM 2351 N N . VAL A 1 343 ? -5.474 -9.623 -0.430 1.00 98.50 343 VAL A N 1
ATOM 2352 C CA . VAL A 1 343 ? -5.540 -9.191 -1.827 1.00 98.50 343 VAL A CA 1
ATOM 2353 C C . VAL A 1 343 ? -4.398 -8.220 -2.093 1.00 98.50 343 VAL A C 1
ATOM 2355 O O . VAL A 1 343 ? -4.159 -7.324 -1.284 1.00 98.50 343 VAL A O 1
ATOM 2358 N N . PHE A 1 344 ? -3.687 -8.388 -3.207 1.00 98.81 344 PHE A N 1
ATOM 2359 C CA . PHE A 1 344 ? -2.530 -7.561 -3.556 1.00 98.81 344 PHE A CA 1
ATOM 2360 C C . PHE A 1 344 ? -2.680 -6.929 -4.945 1.00 98.81 344 PHE A C 1
ATOM 2362 O O . PHE A 1 344 ? -2.768 -7.632 -5.953 1.00 98.81 344 PHE A O 1
ATOM 2369 N N . LEU A 1 345 ? -2.675 -5.600 -5.003 1.00 98.69 345 LEU A N 1
ATOM 2370 C CA . LEU A 1 345 ? -2.623 -4.813 -6.231 1.00 98.69 345 LEU A CA 1
ATOM 2371 C C . LEU A 1 345 ? -1.217 -4.224 -6.390 1.00 98.69 345 LEU A C 1
ATOM 2373 O O . LEU A 1 345 ? -0.833 -3.316 -5.655 1.00 98.69 345 LEU A O 1
ATOM 2377 N N . GLY A 1 346 ? -0.459 -4.739 -7.355 1.00 98.69 346 GLY A N 1
ATOM 2378 C CA . GLY A 1 346 ? 0.806 -4.140 -7.775 1.00 98.69 346 GLY A CA 1
ATOM 2379 C C . GLY A 1 346 ? 0.583 -3.220 -8.968 1.00 98.69 346 GLY A C 1
ATOM 2380 O O . GLY A 1 346 ? -0.016 -3.640 -9.956 1.00 98.69 346 GLY A O 1
ATOM 2381 N N . ILE A 1 347 ? 1.060 -1.982 -8.892 1.00 98.56 347 ILE A N 1
ATOM 2382 C CA . ILE A 1 347 ? 0.971 -1.000 -9.974 1.00 98.56 347 ILE A CA 1
ATOM 2383 C C . ILE A 1 347 ? 2.385 -0.545 -10.332 1.00 98.56 347 ILE A C 1
ATOM 2385 O O . ILE A 1 347 ? 3.058 0.081 -9.521 1.00 98.56 347 ILE A O 1
ATOM 2389 N N . GLY A 1 348 ? 2.826 -0.836 -11.549 1.00 98.25 348 GLY A N 1
ATOM 2390 C CA . GLY A 1 348 ? 4.130 -0.390 -12.039 1.00 98.25 348 GLY A CA 1
ATOM 2391 C C . GLY A 1 348 ? 4.281 -0.608 -13.533 1.00 98.25 348 GLY A C 1
ATOM 2392 O O . GLY A 1 348 ? 3.330 -1.019 -14.200 1.00 98.25 348 GLY A O 1
ATOM 2393 N N . GLY A 1 349 ? 5.451 -0.319 -14.098 1.00 97.88 349 GLY A N 1
ATOM 2394 C CA . GLY A 1 349 ? 5.674 -0.565 -15.521 1.00 97.88 349 GLY A CA 1
ATOM 2395 C C . GLY A 1 349 ? 5.778 -2.062 -15.816 1.00 97.88 349 GLY A C 1
ATOM 2396 O O . GLY A 1 349 ? 6.622 -2.755 -15.252 1.00 97.88 349 GLY A O 1
ATOM 2397 N N . ALA A 1 350 ? 4.952 -2.575 -16.736 1.00 98.00 350 ALA A N 1
ATOM 2398 C CA . ALA A 1 350 ? 5.113 -3.943 -17.262 1.00 98.00 350 ALA A CA 1
ATOM 2399 C C . ALA A 1 350 ? 6.345 -4.086 -18.181 1.00 98.00 350 ALA A C 1
ATOM 2401 O O . ALA A 1 350 ? 6.711 -5.181 -18.607 1.00 98.00 350 ALA A O 1
ATOM 2402 N N . SER A 1 351 ? 6.888 -2.947 -18.609 1.00 97.75 351 SER A N 1
ATOM 2403 C CA . SER A 1 351 ? 8.101 -2.780 -19.404 1.00 97.75 351 SER A CA 1
ATOM 2404 C C . SER A 1 351 ? 8.461 -1.292 -19.426 1.00 97.75 351 SER A C 1
ATOM 2406 O O . SER A 1 351 ? 7.586 -0.455 -19.202 1.00 97.75 351 SER A O 1
ATOM 2408 N N . ASN A 1 352 ? 9.697 -0.943 -19.795 1.00 97.25 352 ASN A N 1
ATOM 2409 C CA . ASN A 1 352 ? 10.085 0.462 -19.955 1.00 97.25 352 ASN A CA 1
ATOM 2410 C C . ASN A 1 352 ? 9.168 1.195 -20.950 1.00 97.25 352 ASN A C 1
ATOM 2412 O O . ASN A 1 352 ? 9.070 0.807 -22.122 1.00 97.25 352 ASN A O 1
ATOM 2416 N N . CYS A 1 353 ? 8.546 2.292 -20.524 1.00 96.88 353 CYS A N 1
ATOM 2417 C CA . CYS A 1 353 ? 7.529 2.981 -21.311 1.00 96.88 353 CYS A CA 1
ATOM 2418 C C . CYS A 1 353 ? 7.458 4.488 -21.025 1.00 96.88 353 CYS A C 1
ATOM 2420 O O . CYS A 1 353 ? 8.105 5.009 -20.124 1.00 96.88 353 CYS A O 1
ATOM 2422 N N . ASN A 1 354 ? 6.634 5.185 -21.816 1.00 97.06 354 ASN A N 1
ATOM 2423 C CA . ASN A 1 354 ? 6.115 6.510 -21.482 1.00 97.06 354 ASN A CA 1
ATOM 2424 C C . ASN A 1 354 ? 4.589 6.452 -21.598 1.00 97.06 354 ASN A C 1
ATOM 2426 O O . ASN A 1 354 ? 4.069 6.265 -22.704 1.00 97.06 354 ASN A O 1
ATOM 2430 N N . GLY A 1 355 ? 3.900 6.564 -20.469 1.00 94.62 355 GLY A N 1
ATOM 2431 C CA . GLY A 1 355 ? 2.451 6.492 -20.346 1.00 94.62 355 GLY A CA 1
ATOM 2432 C C . GLY A 1 355 ? 1.795 7.849 -20.061 1.00 94.62 355 GLY A C 1
ATOM 2433 O O . GLY A 1 355 ? 2.434 8.899 -20.163 1.00 94.62 355 GLY A O 1
ATOM 2434 N N . PRO A 1 356 ? 0.494 7.843 -19.717 1.00 95.44 356 PRO A N 1
ATOM 2435 C CA . PRO A 1 356 ? -0.257 9.052 -19.374 1.00 95.44 356 PRO A CA 1
ATOM 2436 C C . PRO A 1 356 ? 0.244 9.785 -18.125 1.00 95.44 356 PRO A C 1
ATOM 2438 O O . PRO A 1 356 ? -0.002 10.985 -18.006 1.00 95.44 356 PRO A O 1
ATOM 2441 N N . TYR A 1 357 ? 0.920 9.078 -17.218 1.00 94.81 357 TYR A N 1
ATOM 2442 C CA . TYR A 1 357 ? 1.395 9.627 -15.949 1.00 94.81 357 TYR A CA 1
ATOM 2443 C C . TYR A 1 357 ? 2.897 9.953 -15.953 1.00 94.81 357 TYR A C 1
ATOM 2445 O O . TYR A 1 357 ? 3.314 10.925 -15.336 1.00 94.81 357 TYR A O 1
ATOM 2453 N N . GLY A 1 358 ? 3.697 9.302 -16.793 1.00 95.00 358 GLY A N 1
ATOM 2454 C CA . GLY A 1 358 ? 5.124 9.588 -16.867 1.00 95.00 358 GLY A CA 1
ATOM 2455 C C . GLY A 1 358 ? 5.883 8.527 -17.643 1.00 95.00 358 GLY A C 1
ATOM 2456 O O . GLY A 1 358 ? 5.295 7.746 -18.396 1.00 95.00 358 GLY A O 1
ATOM 2457 N N . SER A 1 359 ? 7.202 8.520 -17.486 1.00 95.88 359 SER A N 1
ATOM 2458 C CA . SER A 1 359 ? 7.997 7.336 -17.802 1.00 95.88 359 SER A CA 1
ATOM 2459 C C . SER A 1 359 ? 7.838 6.314 -16.688 1.00 95.88 359 SER A C 1
ATOM 2461 O O . SER A 1 359 ? 7.750 6.717 -15.542 1.00 95.88 359 SER A O 1
ATOM 2463 N N . ALA A 1 360 ? 7.860 5.030 -17.025 1.00 97.12 360 ALA A N 1
ATOM 2464 C CA . ALA A 1 360 ? 8.021 3.969 -16.037 1.00 97.12 360 ALA A CA 1
ATOM 2465 C C . ALA A 1 360 ? 9.059 2.964 -16.538 1.00 97.12 360 ALA A C 1
ATOM 2467 O O . ALA A 1 360 ? 9.132 2.703 -17.748 1.00 97.12 360 ALA A O 1
ATOM 2468 N N . ASN A 1 361 ? 9.859 2.419 -15.631 1.00 96.75 361 ASN A N 1
ATOM 2469 C CA . ASN A 1 361 ? 10.751 1.295 -15.870 1.00 96.75 361 ASN A CA 1
ATOM 2470 C C . ASN A 1 361 ? 10.000 -0.036 -15.694 1.00 96.75 361 ASN A C 1
ATOM 2472 O O . ASN A 1 361 ? 8.879 -0.098 -15.196 1.00 96.75 361 ASN A O 1
ATOM 2476 N N . ASP A 1 362 ? 10.617 -1.115 -16.164 1.00 97.25 362 ASP A N 1
ATOM 2477 C CA . ASP A 1 362 ? 10.136 -2.481 -15.972 1.00 97.25 362 ASP A CA 1
ATOM 2478 C C . ASP A 1 362 ? 10.246 -2.890 -14.493 1.00 97.25 362 ASP A C 1
ATOM 2480 O O . ASP A 1 362 ? 11.336 -3.207 -14.023 1.00 97.25 362 ASP A O 1
ATOM 2484 N N . ALA A 1 363 ? 9.120 -2.896 -13.776 1.00 97.12 363 ALA A N 1
ATOM 2485 C CA . ALA A 1 363 ? 9.036 -3.192 -12.344 1.00 97.12 363 ALA A CA 1
ATOM 2486 C C . ALA A 1 363 ? 9.053 -4.710 -12.074 1.00 97.12 363 ALA A C 1
ATOM 2488 O O . ALA A 1 363 ? 8.078 -5.293 -11.583 1.00 97.12 363 ALA A O 1
ATOM 2489 N N . VAL A 1 364 ? 10.132 -5.383 -12.476 1.00 97.81 364 VAL A N 1
ATOM 2490 C CA . VAL A 1 364 ? 10.275 -6.849 -12.476 1.00 97.81 364 VAL A CA 1
ATOM 2491 C C . VAL A 1 364 ? 10.006 -7.461 -11.098 1.00 97.81 364 VAL A C 1
ATOM 2493 O O . VAL A 1 364 ? 9.323 -8.487 -11.001 1.00 97.81 364 VAL A O 1
ATOM 2496 N N . ASN A 1 365 ? 10.513 -6.855 -10.026 1.00 97.75 365 ASN A N 1
ATOM 2497 C CA . ASN A 1 365 ? 10.329 -7.363 -8.670 1.00 97.75 365 ASN A CA 1
ATOM 2498 C C . ASN A 1 365 ? 8.883 -7.205 -8.191 1.00 97.75 365 ASN A C 1
ATOM 2500 O O . ASN A 1 365 ? 8.315 -8.164 -7.658 1.00 97.75 365 ASN A O 1
ATOM 2504 N N . LEU A 1 366 ? 8.247 -6.060 -8.453 1.00 98.25 366 LEU A N 1
ATOM 2505 C CA . LEU A 1 366 ? 6.835 -5.852 -8.127 1.00 98.25 366 LEU A CA 1
ATOM 2506 C C . LEU A 1 366 ? 5.928 -6.803 -8.923 1.00 98.25 366 LEU A C 1
ATOM 2508 O O . LEU A 1 366 ? 5.008 -7.400 -8.355 1.00 98.25 366 LEU A O 1
ATOM 2512 N N . GLN A 1 367 ? 6.212 -7.015 -10.212 1.00 98.62 367 GLN A N 1
ATOM 2513 C CA . GLN A 1 367 ? 5.524 -8.014 -11.037 1.00 98.62 367 GLN A CA 1
ATOM 2514 C C . GLN A 1 367 ? 5.652 -9.416 -10.431 1.00 98.62 367 GLN A C 1
ATOM 2516 O O . GLN A 1 367 ? 4.655 -10.127 -10.293 1.00 98.62 367 GLN A O 1
ATOM 2521 N N . ALA A 1 368 ? 6.862 -9.811 -10.022 1.00 98.69 368 ALA A N 1
ATOM 2522 C CA . ALA A 1 368 ? 7.116 -11.123 -9.435 1.00 98.69 368 ALA A CA 1
ATOM 2523 C C . ALA A 1 368 ? 6.392 -11.329 -8.094 1.00 98.69 368 ALA A C 1
ATOM 2525 O O . ALA A 1 368 ? 5.856 -12.412 -7.859 1.00 98.69 368 ALA A O 1
ATOM 2526 N N . ILE A 1 369 ? 6.340 -10.307 -7.231 1.00 98.75 369 ILE A N 1
ATOM 2527 C CA . ILE A 1 369 ? 5.564 -10.348 -5.980 1.00 98.75 369 ILE A CA 1
ATOM 2528 C C . ILE A 1 369 ? 4.075 -10.485 -6.300 1.00 98.75 369 ILE A C 1
ATOM 2530 O O . ILE A 1 369 ? 3.402 -11.368 -5.770 1.00 98.75 369 ILE A O 1
ATOM 2534 N N . THR A 1 370 ? 3.569 -9.649 -7.206 1.00 98.81 370 THR A N 1
ATOM 2535 C CA . THR A 1 370 ? 2.152 -9.631 -7.581 1.00 98.81 370 THR A CA 1
ATOM 2536 C C . THR A 1 370 ? 1.706 -10.968 -8.168 1.00 98.81 370 THR A C 1
ATOM 2538 O O . THR A 1 370 ? 0.622 -11.452 -7.842 1.00 98.81 370 THR A O 1
ATOM 2541 N N . GLN A 1 371 ? 2.559 -11.617 -8.970 1.00 98.69 371 GLN A N 1
ATOM 2542 C CA . GLN A 1 371 ? 2.257 -12.909 -9.583 1.00 98.69 371 GLN A CA 1
ATOM 2543 C C . GLN A 1 371 ? 1.954 -14.004 -8.548 1.00 98.69 371 GLN A C 1
ATOM 2545 O O . GLN A 1 371 ? 1.107 -14.851 -8.808 1.00 98.69 371 GLN A O 1
ATOM 2550 N N . ILE A 1 372 ? 2.570 -13.968 -7.360 1.00 98.75 372 ILE A N 1
ATOM 2551 C CA . ILE A 1 372 ? 2.292 -14.931 -6.277 1.00 98.75 372 ILE A CA 1
ATOM 2552 C C . ILE A 1 372 ? 0.826 -14.840 -5.832 1.00 98.75 372 ILE A C 1
ATOM 2554 O O . ILE A 1 372 ? 0.181 -15.861 -5.597 1.00 98.75 372 ILE A O 1
ATOM 2558 N N . PHE A 1 373 ? 0.290 -13.622 -5.741 1.00 98.69 373 PHE A N 1
ATOM 2559 C CA . PHE A 1 373 ? -1.106 -13.390 -5.380 1.00 98.69 373 PHE A CA 1
ATOM 2560 C C . PHE A 1 373 ? -2.049 -13.651 -6.559 1.00 98.69 373 PHE A C 1
ATOM 2562 O O . PHE A 1 373 ? -3.125 -14.206 -6.358 1.00 98.69 373 PHE A O 1
ATOM 2569 N N . VAL A 1 374 ? -1.646 -13.328 -7.793 1.00 98.50 374 VAL A N 1
ATOM 2570 C CA . VAL A 1 374 ? -2.400 -13.686 -9.012 1.00 98.50 374 VAL A CA 1
ATOM 2571 C C . VAL A 1 374 ? -2.569 -15.203 -9.123 1.00 98.50 374 VAL A C 1
ATOM 2573 O O . VAL A 1 374 ? -3.674 -15.673 -9.374 1.00 98.50 374 VAL A O 1
ATOM 2576 N N . ASP A 1 375 ? -1.510 -15.978 -8.873 1.00 98.38 375 ASP A N 1
ATOM 2577 C CA . ASP A 1 375 ? -1.541 -17.447 -8.898 1.00 98.38 375 ASP A CA 1
ATOM 2578 C C . ASP A 1 375 ? -2.492 -18.046 -7.842 1.00 98.38 375 ASP A C 1
ATOM 2580 O O . ASP A 1 375 ? -2.903 -19.202 -7.965 1.00 98.38 375 ASP A O 1
ATOM 2584 N N . ALA A 1 376 ? -2.844 -17.265 -6.817 1.00 97.81 376 ALA A N 1
ATOM 2585 C CA . ALA A 1 376 ? -3.801 -17.615 -5.774 1.00 97.81 376 ALA A CA 1
ATOM 2586 C C . ALA A 1 376 ? -5.212 -17.037 -6.010 1.00 97.81 376 ALA A C 1
ATOM 2588 O O . ALA A 1 376 ? -6.046 -17.133 -5.115 1.00 97.81 376 ALA A O 1
ATOM 2589 N N . ASP A 1 377 ? -5.493 -16.427 -7.170 1.00 98.00 377 ASP A N 1
ATOM 2590 C CA . ASP A 1 377 ? -6.734 -15.674 -7.437 1.00 98.00 377 ASP A CA 1
ATOM 2591 C C . ASP A 1 377 ? -6.979 -14.564 -6.388 1.00 98.00 377 ASP A C 1
ATOM 2593 O O . ASP A 1 377 ? -8.094 -14.324 -5.914 1.00 98.00 377 ASP A O 1
ATOM 2597 N N . ARG A 1 378 ? -5.890 -13.916 -5.965 1.00 98.06 378 ARG A N 1
ATOM 2598 C CA . ARG A 1 378 ? -5.834 -12.912 -4.894 1.00 98.06 378 ARG A CA 1
ATOM 2599 C C . ARG A 1 378 ? -5.006 -11.682 -5.273 1.00 98.06 378 ARG A C 1
ATOM 2601 O O . ARG A 1 378 ? -4.648 -10.888 -4.410 1.00 98.06 378 ARG A O 1
ATOM 2608 N N . GLY A 1 379 ? -4.682 -11.490 -6.547 1.00 98.38 379 GLY A N 1
ATOM 2609 C CA . GLY A 1 379 ? -3.869 -10.352 -6.957 1.00 98.38 379 GLY A CA 1
ATOM 2610 C C . GLY A 1 379 ? -4.173 -9.829 -8.346 1.00 98.38 379 GLY A C 1
ATOM 2611 O O . GLY A 1 379 ? -4.764 -10.522 -9.173 1.00 98.38 379 GLY A O 1
ATOM 2612 N N . LEU A 1 380 ? -3.737 -8.596 -8.583 1.00 98.56 380 LEU A N 1
ATOM 2613 C CA . LEU A 1 380 ? -3.804 -7.909 -9.866 1.00 98.56 380 LEU A CA 1
ATOM 2614 C C . LEU A 1 380 ? -2.513 -7.122 -10.068 1.00 98.56 380 LEU A C 1
ATOM 2616 O O . LEU A 1 380 ? -2.136 -6.330 -9.209 1.00 98.56 380 LEU A O 1
ATOM 2620 N N . PHE A 1 381 ? -1.857 -7.323 -11.210 1.00 98.62 381 PHE A N 1
ATOM 2621 C CA . PHE A 1 381 ? -0.822 -6.406 -11.674 1.00 98.62 381 PHE A CA 1
ATOM 2622 C C . PHE A 1 381 ? -1.437 -5.432 -12.673 1.00 98.62 381 PHE A C 1
ATOM 2624 O O . PHE A 1 381 ? -2.076 -5.865 -13.637 1.00 98.62 381 PHE A O 1
ATOM 2631 N N . TRP A 1 382 ? -1.233 -4.137 -12.456 1.00 98.44 382 TRP A N 1
ATOM 2632 C CA . TRP A 1 382 ? -1.666 -3.089 -13.365 1.00 98.44 382 TRP A CA 1
ATOM 2633 C C . TRP A 1 382 ? -0.470 -2.373 -13.980 1.00 98.44 382 TRP A C 1
ATOM 2635 O O . TRP A 1 382 ? 0.408 -1.874 -13.278 1.00 98.44 382 TRP A O 1
ATOM 2645 N N . ASP A 1 383 ? -0.467 -2.307 -15.308 1.00 98.06 383 ASP A N 1
ATOM 2646 C CA . ASP A 1 383 ? 0.583 -1.651 -16.074 1.00 98.06 383 ASP A CA 1
ATOM 2647 C C . ASP A 1 383 ? 0.377 -0.132 -16.063 1.00 98.06 383 ASP A C 1
ATOM 2649 O O . ASP A 1 383 ? -0.501 0.395 -16.755 1.00 98.06 383 ASP A O 1
ATOM 2653 N N . LEU A 1 384 ? 1.212 0.579 -15.304 1.00 96.88 384 LEU A N 1
ATOM 2654 C CA . LEU A 1 384 ? 1.165 2.037 -15.162 1.00 96.88 384 LEU A CA 1
ATOM 2655 C C . LEU A 1 384 ? 1.235 2.754 -16.523 1.00 96.88 384 LEU A C 1
ATOM 2657 O O . LEU A 1 384 ? 0.628 3.808 -16.727 1.00 96.88 384 LEU A O 1
ATOM 2661 N N . CYS A 1 385 ? 1.896 2.127 -17.498 1.00 96.50 385 CYS A N 1
ATOM 2662 C CA . CYS A 1 385 ? 2.025 2.610 -18.867 1.00 96.50 385 CYS A CA 1
ATOM 2663 C C . CYS A 1 385 ? 0.685 2.755 -19.602 1.00 96.50 385 CYS A C 1
ATOM 2665 O O . CYS A 1 385 ? 0.575 3.563 -20.529 1.00 96.50 385 CYS A O 1
ATOM 2667 N N . GLN A 1 386 ? -0.328 1.972 -19.226 1.00 96.06 386 GLN A N 1
ATOM 2668 C CA . GLN A 1 386 ? -1.661 2.025 -19.834 1.00 96.06 386 GLN A CA 1
ATOM 2669 C C . GLN A 1 386 ? -2.491 3.192 -19.292 1.00 96.06 386 GLN A C 1
ATOM 2671 O O . GLN A 1 386 ? -3.425 3.646 -19.958 1.00 96.06 386 GLN A O 1
ATOM 2676 N N . GLY A 1 387 ? -2.108 3.721 -18.130 1.00 94.75 387 GLY A N 1
ATOM 2677 C CA . GLY A 1 387 ? -2.879 4.702 -17.387 1.00 94.75 387 GLY A CA 1
ATOM 2678 C C . GLY A 1 387 ? -4.111 4.088 -16.717 1.00 94.75 387 GLY A C 1
ATOM 2679 O O . GLY A 1 387 ? -4.153 2.887 -16.475 1.00 94.75 387 GLY A O 1
ATOM 2680 N N . ASP A 1 388 ? -5.119 4.922 -16.451 1.00 95.62 388 ASP A N 1
ATOM 2681 C CA . ASP A 1 388 ? -6.446 4.503 -15.971 1.00 95.62 388 ASP A CA 1
ATOM 2682 C C . ASP A 1 388 ? -6.412 3.744 -14.631 1.00 95.62 388 ASP A C 1
ATOM 2684 O O . ASP A 1 388 ? -6.855 2.601 -14.501 1.00 95.62 388 ASP A O 1
ATOM 2688 N N . LEU A 1 389 ? -5.872 4.414 -13.608 1.00 95.75 389 LEU A N 1
ATOM 2689 C CA . LEU A 1 389 ? -5.850 3.878 -12.246 1.00 95.75 389 LEU A CA 1
ATOM 2690 C C . LEU A 1 389 ? -7.265 3.598 -11.712 1.00 95.75 389 LEU A C 1
ATOM 2692 O O . LEU A 1 389 ? -7.445 2.655 -10.953 1.00 95.75 389 LEU A O 1
ATOM 2696 N N . GLU A 1 390 ? -8.286 4.349 -12.136 1.00 94.69 390 GLU A N 1
ATOM 2697 C CA . GLU A 1 390 ? -9.680 4.091 -11.741 1.00 94.69 390 GLU A CA 1
ATOM 2698 C C . GLU A 1 390 ? -10.118 2.670 -12.127 1.00 94.69 390 GLU A C 1
ATOM 2700 O O . GLU A 1 390 ? -10.674 1.945 -11.299 1.00 94.69 390 GLU A O 1
ATOM 2705 N N . THR A 1 391 ? -9.813 2.237 -13.355 1.00 95.62 391 THR A N 1
ATOM 2706 C CA . THR A 1 391 ? -10.095 0.863 -13.789 1.00 95.62 391 THR A CA 1
ATOM 2707 C C . THR A 1 391 ? -9.259 -0.162 -13.022 1.00 95.62 391 THR A C 1
ATOM 2709 O O . THR A 1 391 ? -9.788 -1.219 -12.672 1.00 95.62 391 THR A O 1
ATOM 2712 N N . ALA A 1 392 ? -7.993 0.141 -12.716 1.00 96.62 392 ALA A N 1
ATOM 2713 C CA . ALA A 1 392 ? -7.137 -0.731 -11.908 1.00 96.62 392 ALA A CA 1
ATOM 2714 C C . ALA A 1 392 ? -7.765 -1.033 -10.539 1.00 96.62 392 ALA A C 1
ATOM 2716 O O . ALA A 1 392 ? -7.922 -2.193 -10.153 1.00 96.62 392 ALA A O 1
ATOM 2717 N N . PHE A 1 393 ? -8.179 0.019 -9.828 1.00 96.75 393 PHE A N 1
ATOM 2718 C CA . PHE A 1 393 ? -8.808 -0.098 -8.517 1.00 96.75 393 PHE A CA 1
ATOM 2719 C C . PHE A 1 393 ? -10.173 -0.779 -8.600 1.00 96.75 393 PHE A C 1
ATOM 2721 O O . PHE A 1 393 ? -10.446 -1.663 -7.793 1.00 96.75 393 PHE A O 1
ATOM 2728 N N . ALA A 1 394 ? -10.996 -0.457 -9.602 1.00 95.31 394 ALA A N 1
ATOM 2729 C CA . ALA A 1 394 ? -12.281 -1.126 -9.794 1.00 95.31 394 ALA A CA 1
ATOM 2730 C C . ALA A 1 394 ? -12.117 -2.649 -9.965 1.00 95.31 394 ALA A C 1
ATOM 2732 O O . ALA A 1 394 ? -12.827 -3.419 -9.322 1.00 95.31 394 ALA A O 1
ATOM 2733 N N . GLN A 1 395 ? -11.143 -3.094 -10.769 1.00 96.75 395 GLN A N 1
ATOM 2734 C CA . GLN A 1 395 ? -10.854 -4.522 -10.945 1.00 96.75 395 GLN A CA 1
ATOM 2735 C C . GLN A 1 395 ? -10.285 -5.168 -9.679 1.00 96.75 395 GLN A C 1
ATOM 2737 O O . GLN A 1 395 ? -10.667 -6.285 -9.335 1.00 96.75 395 GLN A O 1
ATOM 2742 N N . ALA A 1 396 ? -9.401 -4.480 -8.953 1.00 97.38 396 ALA A N 1
ATOM 2743 C CA .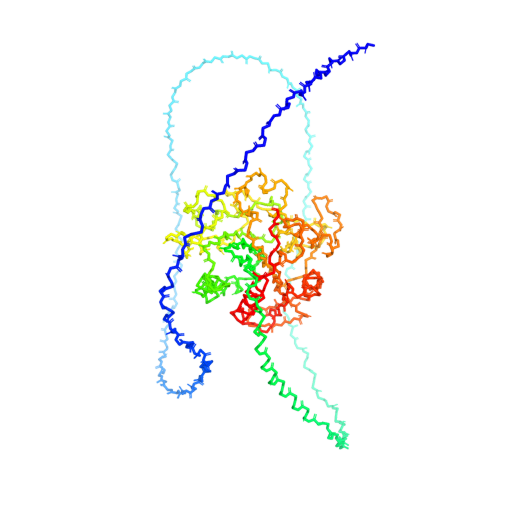 ALA A 1 396 ? -8.891 -4.991 -7.685 1.00 97.38 396 ALA A CA 1
ATOM 2744 C C . ALA A 1 396 ? -10.015 -5.156 -6.649 1.00 97.38 396 ALA A C 1
ATOM 2746 O O . ALA A 1 396 ? -10.063 -6.165 -5.951 1.00 97.38 396 ALA A O 1
ATOM 2747 N N . ILE A 1 397 ? -10.966 -4.222 -6.593 1.00 96.12 397 ILE A N 1
ATOM 2748 C CA . ILE A 1 397 ? -12.128 -4.293 -5.699 1.00 96.12 397 ILE A CA 1
ATOM 2749 C C . ILE A 1 397 ? -13.044 -5.470 -6.055 1.00 96.12 397 ILE A C 1
ATOM 2751 O O . ILE A 1 397 ? -13.593 -6.094 -5.151 1.00 96.12 397 ILE A O 1
ATOM 2755 N N . GLU A 1 398 ? -13.169 -5.847 -7.332 1.00 95.75 398 GLU A N 1
ATOM 2756 C CA . GLU A 1 398 ? -13.867 -7.086 -7.711 1.00 95.75 398 GLU A CA 1
ATOM 2757 C C . GLU A 1 398 ? -13.182 -8.337 -7.129 1.00 95.75 398 GLU A C 1
ATOM 2759 O O . GLU A 1 398 ? -13.863 -9.279 -6.718 1.00 95.75 398 GLU A O 1
ATOM 2764 N N . ILE A 1 399 ? -11.846 -8.349 -7.039 1.00 97.00 399 ILE A N 1
ATOM 2765 C CA . ILE A 1 399 ? -11.092 -9.433 -6.384 1.00 97.00 399 ILE A CA 1
ATOM 2766 C C . ILE A 1 399 ? -11.321 -9.404 -4.867 1.00 97.00 399 ILE A C 1
ATOM 2768 O O . ILE A 1 399 ? -11.534 -10.457 -4.266 1.00 97.00 399 ILE A O 1
ATOM 2772 N N . VAL A 1 400 ? -11.333 -8.217 -4.248 1.00 96.31 400 VAL A N 1
ATOM 2773 C CA . VAL A 1 400 ? -11.671 -8.037 -2.822 1.00 96.31 400 VAL A CA 1
ATOM 2774 C C . VAL A 1 400 ? -13.079 -8.572 -2.528 1.00 96.31 400 VAL A C 1
ATOM 2776 O O . VAL A 1 400 ? -13.250 -9.343 -1.584 1.00 96.31 400 VAL A O 1
ATOM 2779 N N . ASP A 1 401 ? -14.071 -8.242 -3.360 1.00 94.25 401 ASP A N 1
ATOM 2780 C CA . ASP A 1 401 ? -15.450 -8.739 -3.245 1.00 94.25 401 ASP A CA 1
ATOM 2781 C C . ASP A 1 401 ? -15.515 -10.267 -3.275 1.00 94.25 401 ASP A C 1
ATOM 2783 O O . ASP A 1 401 ? -16.147 -10.880 -2.414 1.00 94.25 401 ASP A O 1
ATOM 2787 N N . GLN A 1 402 ? -14.795 -10.900 -4.202 1.00 93.81 402 GLN A N 1
ATOM 2788 C CA . GLN A 1 402 ? -14.724 -12.359 -4.283 1.00 93.81 402 GLN A CA 1
ATOM 2789 C C . GLN A 1 402 ? -14.025 -12.975 -3.066 1.00 93.81 402 GLN A C 1
ATOM 2791 O O . GLN A 1 402 ? -14.560 -13.905 -2.459 1.00 93.81 402 GLN A O 1
ATOM 2796 N N . ALA A 1 403 ? -12.870 -12.435 -2.669 1.00 94.62 403 ALA A N 1
ATOM 2797 C CA . ALA A 1 403 ? -12.100 -12.919 -1.524 1.00 94.62 403 ALA A CA 1
ATOM 2798 C C . ALA A 1 403 ? -12.893 -12.830 -0.210 1.00 94.62 403 ALA A C 1
ATOM 2800 O O . ALA A 1 403 ? -12.767 -13.692 0.660 1.00 94.62 403 ALA A O 1
ATOM 2801 N N . CYS A 1 404 ? -13.777 -11.839 -0.085 1.00 92.75 404 CYS A N 1
ATOM 2802 C CA . CYS A 1 404 ? -14.621 -11.662 1.088 1.00 92.75 404 CYS A CA 1
ATOM 2803 C C . CYS A 1 404 ? -15.625 -12.792 1.343 1.00 92.75 404 CYS A C 1
ATOM 2805 O O . CYS A 1 404 ? -16.070 -12.951 2.482 1.00 92.75 404 CYS A O 1
ATOM 2807 N N . PHE A 1 405 ? -15.961 -13.606 0.340 1.00 90.44 405 PHE A N 1
ATOM 2808 C CA . PHE A 1 405 ? -16.795 -14.798 0.537 1.00 90.44 405 PHE A CA 1
ATOM 2809 C C . PHE A 1 405 ? -16.013 -16.018 1.042 1.00 90.44 405 PHE A C 1
ATOM 2811 O O . PHE A 1 405 ? -16.627 -16.963 1.546 1.00 90.44 405 PHE A O 1
ATOM 2818 N N . ASP A 1 406 ? -14.684 -15.977 0.949 1.00 88.38 406 ASP A N 1
ATOM 2819 C CA . ASP A 1 406 ? -13.784 -17.093 1.246 1.00 88.38 406 ASP A CA 1
ATOM 2820 C C . ASP A 1 406 ? -12.928 -16.862 2.502 1.00 88.38 406 ASP A C 1
ATOM 2822 O O . ASP A 1 406 ? -12.082 -17.698 2.826 1.00 88.38 406 ASP A O 1
ATOM 2826 N N . ILE A 1 407 ? -13.129 -15.745 3.214 1.00 86.12 407 ILE A N 1
ATOM 2827 C CA . ILE A 1 407 ? -12.286 -15.378 4.354 1.00 86.12 407 ILE A CA 1
ATOM 2828 C C . ILE A 1 407 ? -12.280 -16.480 5.422 1.00 86.12 407 ILE A C 1
ATOM 2830 O O . ILE A 1 407 ? -13.320 -17.013 5.826 1.00 86.12 407 ILE A O 1
ATOM 2834 N N . VAL A 1 408 ? -11.084 -16.807 5.908 1.00 83.94 408 VAL A N 1
ATOM 2835 C CA . VAL A 1 408 ? -10.875 -17.746 7.009 1.00 83.94 408 VAL A CA 1
ATOM 2836 C C . VAL A 1 408 ? -10.566 -16.933 8.265 1.00 83.94 408 VAL A C 1
ATOM 2838 O O . VAL A 1 408 ? -9.457 -16.408 8.368 1.00 83.94 408 VAL A O 1
ATOM 2841 N N . PRO A 1 409 ? -11.499 -16.816 9.229 1.00 79.50 409 PRO A N 1
ATOM 2842 C CA . PRO A 1 409 ? -11.221 -16.130 10.487 1.00 79.50 409 PRO A CA 1
ATOM 2843 C C . PRO A 1 409 ? -10.014 -16.763 11.191 1.00 79.50 409 PRO A C 1
ATOM 2845 O O . PRO A 1 409 ? -9.949 -17.996 11.283 1.00 79.50 409 PRO A O 1
ATOM 2848 N N . GLN A 1 410 ? -9.078 -15.932 11.656 1.00 70.62 410 GLN A N 1
ATOM 2849 C CA . GLN A 1 410 ? -7.865 -16.370 12.363 1.00 70.62 410 GLN A CA 1
ATOM 2850 C C . GLN A 1 410 ? -8.098 -16.594 13.863 1.00 70.62 410 GLN A C 1
ATOM 2852 O O . GLN A 1 410 ? -8.975 -15.918 14.452 1.00 70.62 410 GLN A O 1
#

Foldseek 3Di:
DDDDDDDDDDDDDDDDDDDDDDDDDDDDDDDDDDDDDDPDPPDDDPPDPDDDDDDDDDDDDDDDDDDDDDDDDDDDDDDDDDDDDDDDDDDDDDDDDDDDDDDDDDDDDDDDDDDDDDDDDDDDDDDDDDDDDDDDDPPPPPPPPPPPPDDPPPFQFQLEEQEEEAAAPDPLCPLVLVCCLPPQVVCQLVLLQPFSVGRNKYKYFYDYLQQPPLETFQAAPVGGLPEPVVASIHMSPTPCRSSSVNGQSNDDLAGHNRHGGHFDDDPPCVDQSGHRLLSLLNNLAPPNCVPRVPPSDDLRHAYEYEGEDLEAHQQADPVRHHDALVNSLVSNCVSRVHLLSYAYEYEYACAFAQAPSGTGHNHPSSVSNQVVSVVVLRHDYHHCRDPDVNVSSSVSSVSSSVSSSVRDRD

Sequence (410 aa):
MSRDAPPRDDVALDGTGGGGRRKSAHRPVSNPAMFERPWVAYCAAAVLVAACGSNGSNDTQAGTDGGEGGGTGTSGATTIATSGATASATSQGSASASGTSASTGSSGGQTSSTDSGTGTTAGSGGTAGTGGGSQGTGGGSATGGGTATGGTTGGIVCTKVDVVFAVDNSGSMQQEIAAMQGPVFDALPDQLLMVGNGIDEFHLGVKNACPKPGYLHDTGDGGPCNFSTGKNWMSSDSPNLDAEYACVMELTDAGYMGMNDQCVDAGDLKDDDEQPAQTAARVVSPPAVDQQNAGFLQDDALLFVVAMTDEDEELIDDMGNPLTPQEVADRIIAAKGVVDNVVFLGIGGASNCNGPYGSANDAVNLQAITQIFVDADRGLFWDLCQGDLETAFAQAIEIVDQACFDIVPQ